Protein AF-A0A8T5KHN1-F1 (afdb_monomer_lite)

Radius of gyration: 41.15 Å; chains: 1; bounding box: 73×94×123 Å

Foldseek 3Di:
DLVVQLLCLLQPDPAAEDEELADPVLDPDDPVSVVVSVLLVYHYHHQKDFDDFDDDPPWTFKTWIFGWDFDAADPVRHTDTHTDPPRIDIDTDRDDDDPDFDADDCPPPDPQWDADPSRATDADPQQQDTSDRQDGDADCSHPNPDDPVRRVVSVVSPVQNNVCVVVVHDSCPPRPDDPQPPVRPDCPPPDQDDQQDFDADRSVPSHSDPDDGRPGDDPVNVVVNVVNPPCPPDDPVPCPCCVPDPVSPDDPPPPDDDDDDDDLFAEAEPAWDFDDLVVVCQACPPNALQEAALVVLVLCCDCPHPPNRQQASVVPRHHWQEEEEAPCSVACDVVSLRVHHLLCLLVSLLVSLLSCLVVNHAYEYEEQDRRQPDDCSVVSVVVSVVSPHHYAHFHFRGWADDPQWIWTWTQRPVVRDIDIDTGNHYYYHGHIAHDPVLLVVCLVVLFAAALRRAGAFQDVPPTRFHTLAPSYGYFHCSNHRDDPVRRVVSVVVNVVSNVCSVPDDDDQDQFFKDQQAQPLDPLPCQLCVQQPQSQWDDDPSDIDGNSVSTPNLQLSQQSDPSSRMATGVGGPVNLLVLLLCQQVVAPDQAAEEEEAQARFRVLLVVVCVVVVPDADSRYGYDYDNALSNDHLLSVLSSLLNWHLAYEYEGAPLSNRNRRCSRVSNVVRLVVSLVVVVVLVRHSLRYHYDHDHSSCSVCVRVVRRVSVVSSVVVNGDDPVSSVSSVVVRD

pLDDT: mean 89.36, std 9.12, range [42.78, 98.5]

Structure (mmCIF, N/CA/C/O backbone):
data_AF-A0A8T5KHN1-F1
#
_entry.id   AF-A0A8T5KHN1-F1
#
loop_
_atom_site.group_PDB
_atom_site.id
_atom_site.type_symbol
_atom_site.label_atom_id
_atom_site.label_alt_id
_atom_site.label_comp_id
_atom_site.label_asym_id
_atom_site.label_entity_id
_atom_site.label_seq_id
_atom_site.pdbx_PDB_ins_code
_atom_site.Cartn_x
_atom_site.Cartn_y
_atom_site.Cartn_z
_atom_site.occupancy
_atom_site.B_iso_or_equiv
_atom_site.auth_seq_id
_atom_site.auth_comp_id
_atom_site.auth_asym_id
_atom_site.auth_atom_id
_atom_site.pdbx_PDB_model_num
ATOM 1 N N . ALA A 1 1 ? 0.529 -30.005 55.037 1.00 84.31 1 ALA A N 1
ATOM 2 C CA . ALA A 1 1 ? 1.438 -29.907 56.208 1.00 84.31 1 ALA A CA 1
ATOM 3 C C . ALA A 1 1 ? 1.637 -28.450 56.596 1.00 84.31 1 ALA A C 1
ATOM 5 O O . ALA A 1 1 ? 1.359 -28.110 57.736 1.00 84.31 1 ALA A O 1
ATOM 6 N N . ILE A 1 2 ? 2.028 -27.606 55.637 1.00 88.38 2 ILE A N 1
ATOM 7 C CA . ILE A 1 2 ? 2.125 -26.153 55.813 1.00 88.38 2 ILE A CA 1
ATOM 8 C C . ILE A 1 2 ? 0.792 -25.545 56.273 1.00 88.38 2 ILE A C 1
ATOM 10 O O . ILE A 1 2 ? 0.766 -24.865 57.292 1.00 88.38 2 ILE A O 1
ATOM 14 N N . ASP A 1 3 ? -0.327 -25.916 55.643 1.00 85.75 3 ASP A N 1
ATOM 15 C CA . ASP A 1 3 ? -1.659 -25.447 56.069 1.00 85.75 3 ASP A CA 1
ATOM 16 C C . ASP A 1 3 ? -1.980 -25.796 57.520 1.00 85.75 3 ASP A C 1
ATOM 18 O O . ASP A 1 3 ? -2.482 -24.967 58.266 1.00 85.75 3 ASP A O 1
ATOM 22 N N . ALA A 1 4 ? -1.647 -27.016 57.953 1.00 88.31 4 ALA A N 1
ATOM 23 C CA . ALA A 1 4 ? -1.891 -27.446 59.325 1.00 88.31 4 ALA A CA 1
ATOM 24 C C . ALA A 1 4 ? -1.060 -26.634 60.332 1.00 88.31 4 ALA A C 1
ATOM 26 O O . ALA A 1 4 ? -1.562 -26.322 61.408 1.00 88.31 4 ALA A O 1
ATOM 27 N N . ALA A 1 5 ? 0.177 -26.267 59.978 1.00 89.50 5 ALA A N 1
ATOM 28 C CA . ALA A 1 5 ? 1.023 -25.405 60.800 1.00 89.50 5 ALA A CA 1
ATOM 29 C C . ALA A 1 5 ? 0.464 -23.971 60.880 1.00 89.50 5 ALA A C 1
ATOM 31 O O . ALA A 1 5 ? 0.335 -23.424 61.974 1.00 89.50 5 ALA A O 1
ATOM 32 N N . ARG A 1 6 ? 0.033 -23.402 59.747 1.00 86.69 6 ARG A N 1
ATOM 33 C CA . ARG A 1 6 ? -0.631 -22.084 59.675 1.00 86.69 6 ARG A CA 1
ATOM 34 C C . ARG A 1 6 ? -1.927 -22.059 60.473 1.00 86.69 6 ARG A C 1
ATOM 36 O O . ARG A 1 6 ? -2.129 -21.178 61.302 1.00 86.69 6 ARG A O 1
ATOM 43 N N . CYS A 1 7 ? -2.769 -23.080 60.328 1.00 86.62 7 CYS A N 1
ATOM 44 C CA . CYS A 1 7 ? -3.970 -23.225 61.142 1.00 86.62 7 CYS A CA 1
ATOM 45 C C . CYS A 1 7 ? -3.645 -23.338 62.636 1.00 86.62 7 CYS A C 1
ATOM 47 O O . CYS A 1 7 ? -4.325 -22.695 63.425 1.00 86.62 7 CYS A O 1
ATOM 49 N N . ALA A 1 8 ? -2.630 -24.119 63.026 1.00 87.69 8 ALA A N 1
ATOM 50 C CA . ALA A 1 8 ? -2.226 -24.264 64.426 1.00 87.69 8 ALA A CA 1
ATOM 51 C C . ALA A 1 8 ? -1.785 -22.925 65.044 1.00 87.69 8 ALA A C 1
ATOM 53 O O . ALA A 1 8 ? -2.196 -22.612 66.159 1.00 87.69 8 ALA A O 1
ATOM 54 N N . SER A 1 9 ? -1.019 -22.120 64.300 1.00 85.19 9 SER A N 1
ATOM 55 C CA . SER A 1 9 ? -0.617 -20.772 64.723 1.00 85.19 9 SER A CA 1
ATOM 56 C C . SER A 1 9 ? -1.848 -19.879 64.932 1.00 85.19 9 SER A C 1
ATOM 58 O O . SER A 1 9 ? -2.068 -19.342 66.017 1.00 85.19 9 SER A O 1
ATOM 60 N N . ARG A 1 10 ? -2.752 -19.830 63.944 1.00 81.81 10 ARG A N 1
ATOM 61 C CA . ARG A 1 10 ? -3.960 -18.983 63.976 1.00 81.81 10 ARG A CA 1
ATOM 62 C C . ARG A 1 10 ? -4.975 -19.350 65.059 1.00 81.81 10 ARG A C 1
ATOM 64 O O . ARG A 1 10 ? -5.679 -18.474 65.546 1.00 81.81 10 ARG A O 1
ATOM 71 N N . ILE A 1 11 ? -5.064 -20.623 65.455 1.00 83.06 11 ILE A N 1
ATOM 72 C CA . ILE A 1 11 ? -5.934 -21.054 66.569 1.00 83.06 11 ILE A CA 1
ATOM 73 C C . ILE A 1 11 ? -5.303 -20.828 67.954 1.00 83.06 11 ILE A C 1
ATOM 75 O O . ILE A 1 11 ? -5.898 -21.229 68.956 1.00 83.06 11 ILE A O 1
ATOM 79 N N . GLY A 1 12 ? -4.131 -20.184 68.016 1.00 81.88 12 GLY A N 1
ATOM 80 C CA . GLY A 1 12 ? -3.510 -19.713 69.253 1.00 81.88 12 GLY A CA 1
ATOM 81 C C . GLY A 1 12 ? -2.456 -20.645 69.848 1.00 81.88 12 GLY A C 1
ATOM 82 O O . GLY A 1 12 ? -2.296 -20.653 71.066 1.00 81.88 12 GLY A O 1
ATOM 83 N N . ALA A 1 13 ? -1.763 -21.452 69.038 1.00 86.50 13 ALA A N 1
ATOM 84 C CA . ALA A 1 13 ? -0.552 -22.123 69.510 1.00 86.50 13 ALA A CA 1
ATOM 85 C C . ALA A 1 13 ? 0.555 -21.084 69.760 1.00 86.50 13 ALA A C 1
ATOM 87 O O . ALA A 1 13 ? 0.855 -20.287 68.875 1.00 86.50 13 ALA A O 1
ATOM 88 N N . ASP A 1 14 ? 1.163 -21.109 70.951 1.00 84.81 14 ASP A N 1
ATOM 89 C CA . ASP A 1 14 ? 2.204 -20.143 71.341 1.00 84.81 14 ASP A CA 1
ATOM 90 C C . ASP A 1 14 ? 3.464 -20.248 70.459 1.00 84.81 14 ASP A C 1
ATOM 92 O O . ASP A 1 14 ? 4.118 -19.245 70.181 1.00 84.81 14 ASP A O 1
ATOM 96 N N . GLU A 1 15 ? 3.799 -21.462 70.013 1.00 89.81 15 GLU A N 1
ATOM 97 C CA . GLU A 1 15 ? 4.941 -21.753 69.147 1.00 89.81 15 GLU A CA 1
ATOM 98 C C . GLU A 1 15 ? 4.584 -22.906 68.199 1.00 89.81 15 GLU A C 1
ATOM 100 O O . GLU A 1 15 ? 4.062 -23.941 68.622 1.00 89.81 15 GLU A O 1
ATOM 105 N N . VAL A 1 16 ? 4.856 -22.737 66.902 1.00 92.50 16 VAL A N 1
ATOM 106 C CA . VAL A 1 16 ? 4.621 -23.770 65.884 1.00 92.50 16 VAL A CA 1
ATOM 107 C C . VAL A 1 16 ? 5.899 -24.006 65.103 1.00 92.50 16 VAL A C 1
ATOM 109 O O . VAL A 1 16 ? 6.457 -23.086 64.511 1.00 92.50 16 VAL A O 1
ATOM 112 N N . MET A 1 17 ? 6.318 -25.268 65.047 1.00 93.94 17 MET A N 1
ATOM 113 C CA . MET A 1 17 ? 7.532 -25.688 64.356 1.00 93.94 17 MET A CA 1
ATOM 114 C C . MET A 1 17 ? 7.251 -26.773 63.315 1.00 93.94 17 MET A C 1
ATOM 116 O O . MET A 1 17 ? 6.487 -27.714 63.547 1.00 93.94 17 MET A O 1
ATOM 120 N N . VAL A 1 18 ? 7.916 -26.674 62.167 1.00 95.00 18 VAL A N 1
ATOM 121 C CA . VAL A 1 18 ? 7.913 -27.687 61.110 1.00 95.00 18 VAL A CA 1
ATOM 122 C C . VAL A 1 18 ? 9.273 -28.374 61.093 1.00 95.00 18 VAL A C 1
ATOM 124 O O . VAL A 1 18 ? 10.277 -27.799 60.676 1.00 95.00 18 VAL A O 1
ATOM 127 N N . LEU A 1 19 ? 9.301 -29.633 61.530 1.00 94.00 19 LEU A N 1
ATOM 128 C CA . LEU A 1 19 ? 10.498 -30.472 61.481 1.00 94.00 19 LEU A CA 1
ATOM 129 C C . LEU A 1 19 ? 10.595 -31.132 60.101 1.00 94.00 19 LEU A C 1
ATOM 131 O O . LEU A 1 19 ? 9.743 -31.950 59.738 1.00 94.00 19 LEU A O 1
ATOM 135 N N . TYR A 1 20 ? 11.622 -30.790 59.323 1.00 93.69 20 TYR A N 1
ATOM 136 C CA . TYR A 1 20 ? 11.784 -31.298 57.966 1.00 93.69 20 TYR A CA 1
ATOM 137 C C . TYR A 1 20 ? 13.169 -31.897 57.731 1.00 93.69 20 TYR A C 1
ATOM 139 O O . TYR A 1 20 ? 14.203 -31.257 57.885 1.00 93.69 20 TYR A O 1
ATOM 147 N N . ARG A 1 21 ? 13.193 -33.151 57.277 1.00 91.81 21 ARG A N 1
ATOM 148 C CA . ARG A 1 21 ? 14.417 -33.960 57.143 1.00 91.81 21 ARG A CA 1
ATOM 149 C C . ARG A 1 21 ? 15.375 -33.546 56.014 1.00 91.81 21 ARG A C 1
ATOM 151 O O . ARG A 1 21 ? 16.387 -34.210 55.825 1.00 91.81 21 ARG A O 1
ATOM 158 N N . ARG A 1 22 ? 15.048 -32.520 55.226 1.00 92.06 22 ARG A N 1
ATOM 159 C CA . ARG A 1 22 ? 15.860 -31.989 54.110 1.00 92.06 22 ARG A CA 1
ATOM 160 C C . ARG A 1 22 ? 15.940 -30.463 54.207 1.00 92.06 22 ARG A C 1
ATOM 162 O O . ARG A 1 22 ? 15.430 -29.897 55.172 1.00 92.06 22 ARG A O 1
ATOM 169 N N . THR A 1 23 ? 16.571 -29.809 53.236 1.00 91.12 23 THR A N 1
ATOM 170 C CA . THR A 1 23 ? 16.580 -28.344 53.159 1.00 91.12 23 THR A CA 1
ATOM 171 C C . THR A 1 23 ? 15.347 -27.823 52.422 1.00 91.12 23 THR A C 1
ATOM 173 O O . THR A 1 23 ? 14.593 -28.601 51.827 1.00 91.12 23 THR A O 1
ATOM 176 N N . GLN A 1 24 ? 15.128 -26.510 52.474 1.00 88.69 24 GLN A N 1
ATOM 177 C CA . GLN A 1 24 ? 13.996 -25.838 51.835 1.00 88.69 24 GLN A CA 1
ATOM 178 C C . GLN A 1 24 ? 13.918 -26.117 50.326 1.00 88.69 24 GLN A C 1
ATOM 180 O O . GLN A 1 24 ? 12.828 -26.378 49.829 1.00 88.69 24 GLN A O 1
ATOM 185 N N . SER A 1 25 ? 15.054 -26.183 49.615 1.00 84.50 25 SER A N 1
ATOM 186 C CA . SER A 1 25 ? 15.092 -26.456 48.166 1.00 84.50 25 SER A CA 1
ATOM 187 C C . SER A 1 25 ? 14.560 -27.832 47.777 1.00 84.50 25 SER A C 1
ATOM 189 O O . SER A 1 25 ? 14.116 -28.025 46.651 1.00 84.50 25 SER A O 1
ATOM 191 N N . GLU A 1 26 ? 14.581 -28.808 48.689 1.00 86.00 26 GLU A N 1
ATOM 192 C CA . GLU A 1 26 ? 13.991 -30.127 48.443 1.00 86.00 26 GLU A CA 1
ATOM 193 C C . GLU A 1 26 ? 12.591 -30.274 49.052 1.00 86.00 26 GLU A C 1
ATOM 195 O O . GLU A 1 26 ? 12.065 -31.400 49.097 1.00 86.00 26 GLU A O 1
ATOM 200 N N . MET A 1 27 ? 12.009 -29.210 49.613 1.00 87.06 27 MET A N 1
ATOM 201 C CA . MET A 1 27 ? 10.635 -29.219 50.105 1.00 87.06 27 MET A CA 1
ATOM 202 C C . MET A 1 27 ? 9.670 -29.274 48.912 1.00 87.06 27 MET A C 1
ATOM 204 O O . MET A 1 27 ? 9.817 -28.497 47.982 1.00 87.06 27 MET A O 1
ATOM 208 N N . PRO A 1 28 ? 8.686 -30.190 48.910 1.00 79.44 28 PRO A N 1
ATOM 209 C CA . PRO A 1 28 ? 7.730 -30.307 47.810 1.00 79.44 28 PRO A CA 1
ATOM 210 C C . PRO A 1 28 ? 6.583 -29.283 47.896 1.00 79.44 28 PRO A C 1
ATOM 212 O O . PRO A 1 28 ? 5.633 -29.392 47.133 1.00 79.44 28 PRO A O 1
ATOM 215 N N . ALA A 1 29 ? 6.618 -28.367 48.867 1.00 83.06 29 ALA A N 1
ATOM 216 C CA . ALA A 1 29 ? 5.617 -27.317 49.012 1.00 83.06 29 ALA A CA 1
ATOM 217 C C . ALA A 1 29 ? 5.917 -26.173 48.036 1.00 83.06 29 ALA A C 1
ATOM 219 O O . ALA A 1 29 ? 7.083 -25.944 47.707 1.00 83.06 29 ALA A O 1
ATOM 220 N N . TYR A 1 30 ? 4.878 -25.454 47.608 1.00 79.56 30 TYR A N 1
ATOM 221 C CA . TYR A 1 30 ? 5.048 -24.225 46.839 1.00 79.56 30 TYR A CA 1
ATOM 222 C C . TYR A 1 30 ? 5.851 -23.207 47.655 1.00 79.56 30 TYR A C 1
ATOM 224 O O . TYR A 1 30 ? 5.703 -23.130 48.878 1.00 79.56 30 TYR A O 1
ATOM 232 N N . ALA A 1 31 ? 6.737 -22.463 46.993 1.00 80.94 31 ALA A N 1
ATOM 233 C CA . ALA A 1 31 ? 7.627 -21.522 47.670 1.00 80.94 31 ALA A CA 1
ATOM 234 C C . ALA A 1 31 ? 6.820 -20.448 48.413 1.00 80.94 31 ALA A C 1
ATOM 236 O O . ALA A 1 31 ? 7.122 -20.128 49.560 1.00 80.94 31 ALA A O 1
ATOM 237 N N . GLU A 1 32 ? 5.732 -19.999 47.795 1.00 78.50 32 GLU A N 1
ATOM 238 C CA . GLU A 1 32 ? 4.794 -19.016 48.320 1.00 78.50 32 GLU A CA 1
ATOM 239 C C . GLU A 1 32 ? 4.141 -19.489 49.629 1.00 78.50 32 GLU A C 1
ATOM 241 O O . GLU A 1 32 ? 4.019 -18.719 50.578 1.00 78.50 32 GLU A O 1
ATOM 246 N N . ASP A 1 33 ? 3.780 -20.773 49.733 1.00 81.50 33 ASP A N 1
ATOM 247 C CA . ASP A 1 33 ? 3.199 -21.335 50.959 1.00 81.50 33 ASP A CA 1
ATOM 248 C C . ASP A 1 33 ? 4.202 -21.351 52.117 1.00 81.50 33 ASP A C 1
ATOM 250 O O . ASP A 1 33 ? 3.826 -21.142 53.275 1.00 81.50 33 ASP A O 1
ATOM 254 N N . VAL A 1 34 ? 5.479 -21.603 51.815 1.00 86.06 34 VAL A N 1
ATOM 255 C CA . VAL A 1 34 ? 6.562 -21.579 52.806 1.00 86.06 34 VAL A CA 1
ATOM 256 C C . VAL A 1 34 ? 6.818 -20.150 53.272 1.00 86.06 34 VAL A C 1
ATOM 258 O O . VAL A 1 34 ? 6.847 -19.915 54.477 1.00 86.06 34 VAL A O 1
ATOM 261 N N . GLU A 1 35 ? 6.917 -19.195 52.345 1.00 83.50 35 GLU A N 1
ATOM 262 C CA . GLU A 1 35 ? 7.083 -17.769 52.657 1.00 83.50 35 GLU A CA 1
ATOM 263 C C . GLU A 1 35 ? 5.922 -17.239 53.507 1.00 83.50 35 GLU A C 1
ATOM 265 O O . GLU A 1 35 ? 6.132 -16.551 54.509 1.00 83.50 35 GLU A O 1
ATOM 270 N N . HIS A 1 36 ? 4.686 -17.613 53.166 1.00 79.44 36 HIS A N 1
ATOM 271 C CA . HIS A 1 36 ? 3.517 -17.276 53.970 1.00 79.44 36 HIS A CA 1
ATOM 272 C C . HIS A 1 36 ? 3.607 -17.873 55.376 1.00 79.44 36 HIS A C 1
ATOM 274 O O . HIS A 1 36 ? 3.357 -17.169 56.351 1.00 79.44 36 HIS A O 1
ATOM 280 N N . ALA A 1 37 ? 3.990 -19.142 55.511 1.00 85.56 37 ALA A N 1
ATOM 281 C CA . ALA A 1 37 ? 4.130 -19.780 56.815 1.00 85.56 37 ALA A CA 1
ATOM 282 C C . ALA A 1 37 ? 5.216 -19.129 57.687 1.00 85.56 37 ALA A C 1
ATOM 284 O O . ALA A 1 37 ? 4.975 -18.873 58.866 1.00 85.56 37 ALA A O 1
ATOM 285 N N . GLU A 1 38 ? 6.378 -18.809 57.113 1.00 85.69 38 GLU A N 1
ATOM 286 C CA . GLU A 1 38 ? 7.447 -18.074 57.803 1.00 85.69 38 GLU A CA 1
ATOM 287 C C . GLU A 1 38 ? 6.969 -16.691 58.251 1.00 85.69 38 GLU A C 1
ATOM 289 O O . GLU A 1 38 ? 7.248 -16.264 59.373 1.00 85.69 38 GLU A O 1
ATOM 294 N N . SER A 1 39 ? 6.195 -16.009 57.402 1.00 78.50 39 SER A N 1
ATOM 295 C CA . SER A 1 39 ? 5.605 -14.719 57.747 1.00 78.50 39 SER A CA 1
ATOM 296 C C . SER A 1 39 ? 4.650 -14.829 58.944 1.00 78.50 39 SER A C 1
ATOM 298 O O . SER A 1 39 ? 4.666 -13.965 59.812 1.00 78.50 39 SER A O 1
ATOM 300 N N . GLU A 1 40 ? 3.912 -15.935 59.078 1.00 79.00 40 GLU A N 1
ATOM 301 C CA . GLU A 1 40 ? 3.026 -16.224 60.220 1.00 79.00 40 GLU A CA 1
ATOM 302 C C . GLU A 1 40 ? 3.772 -16.684 61.489 1.00 79.00 40 GLU A C 1
ATOM 304 O O . GLU A 1 40 ? 3.142 -17.121 62.454 1.00 79.00 40 GLU A O 1
ATOM 309 N N . GLY A 1 41 ? 5.106 -16.589 61.508 1.00 83.69 41 GLY A N 1
ATOM 310 C CA . GLY A 1 41 ? 5.937 -16.909 62.669 1.00 83.69 41 GLY A CA 1
ATOM 311 C C . GLY A 1 41 ? 6.194 -18.402 62.872 1.00 83.69 41 GLY A C 1
ATOM 312 O O . GLY A 1 41 ? 6.646 -18.792 63.947 1.00 83.69 41 GLY A O 1
ATOM 313 N N . ILE A 1 42 ? 5.917 -19.243 61.871 1.00 90.62 42 ILE A N 1
ATOM 314 C CA . ILE A 1 42 ? 6.182 -20.685 61.946 1.00 90.62 42 ILE A CA 1
ATOM 315 C C . ILE A 1 42 ? 7.677 -20.938 61.772 1.00 90.62 42 ILE A C 1
ATOM 317 O O . ILE A 1 42 ? 8.286 -20.515 60.788 1.00 90.62 42 ILE A O 1
ATOM 321 N N . GLU A 1 43 ? 8.265 -21.687 62.701 1.00 92.56 43 GLU A N 1
ATOM 322 C CA . GLU A 1 43 ? 9.688 -22.004 62.676 1.00 92.56 43 GLU A CA 1
ATOM 323 C C . GLU A 1 43 ? 9.975 -23.263 61.845 1.00 92.56 43 GLU A C 1
ATOM 325 O O . GLU A 1 43 ? 9.503 -24.362 62.149 1.00 92.56 43 GLU A O 1
ATOM 330 N N . PHE A 1 44 ? 10.819 -23.143 60.820 1.00 93.94 44 PHE A N 1
ATOM 331 C CA . PHE A 1 44 ? 11.271 -24.290 60.034 1.00 93.94 44 PHE A CA 1
ATOM 332 C C . PHE A 1 44 ? 12.599 -24.845 60.548 1.00 93.94 44 PHE A C 1
ATOM 334 O O . PHE A 1 44 ? 13.659 -24.233 60.431 1.00 93.94 44 PHE A O 1
ATOM 341 N N . ASN A 1 45 ? 12.552 -26.077 61.046 1.00 93.94 45 ASN A N 1
ATOM 342 C CA . ASN A 1 45 ? 13.716 -26.832 61.486 1.00 93.94 45 ASN A CA 1
ATOM 343 C C . ASN A 1 45 ? 14.130 -27.815 60.385 1.00 93.94 45 ASN A C 1
ATOM 345 O O . ASN A 1 45 ? 13.681 -28.965 60.324 1.00 93.94 45 ASN A O 1
ATOM 349 N N . PHE A 1 46 ? 14.976 -27.325 59.481 1.00 94.25 46 PHE A N 1
ATOM 350 C CA . PHE A 1 46 ? 15.525 -28.096 58.369 1.00 94.25 46 PHE A CA 1
ATOM 351 C C . PHE A 1 46 ? 16.606 -29.074 58.813 1.00 94.25 46 PHE A C 1
ATOM 353 O O . PHE A 1 46 ? 17.320 -28.840 59.785 1.00 94.25 46 PHE A O 1
ATOM 360 N N . LEU A 1 47 ? 16.773 -30.148 58.039 1.00 94.00 47 LEU A N 1
ATOM 361 C CA . LEU A 1 47 ? 17.711 -31.230 58.338 1.00 94.00 47 LEU A CA 1
ATOM 362 C C . LEU A 1 47 ? 17.470 -31.860 59.721 1.00 94.00 47 LEU A C 1
ATOM 364 O O . LEU A 1 47 ? 18.407 -32.281 60.397 1.00 94.00 47 LEU A O 1
ATOM 368 N N . VAL A 1 48 ? 16.205 -31.961 60.126 1.00 94.06 48 VAL A N 1
ATOM 369 C CA . VAL A 1 48 ? 15.789 -32.586 61.386 1.00 94.06 48 VAL A CA 1
ATOM 370 C C . VAL A 1 48 ? 14.763 -33.672 61.094 1.00 94.06 48 VAL A C 1
ATOM 372 O O . VAL A 1 48 ? 13.799 -33.452 60.362 1.00 94.06 48 VAL A O 1
ATOM 375 N N . ASN A 1 49 ? 14.964 -34.864 61.656 1.00 93.56 49 ASN A N 1
ATOM 376 C CA . ASN A 1 49 ? 14.017 -35.967 61.531 1.00 93.56 49 ASN A CA 1
ATOM 377 C C . ASN A 1 49 ? 13.602 -36.496 62.915 1.00 93.56 49 ASN A C 1
ATOM 379 O O . ASN A 1 49 ? 14.471 -36.933 63.673 1.00 93.56 49 ASN A O 1
ATOM 383 N N . PRO A 1 50 ? 12.299 -36.523 63.241 1.00 92.31 50 PRO A N 1
ATOM 384 C CA . PRO A 1 50 ? 11.794 -37.179 64.444 1.00 92.31 50 PRO A CA 1
ATOM 385 C C . PRO A 1 50 ? 12.101 -38.681 64.436 1.00 92.31 50 PRO A C 1
ATOM 387 O O . PRO A 1 50 ? 11.822 -39.366 63.449 1.00 92.31 50 PRO A O 1
ATOM 390 N N . VAL A 1 51 ? 12.647 -39.206 65.534 1.00 92.69 51 VAL A N 1
ATOM 391 C CA . VAL A 1 51 ? 12.927 -40.645 65.704 1.00 92.69 51 VAL A CA 1
ATOM 392 C C . VAL A 1 51 ? 12.062 -41.290 66.783 1.00 92.69 51 VAL A C 1
ATOM 394 O O . VAL A 1 51 ? 11.759 -42.480 66.681 1.00 92.69 51 VAL A O 1
ATOM 397 N N . LYS A 1 52 ? 11.617 -40.528 67.793 1.00 92.50 52 LYS A N 1
ATOM 398 C CA . LYS A 1 52 ? 10.800 -41.064 68.888 1.00 92.50 52 LYS A CA 1
ATOM 399 C C . LYS A 1 52 ? 9.971 -39.985 69.589 1.00 92.50 52 LYS A C 1
ATOM 401 O O . LYS A 1 52 ? 10.463 -38.902 69.878 1.00 92.50 52 LYS A O 1
ATOM 406 N N . PHE A 1 53 ? 8.725 -40.317 69.929 1.00 93.00 53 PHE A N 1
ATOM 407 C CA . PHE A 1 53 ? 7.878 -39.495 70.801 1.00 93.00 53 PHE A CA 1
ATOM 408 C C . PHE A 1 53 ? 8.050 -39.907 72.265 1.00 93.00 53 PHE A C 1
ATOM 410 O O . PHE A 1 53 ? 8.040 -41.100 72.585 1.00 93.00 53 PHE A O 1
ATOM 417 N N . ILE A 1 54 ? 8.194 -38.926 73.152 1.00 92.81 54 ILE A N 1
ATOM 418 C CA . ILE A 1 54 ? 8.353 -39.109 74.596 1.00 92.81 54 ILE A CA 1
ATOM 419 C C . ILE A 1 54 ? 7.143 -38.479 75.288 1.00 92.81 54 ILE A C 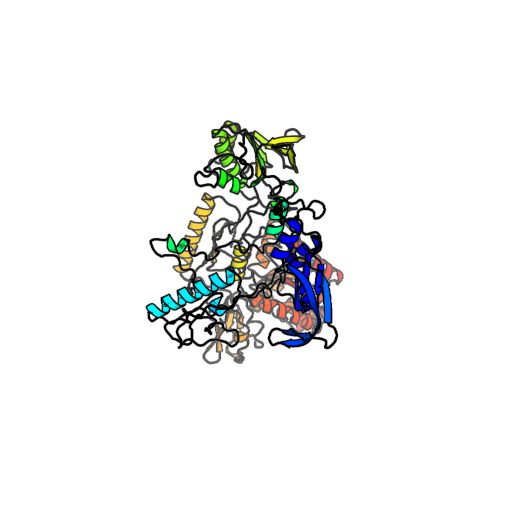1
ATOM 421 O O . ILE A 1 54 ? 6.740 -37.360 74.974 1.00 92.81 54 ILE A O 1
ATOM 425 N N . GLY A 1 55 ? 6.535 -39.211 76.220 1.00 91.81 55 GLY A N 1
ATOM 426 C CA . GLY A 1 55 ? 5.355 -38.737 76.929 1.00 91.81 55 GLY A CA 1
ATOM 427 C C . GLY A 1 55 ? 5.037 -39.536 78.185 1.00 91.81 55 GLY A C 1
ATOM 428 O O . GLY A 1 55 ? 5.476 -40.676 78.351 1.00 91.81 55 GLY A O 1
ATOM 429 N N . GLU A 1 56 ? 4.225 -38.940 79.054 1.00 89.50 56 GLU A N 1
ATOM 430 C CA . GLU A 1 56 ? 3.744 -39.527 80.303 1.00 89.50 56 GLU A CA 1
ATOM 431 C C . GLU A 1 56 ? 2.213 -39.444 80.372 1.00 89.50 56 GLU A C 1
ATOM 433 O O . GLU A 1 56 ? 1.597 -38.477 79.926 1.00 89.50 56 GLU A O 1
ATOM 438 N N . ASN A 1 57 ? 1.563 -40.464 80.945 1.00 85.69 57 ASN A N 1
ATOM 439 C CA . ASN A 1 57 ? 0.106 -40.498 81.158 1.00 85.69 57 ASN A CA 1
ATOM 440 C C . ASN A 1 57 ? -0.748 -40.239 79.893 1.00 85.69 57 ASN A C 1
ATOM 442 O O . ASN A 1 57 ? -1.839 -39.677 79.982 1.00 85.69 57 ASN A O 1
ATOM 446 N N . GLY A 1 58 ? -0.263 -40.654 78.716 1.00 84.94 58 GLY A N 1
ATOM 447 C CA . GLY A 1 58 ? -0.969 -40.486 77.440 1.00 84.94 58 GLY A CA 1
ATOM 448 C C . GLY A 1 58 ? -0.872 -39.084 76.827 1.00 84.94 58 GLY A C 1
ATOM 449 O O . GLY A 1 58 ? -1.573 -38.817 75.855 1.00 84.94 58 GLY A O 1
ATOM 450 N N . LYS A 1 59 ? -0.020 -38.203 77.367 1.00 88.50 59 LYS A N 1
ATOM 451 C CA . LYS A 1 59 ? 0.308 -36.893 76.792 1.00 88.50 59 LYS A CA 1
ATOM 452 C C . LYS A 1 59 ? 1.758 -36.873 76.325 1.00 88.50 59 LYS A C 1
ATOM 454 O O . LYS A 1 59 ? 2.631 -37.375 77.031 1.00 88.50 59 LYS A O 1
ATOM 459 N N . ILE A 1 60 ? 2.001 -36.304 75.149 1.00 93.38 60 ILE A N 1
ATOM 460 C CA . ILE A 1 60 ? 3.357 -36.037 74.671 1.00 93.38 60 ILE A CA 1
ATOM 461 C C . ILE A 1 60 ? 3.970 -34.902 75.500 1.00 93.38 60 ILE A C 1
ATOM 463 O O . ILE A 1 60 ? 3.260 -34.000 75.940 1.00 93.38 60 ILE A O 1
ATOM 467 N N . THR A 1 61 ? 5.267 -35.001 75.766 1.00 93.06 61 THR A N 1
ATOM 468 C CA . THR A 1 61 ? 6.046 -33.963 76.455 1.00 93.06 61 THR A CA 1
ATOM 469 C C . THR A 1 61 ? 7.239 -33.508 75.626 1.00 93.06 61 THR A C 1
ATOM 471 O O . THR A 1 61 ? 7.711 -32.391 75.802 1.00 93.06 61 THR A O 1
ATOM 474 N N . SER A 1 62 ? 7.757 -34.375 74.750 1.00 94.25 62 SER A N 1
ATOM 475 C CA . SER A 1 62 ? 8.876 -34.040 73.875 1.00 94.25 62 SER A CA 1
ATOM 476 C C . SER A 1 62 ? 9.030 -35.007 72.696 1.00 94.25 62 SER A C 1
ATOM 478 O O . SER A 1 62 ? 8.472 -36.111 72.674 1.00 94.25 62 SER A O 1
ATOM 480 N N . ILE A 1 63 ? 9.798 -34.583 71.693 1.00 94.75 63 ILE A N 1
ATOM 481 C CA . ILE A 1 63 ? 10.186 -35.357 70.512 1.00 94.75 63 ILE A CA 1
ATOM 482 C C . ILE A 1 63 ? 11.707 -35.508 70.516 1.00 94.75 63 ILE A C 1
ATOM 484 O O . ILE A 1 63 ? 12.443 -34.524 70.514 1.00 94.75 63 ILE A O 1
ATOM 488 N N . GLU A 1 64 ? 12.186 -36.746 70.481 1.00 95.12 64 GLU A N 1
ATOM 489 C CA . GLU A 1 64 ? 13.583 -37.047 70.178 1.00 95.12 64 GLU A CA 1
ATOM 490 C C . GLU A 1 64 ? 13.774 -36.997 68.659 1.00 95.12 64 GLU A C 1
ATOM 492 O O . GLU A 1 64 ? 13.083 -37.691 67.901 1.00 95.12 64 GLU A O 1
ATOM 497 N N . CYS A 1 65 ? 14.705 -36.160 68.218 1.00 96.00 65 CYS A N 1
ATOM 498 C CA . CYS A 1 65 ? 15.036 -35.919 66.822 1.00 96.00 65 CYS A CA 1
ATOM 499 C C . CYS A 1 65 ? 16.511 -36.217 66.561 1.00 96.00 65 CYS A C 1
ATOM 501 O O . CYS A 1 65 ? 17.338 -36.155 67.464 1.00 96.00 65 CYS A O 1
ATOM 503 N N . VAL A 1 66 ? 16.848 -36.492 65.305 1.00 95.50 66 VAL A N 1
ATOM 504 C CA . VAL A 1 66 ? 18.228 -36.645 64.828 1.00 95.50 66 VAL A CA 1
ATOM 505 C C . VAL A 1 66 ? 18.513 -35.591 63.761 1.00 95.50 66 VAL A C 1
ATOM 507 O O . VAL A 1 66 ? 17.612 -35.218 62.999 1.00 95.50 66 VAL A O 1
ATOM 510 N N . LYS A 1 67 ? 19.753 -35.095 63.701 1.00 94.50 67 LYS A N 1
ATOM 511 C CA . LYS A 1 67 ? 20.180 -34.222 62.603 1.00 94.50 67 LYS A CA 1
ATOM 512 C C . LYS A 1 67 ? 20.406 -35.042 61.338 1.00 94.50 67 LYS A C 1
ATOM 514 O O . LYS A 1 67 ? 20.839 -36.192 61.389 1.00 94.50 67 LYS A O 1
ATOM 519 N N . MET A 1 68 ? 20.128 -34.426 60.202 1.00 94.69 68 MET A N 1
ATOM 520 C CA . MET A 1 68 ? 20.242 -35.026 58.881 1.00 94.69 68 MET A CA 1
ATOM 521 C C . MET A 1 68 ? 21.327 -34.316 58.068 1.00 94.69 68 MET A C 1
ATOM 523 O O . MET A 1 68 ? 21.592 -33.131 58.252 1.00 94.69 68 MET A O 1
ATOM 527 N N . GLU A 1 69 ? 21.912 -35.022 57.113 1.00 92.50 69 GLU A N 1
ATOM 528 C CA . GLU A 1 69 ? 22.703 -34.450 56.026 1.00 92.50 69 GLU A CA 1
ATOM 529 C C . GLU A 1 69 ? 22.142 -34.886 54.668 1.00 92.50 69 GLU A C 1
ATOM 531 O O . GLU A 1 69 ? 21.399 -35.867 54.564 1.00 92.50 69 GLU A O 1
ATOM 536 N N . LEU A 1 70 ? 22.456 -34.133 53.612 1.00 91.25 70 LEU A N 1
ATOM 537 C CA . LEU A 1 70 ? 22.024 -34.468 52.257 1.00 91.25 70 LEU A CA 1
ATOM 538 C C . LEU A 1 70 ? 23.058 -35.373 51.578 1.00 91.25 70 LEU A C 1
ATOM 540 O O . LEU A 1 70 ? 24.161 -34.930 51.263 1.00 91.25 70 LEU A O 1
ATOM 544 N N . GLY A 1 71 ? 22.668 -36.612 51.301 1.00 87.62 71 GLY A N 1
ATOM 545 C CA . GLY A 1 71 ? 23.405 -37.531 50.442 1.00 87.62 71 GLY A CA 1
ATOM 546 C C . GLY A 1 71 ? 23.183 -37.271 48.951 1.00 87.62 71 GLY A C 1
ATOM 547 O O . GLY A 1 71 ? 22.694 -36.215 48.538 1.00 87.62 71 GLY A O 1
ATOM 548 N N . GLU A 1 72 ? 23.520 -38.271 48.140 1.00 85.44 72 GLU A N 1
ATOM 549 C CA . GLU A 1 72 ? 23.366 -38.218 46.683 1.00 85.44 72 GLU A CA 1
ATOM 550 C C . GLU A 1 72 ? 21.903 -37.964 46.250 1.00 85.44 72 GLU A C 1
ATOM 552 O O . GLU A 1 72 ? 20.962 -38.397 46.938 1.00 85.44 72 GLU A O 1
ATOM 557 N N . PRO A 1 73 ? 21.688 -37.254 45.125 1.00 84.25 73 PRO A N 1
ATOM 558 C CA . PRO A 1 73 ? 20.372 -37.099 44.516 1.00 84.25 73 PRO A CA 1
ATOM 559 C C . PRO A 1 73 ? 19.793 -38.450 44.083 1.00 84.25 73 PRO A C 1
ATOM 561 O O . PRO A 1 73 ? 20.508 -39.346 43.636 1.00 84.25 73 PRO A O 1
ATOM 564 N N . ASP A 1 74 ? 18.482 -38.611 44.241 1.00 75.50 74 ASP A N 1
ATOM 565 C CA . ASP A 1 74 ? 17.731 -39.703 43.633 1.00 75.50 74 ASP A CA 1
ATOM 566 C C . ASP A 1 74 ? 17.402 -39.402 42.155 1.00 75.50 74 ASP A C 1
ATOM 568 O O . ASP A 1 74 ? 17.798 -38.375 41.606 1.00 75.50 74 ASP A O 1
ATOM 572 N N . GLU A 1 75 ? 16.674 -40.306 41.496 1.00 69.44 75 GLU A N 1
ATOM 573 C CA . GLU A 1 75 ? 16.287 -40.192 40.079 1.00 69.44 75 GLU A CA 1
ATOM 574 C C . GLU A 1 75 ? 15.440 -38.946 39.763 1.00 69.44 75 GLU A C 1
ATOM 576 O O . GLU A 1 75 ? 15.367 -38.537 38.609 1.00 69.44 75 GLU A O 1
ATOM 581 N N . SER A 1 76 ? 14.829 -38.313 40.774 1.00 65.69 76 SER A N 1
ATOM 582 C CA . SER A 1 76 ? 14.110 -37.039 40.630 1.00 65.69 76 SER A CA 1
ATOM 583 C C . SER A 1 76 ? 15.015 -35.806 40.771 1.00 65.69 76 SER A C 1
ATOM 585 O O . SER A 1 76 ? 14.529 -34.680 40.734 1.00 65.69 76 SER A O 1
ATOM 587 N N . GLY A 1 77 ? 16.322 -35.999 40.986 1.00 73.12 77 GLY A N 1
ATOM 588 C CA . GLY A 1 77 ? 17.277 -34.938 41.318 1.00 73.12 77 GLY A CA 1
ATOM 589 C C . GLY A 1 77 ? 17.249 -34.523 42.794 1.00 73.12 77 GLY A C 1
ATOM 590 O O . GLY A 1 77 ? 18.083 -33.731 43.235 1.00 73.12 77 GLY A O 1
ATOM 591 N N . ARG A 1 78 ? 16.330 -35.077 43.593 1.00 78.81 78 ARG A N 1
ATOM 592 C CA . ARG A 1 78 ? 16.138 -34.723 45.002 1.00 78.81 78 ARG A CA 1
ATOM 593 C C . ARG A 1 78 ? 17.119 -35.476 45.895 1.00 78.81 78 ARG A C 1
ATOM 595 O O . ARG A 1 78 ? 17.201 -36.700 45.869 1.00 78.81 78 ARG A O 1
ATOM 602 N N . ARG A 1 79 ? 17.844 -34.762 46.756 1.00 84.62 79 ARG A N 1
ATOM 603 C CA . ARG A 1 79 ? 18.851 -35.378 47.638 1.00 84.62 79 ARG A CA 1
ATOM 604 C C . ARG A 1 79 ? 18.245 -36.262 48.725 1.00 84.62 79 ARG A C 1
ATOM 606 O O . ARG A 1 79 ? 17.216 -35.938 49.332 1.00 84.62 79 ARG A O 1
ATOM 613 N N . ARG A 1 80 ? 18.876 -37.410 48.983 1.00 85.25 80 ARG A N 1
ATOM 614 C CA . ARG A 1 80 ? 18.452 -38.343 50.039 1.00 85.25 80 ARG A CA 1
ATOM 615 C C . ARG A 1 80 ? 18.872 -37.818 51.418 1.00 85.25 80 ARG A C 1
ATOM 617 O O . ARG A 1 80 ? 20.018 -37.415 51.568 1.00 85.25 80 ARG A O 1
ATOM 624 N N . PRO A 1 81 ? 17.990 -37.829 52.429 1.00 90.19 81 PRO A N 1
ATOM 625 C CA . PRO A 1 81 ? 18.352 -37.406 53.773 1.00 90.19 81 PRO A CA 1
ATOM 626 C C . PRO A 1 81 ? 19.006 -38.575 54.524 1.00 90.19 81 PRO A C 1
ATOM 628 O O . PRO A 1 81 ? 18.428 -39.661 54.596 1.00 90.19 81 PRO A O 1
ATOM 631 N N . ILE A 1 82 ? 20.198 -38.360 55.078 1.00 91.50 82 ILE A N 1
ATOM 632 C CA . ILE A 1 82 ? 20.987 -39.358 55.812 1.00 91.50 82 ILE A CA 1
ATOM 633 C C . ILE A 1 82 ? 21.079 -38.923 57.284 1.00 91.50 82 ILE A C 1
ATOM 635 O O . ILE A 1 82 ? 21.485 -37.790 57.536 1.00 91.50 82 ILE A O 1
ATOM 639 N N . PRO A 1 83 ? 20.687 -39.764 58.260 1.00 92.94 83 PRO A N 1
ATOM 640 C CA . PRO A 1 83 ? 20.858 -39.448 59.676 1.00 92.94 83 PRO A CA 1
ATOM 641 C C . PRO A 1 83 ? 22.335 -39.340 60.061 1.00 92.94 83 PRO A C 1
ATOM 643 O O . PRO A 1 83 ? 23.128 -40.219 59.728 1.00 92.94 83 PRO A O 1
ATOM 646 N N . ILE A 1 84 ? 22.688 -38.305 60.819 1.00 93.06 84 ILE A N 1
ATOM 647 C CA . ILE A 1 84 ? 24.012 -38.168 61.428 1.00 93.06 84 ILE A CA 1
ATOM 648 C C . ILE A 1 84 ? 23.998 -38.960 62.742 1.00 93.06 84 ILE A C 1
ATOM 650 O O . ILE A 1 84 ? 23.352 -38.550 63.708 1.00 93.06 84 ILE A O 1
ATOM 654 N N . GLU A 1 85 ? 24.685 -40.102 62.788 1.00 88.50 85 GLU A N 1
ATOM 655 C CA . GLU A 1 85 ? 24.747 -40.947 63.991 1.00 88.50 85 GLU A CA 1
ATOM 656 C C . GLU A 1 85 ? 25.304 -40.174 65.204 1.00 88.50 85 GLU A C 1
ATOM 658 O O . GLU A 1 85 ? 26.316 -39.477 65.098 1.00 88.50 85 GLU A O 1
ATOM 663 N N . GLY A 1 86 ? 24.657 -40.297 66.370 1.00 88.88 86 GLY A N 1
ATOM 664 C CA . GLY A 1 86 ? 25.082 -39.625 67.605 1.00 88.88 86 GLY A CA 1
ATOM 665 C C . GLY A 1 86 ? 24.673 -38.150 67.710 1.00 88.88 86 GLY A C 1
ATOM 666 O O . GLY A 1 86 ? 25.168 -37.440 68.587 1.00 88.88 86 GLY A O 1
ATOM 667 N N . SER A 1 87 ? 23.822 -37.663 66.799 1.00 92.88 87 SER A N 1
ATOM 668 C CA . SER A 1 87 ? 23.323 -36.281 66.780 1.00 92.88 87 SER A CA 1
ATOM 669 C C . SER A 1 87 ? 21.933 -36.112 67.401 1.00 92.88 87 SER A C 1
ATOM 671 O O . SER A 1 87 ? 21.266 -35.110 67.138 1.00 92.88 87 SER A O 1
ATOM 673 N N . GLU A 1 88 ? 21.482 -37.083 68.195 1.00 93.50 88 GLU A N 1
ATOM 674 C CA . GLU A 1 88 ? 20.156 -37.086 68.799 1.00 93.50 88 GLU A CA 1
ATOM 675 C C . GLU A 1 88 ? 19.989 -35.941 69.809 1.00 93.50 88 GLU A C 1
ATOM 677 O O . GLU A 1 88 ? 20.864 -35.660 70.632 1.00 93.50 88 GLU A O 1
ATOM 682 N N . PHE A 1 89 ? 18.842 -35.271 69.753 1.00 95.12 89 PHE A N 1
ATOM 683 C CA . PHE A 1 89 ? 18.475 -34.189 70.660 1.00 95.12 89 PHE A CA 1
ATOM 684 C C . PHE A 1 89 ? 16.969 -34.190 70.922 1.00 95.12 89 PHE A C 1
ATOM 686 O O . PHE A 1 89 ? 16.192 -34.779 70.174 1.00 95.12 89 PHE A O 1
ATOM 693 N N . ILE A 1 90 ? 16.560 -33.548 72.013 1.00 95.06 90 ILE A N 1
ATOM 694 C CA . ILE A 1 90 ? 15.166 -33.506 72.455 1.00 95.06 90 ILE A CA 1
ATOM 695 C C . ILE A 1 90 ? 14.615 -32.103 72.210 1.00 95.06 90 ILE A C 1
ATOM 697 O O . ILE A 1 90 ? 15.274 -31.118 72.542 1.00 95.06 90 ILE A O 1
ATOM 701 N N . ILE A 1 91 ? 13.413 -32.040 71.643 1.00 93.62 91 ILE A N 1
ATOM 702 C CA . ILE A 1 91 ? 12.615 -30.824 71.495 1.00 93.62 91 ILE A CA 1
ATOM 703 C C . ILE A 1 91 ? 11.364 -30.986 72.358 1.00 93.62 91 ILE A C 1
ATOM 705 O O . ILE A 1 91 ? 10.630 -31.962 72.193 1.00 93.62 91 ILE A O 1
ATOM 709 N N . ASP A 1 92 ? 11.132 -30.065 73.289 1.00 93.00 92 ASP A N 1
ATOM 710 C CA . ASP A 1 92 ? 9.952 -30.092 74.155 1.00 93.00 92 ASP A CA 1
ATOM 711 C C . ASP A 1 92 ? 8.717 -29.623 73.378 1.00 93.00 92 ASP A C 1
ATOM 713 O O . ASP A 1 92 ? 8.748 -28.583 72.727 1.00 93.00 92 ASP A O 1
ATOM 717 N N . VAL A 1 93 ? 7.636 -30.407 73.430 1.00 92.06 93 VAL A N 1
ATOM 718 C CA . VAL A 1 93 ? 6.360 -30.101 72.761 1.00 92.06 93 VAL A CA 1
ATOM 719 C C . VAL A 1 93 ? 5.196 -30.649 73.581 1.00 92.06 93 VAL A C 1
ATOM 721 O O . VAL A 1 93 ? 5.308 -31.688 74.232 1.00 92.06 93 VAL A O 1
ATOM 724 N N . ASP A 1 94 ? 4.039 -30.007 73.497 1.00 92.25 94 ASP A N 1
ATOM 725 C CA . ASP A 1 94 ? 2.794 -30.472 74.116 1.00 92.25 94 ASP A CA 1
ATOM 726 C C . ASP A 1 94 ? 1.836 -31.158 73.122 1.00 92.25 94 ASP A C 1
ATOM 728 O O . ASP A 1 94 ? 0.907 -31.863 73.531 1.00 92.25 94 ASP A O 1
ATOM 732 N N . SER A 1 95 ? 2.091 -31.012 71.818 1.00 90.94 95 SER A N 1
ATOM 733 C CA . SER A 1 95 ? 1.331 -31.611 70.723 1.00 90.94 95 SER A CA 1
ATOM 734 C C . SER A 1 95 ? 2.221 -31.897 69.510 1.00 90.94 95 SER A C 1
ATOM 736 O O . SER A 1 95 ? 3.236 -31.243 69.289 1.00 90.94 95 SER A O 1
ATOM 738 N N . ALA A 1 96 ? 1.840 -32.888 68.701 1.00 91.06 96 ALA A N 1
ATOM 739 C CA . ALA A 1 96 ? 2.522 -33.212 67.451 1.00 91.06 96 ALA A CA 1
ATOM 740 C C . ALA A 1 96 ? 1.508 -33.587 66.364 1.00 91.06 96 ALA A C 1
ATOM 742 O O . ALA A 1 96 ? 0.666 -34.466 66.561 1.00 91.06 96 ALA A O 1
ATOM 743 N N . VAL A 1 97 ? 1.620 -32.951 65.195 1.00 91.19 97 VAL A N 1
ATOM 744 C CA . VAL A 1 97 ? 0.810 -33.258 64.009 1.00 91.19 97 VAL A CA 1
ATOM 745 C C . VAL A 1 97 ? 1.674 -34.009 63.004 1.00 91.19 97 VAL A C 1
ATOM 747 O O . VAL A 1 97 ? 2.645 -33.474 62.471 1.00 91.19 97 VAL A O 1
ATOM 750 N N . LEU A 1 98 ? 1.329 -35.267 62.732 1.00 88.88 98 LEU A N 1
ATOM 751 C CA . LEU A 1 98 ? 2.078 -36.089 61.786 1.00 88.88 98 LEU A CA 1
ATOM 752 C C . LEU A 1 98 ? 1.670 -35.757 60.350 1.00 88.88 98 LEU A C 1
ATOM 754 O O . LEU A 1 98 ? 0.561 -36.069 59.919 1.00 88.88 98 LEU A O 1
ATOM 758 N N . ALA A 1 99 ? 2.598 -35.183 59.587 1.00 85.50 99 ALA A N 1
ATOM 759 C CA . ALA A 1 99 ? 2.466 -35.031 58.143 1.00 85.50 99 ALA A CA 1
ATOM 760 C C . ALA A 1 99 ? 2.734 -36.376 57.446 1.00 85.50 99 ALA A C 1
ATOM 762 O O . ALA A 1 99 ? 3.833 -36.639 56.955 1.00 85.50 99 ALA A O 1
ATOM 763 N N . ILE A 1 100 ? 1.734 -37.256 57.454 1.00 81.50 100 ILE A N 1
ATOM 764 C CA . ILE A 1 100 ? 1.798 -38.545 56.762 1.00 81.50 100 ILE A CA 1
ATOM 765 C C . ILE A 1 100 ? 1.515 -38.371 55.267 1.00 81.50 100 ILE A C 1
ATOM 767 O O . ILE A 1 100 ? 0.686 -37.556 54.866 1.00 81.50 100 ILE A O 1
ATOM 771 N N . GLY A 1 101 ? 2.236 -39.127 54.439 1.00 76.25 101 GLY A N 1
ATOM 772 C CA . GLY A 1 101 ? 1.960 -39.204 53.007 1.00 76.25 101 GLY A CA 1
ATOM 773 C C . GLY A 1 101 ? 0.676 -39.982 52.715 1.00 76.25 101 GLY A C 1
ATOM 774 O O . GLY A 1 101 ? 0.090 -40.610 53.597 1.00 76.25 101 GLY A O 1
ATOM 775 N N . GLN A 1 102 ? 0.265 -39.959 51.454 1.00 76.06 102 GLN A N 1
ATOM 776 C CA . GLN A 1 102 ? -0.855 -40.750 50.958 1.00 76.06 102 GLN A CA 1
ATOM 777 C C . GLN A 1 102 ? -0.349 -42.065 50.359 1.00 76.06 102 GLN A C 1
ATOM 779 O O . GLN A 1 102 ? 0.791 -42.160 49.903 1.00 76.06 102 GLN A O 1
ATOM 784 N N . MET A 1 103 ? -1.203 -43.085 50.372 1.00 76.62 103 MET A N 1
ATOM 785 C CA . MET A 1 103 ? -0.958 -44.367 49.718 1.00 76.62 103 MET A CA 1
ATOM 786 C C . MET A 1 103 ? -2.180 -44.719 48.882 1.00 76.62 103 MET A C 1
ATOM 788 O O . MET A 1 103 ? -3.306 -44.425 49.279 1.00 76.62 103 MET A O 1
ATOM 792 N N . ILE A 1 104 ? -1.953 -45.372 47.748 1.00 79.06 104 ILE A N 1
ATOM 793 C CA . ILE A 1 104 ? -3.034 -45.852 46.890 1.00 79.06 104 ILE A CA 1
ATOM 794 C C . ILE A 1 104 ? -3.698 -47.066 47.538 1.00 79.06 104 ILE A C 1
ATOM 796 O O . ILE A 1 104 ? -3.020 -48.047 47.862 1.00 79.06 104 ILE A O 1
ATOM 800 N N . ASP A 1 105 ? -5.021 -47.002 47.678 1.00 80.50 105 ASP A N 1
ATOM 801 C CA . ASP A 1 105 ? -5.854 -48.162 47.984 1.00 80.50 105 ASP A CA 1
ATOM 802 C C . ASP A 1 105 ? -5.994 -49.036 46.728 1.00 80.50 105 ASP A C 1
ATOM 804 O O . ASP A 1 105 ? -6.411 -48.569 45.668 1.00 80.50 105 ASP A O 1
ATOM 808 N N . ARG A 1 106 ? -5.595 -50.304 46.842 1.00 72.44 106 ARG A N 1
ATOM 809 C CA . ARG A 1 106 ? -5.535 -51.262 45.731 1.00 72.44 106 ARG A CA 1
ATOM 810 C C . ARG A 1 106 ? -6.636 -52.309 45.772 1.00 72.44 106 ARG A C 1
ATOM 812 O O . ARG A 1 106 ? -6.656 -53.173 44.900 1.00 72.44 106 ARG A O 1
ATOM 819 N N . ASP A 1 107 ? -7.545 -52.255 46.740 1.00 82.56 107 ASP A N 1
ATOM 820 C CA . ASP A 1 107 ? -8.598 -53.267 46.862 1.00 82.56 107 ASP A CA 1
ATOM 821 C C . ASP A 1 107 ? -9.498 -53.323 45.611 1.00 82.56 107 ASP A C 1
ATOM 823 O O . ASP A 1 107 ? -10.089 -54.360 45.305 1.00 82.56 107 ASP A O 1
ATOM 827 N N . SER A 1 108 ? -9.555 -52.227 44.849 1.00 75.69 108 SER A N 1
ATOM 828 C CA . SER A 1 108 ? -10.293 -52.086 43.593 1.00 75.69 108 SER A CA 1
ATOM 829 C C . SER A 1 108 ? -9.477 -52.368 42.321 1.00 75.69 108 SER A C 1
ATOM 831 O O . SER A 1 108 ? -10.066 -52.414 41.241 1.00 75.69 108 SER A O 1
ATOM 833 N N . VAL A 1 109 ? -8.156 -52.575 42.413 1.00 83.06 109 VAL A N 1
ATOM 834 C CA . VAL A 1 109 ? -7.276 -52.792 41.249 1.00 83.06 109 VAL A CA 1
ATOM 835 C C . VAL A 1 109 ? -7.147 -54.293 40.949 1.00 83.06 109 VAL A C 1
ATOM 837 O O . VAL A 1 109 ? -6.736 -55.061 41.824 1.00 83.06 109 VAL A O 1
ATOM 840 N N . PRO A 1 110 ? -7.468 -54.752 39.724 1.00 84.75 110 PRO A N 1
ATOM 841 C CA . PRO A 1 110 ? -7.302 -56.154 39.343 1.00 84.75 110 PRO A CA 1
ATOM 842 C C . PRO A 1 110 ? -5.849 -56.639 39.444 1.00 84.75 110 PRO A C 1
ATOM 844 O O . PRO A 1 110 ? -4.902 -55.896 39.205 1.00 84.75 110 PRO A O 1
ATOM 847 N N . LYS A 1 111 ? -5.660 -57.911 39.819 1.00 84.44 111 LYS A N 1
ATOM 848 C CA . LYS A 1 111 ? -4.331 -58.482 40.133 1.00 84.44 111 LYS A CA 1
ATOM 849 C C . LYS A 1 111 ? -3.395 -58.619 38.929 1.00 84.44 111 LYS A C 1
ATOM 851 O O . LYS A 1 111 ? -2.211 -58.881 39.111 1.00 84.44 111 LYS A O 1
ATOM 856 N N . ASP A 1 112 ? -3.947 -58.541 37.732 1.00 87.19 112 ASP A N 1
ATOM 857 C CA . ASP A 1 112 ? -3.288 -58.617 36.431 1.00 87.19 112 ASP A CA 1
ATOM 858 C C . ASP A 1 112 ? -2.896 -57.240 35.867 1.00 87.19 112 ASP A C 1
ATOM 860 O O . ASP A 1 112 ? -2.278 -57.165 34.803 1.00 87.19 112 ASP A O 1
ATOM 864 N N . VAL A 1 113 ? -3.197 -56.163 36.597 1.00 89.56 113 VAL A N 1
ATOM 865 C CA . VAL A 1 113 ? -2.696 -54.816 36.316 1.00 89.56 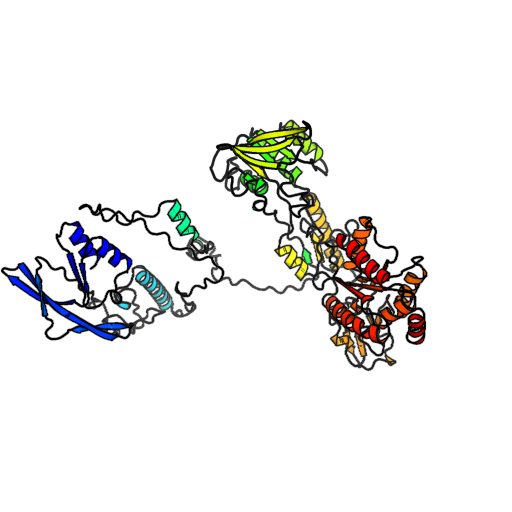113 VAL A CA 1
ATOM 866 C C . VAL A 1 113 ? -1.319 -54.631 36.955 1.00 89.56 113 VAL A C 1
ATOM 868 O O . VAL A 1 113 ? -1.132 -54.848 38.154 1.00 89.56 113 VAL A O 1
ATOM 871 N N . GLU A 1 114 ? -0.345 -54.233 36.143 1.00 91.19 114 GLU A N 1
ATOM 872 C CA . GLU A 1 114 ? 1.019 -53.948 36.568 1.00 91.19 114 GLU A CA 1
ATOM 873 C C . GLU A 1 114 ? 1.072 -52.679 37.420 1.00 91.19 114 GLU A C 1
ATOM 875 O O . GLU A 1 114 ? 0.383 -51.685 37.169 1.00 91.19 114 GLU A O 1
ATOM 880 N N . VAL A 1 115 ? 1.906 -52.719 38.457 1.00 87.50 115 VAL A N 1
ATOM 881 C CA . VAL A 1 115 ? 2.028 -51.627 39.416 1.00 87.50 115 VAL A CA 1
ATOM 882 C C . VAL A 1 115 ? 3.497 -51.329 39.673 1.00 87.50 115 VAL A C 1
ATOM 884 O O . VAL A 1 115 ? 4.303 -52.243 39.827 1.00 87.50 115 VAL A O 1
ATOM 887 N N . SER A 1 116 ? 3.830 -50.044 39.727 1.00 84.75 116 SER A N 1
ATOM 888 C CA . SER A 1 116 ? 5.187 -49.540 39.898 1.00 84.75 116 SER A CA 1
ATOM 889 C C . SER A 1 116 ? 5.724 -49.766 41.316 1.00 84.75 116 SER A C 1
ATOM 891 O O . SER A 1 116 ? 4.969 -49.995 42.271 1.00 84.75 116 SER A O 1
ATOM 893 N N . ASP A 1 117 ? 7.036 -49.579 41.481 1.00 78.19 117 ASP A N 1
ATOM 894 C CA . ASP A 1 117 ? 7.717 -49.588 42.784 1.00 78.19 117 ASP A CA 1
ATOM 895 C C . ASP A 1 117 ? 7.204 -48.496 43.744 1.00 78.19 117 ASP A C 1
ATOM 897 O O . ASP A 1 117 ? 7.340 -48.614 44.962 1.00 78.19 117 ASP A O 1
ATOM 901 N N . ARG A 1 118 ? 6.570 -47.437 43.214 1.00 71.62 118 ARG A N 1
ATOM 902 C CA . ARG A 1 118 ? 5.916 -46.365 43.996 1.00 71.62 118 ARG A CA 1
ATOM 903 C C . ARG A 1 118 ? 4.483 -46.690 44.390 1.00 71.62 118 ARG A C 1
ATOM 905 O O . ARG A 1 118 ? 3.769 -45.850 44.929 1.00 71.62 118 ARG A O 1
ATOM 912 N N . ASN A 1 119 ? 4.076 -47.921 44.141 1.00 81.31 119 ASN A N 1
ATOM 913 C CA . ASN A 1 119 ? 2.764 -48.444 44.425 1.00 81.31 119 ASN A CA 1
ATOM 914 C C . ASN A 1 119 ? 1.632 -47.904 43.510 1.00 81.31 119 ASN A C 1
ATOM 916 O O . ASN A 1 119 ? 0.471 -48.167 43.821 1.00 81.31 119 ASN A O 1
ATOM 920 N N . THR A 1 120 ? 1.955 -47.243 42.384 1.00 87.62 120 THR A N 1
ATOM 921 C CA . THR A 1 120 ? 1.017 -46.644 41.397 1.00 87.62 120 THR A CA 1
ATOM 922 C C . THR A 1 120 ? 0.796 -47.523 40.160 1.00 87.62 120 THR A C 1
ATOM 924 O O . THR A 1 120 ? 1.708 -48.241 39.753 1.00 87.62 120 THR A O 1
ATOM 927 N N . VAL A 1 121 ? -0.396 -47.495 39.559 1.00 90.56 121 VAL A N 1
ATOM 928 C CA . VAL A 1 121 ? -0.732 -48.271 38.350 1.00 90.56 121 VAL A CA 1
ATOM 929 C C . VAL A 1 121 ? 0.111 -47.798 37.170 1.00 90.56 121 VAL A C 1
ATOM 931 O O . VAL A 1 121 ? 0.198 -46.600 36.912 1.00 90.56 121 VAL A O 1
ATOM 934 N N . VAL A 1 122 ? 0.725 -48.744 36.459 1.00 90.62 122 VAL A N 1
ATOM 935 C CA . VAL A 1 122 ? 1.506 -48.445 35.255 1.00 90.62 122 VAL A CA 1
ATOM 936 C C . VAL A 1 122 ? 0.559 -48.300 34.070 1.00 90.62 122 VAL A C 1
ATOM 938 O O . VAL A 1 122 ? -0.252 -49.190 33.801 1.00 90.62 122 VAL A O 1
ATOM 941 N N . THR A 1 123 ? 0.683 -47.182 33.361 1.00 91.62 123 THR A N 1
ATOM 942 C CA . THR A 1 123 ? -0.104 -46.858 32.171 1.00 91.62 123 THR A CA 1
ATOM 943 C C . THR A 1 123 ? 0.789 -46.404 31.022 1.00 91.62 123 THR A C 1
ATOM 945 O O . THR A 1 123 ? 1.915 -45.940 31.219 1.00 91.62 123 THR A O 1
ATOM 948 N N . ASP A 1 124 ? 0.268 -46.496 29.803 1.00 89.94 124 ASP A N 1
ATOM 949 C CA . ASP A 1 124 ? 0.789 -45.736 28.676 1.00 89.94 124 ASP A CA 1
ATOM 950 C C . ASP A 1 124 ? 0.432 -44.251 28.837 1.00 89.94 124 ASP A C 1
ATOM 952 O O . ASP A 1 124 ? -0.726 -43.888 29.048 1.00 89.94 124 ASP A O 1
ATOM 956 N N . SER A 1 125 ? 1.429 -43.375 28.717 1.00 83.69 125 SER A N 1
ATOM 957 C CA . SER A 1 125 ? 1.274 -41.954 29.037 1.00 83.69 125 SER A CA 1
ATOM 958 C C . SER A 1 125 ? 0.261 -41.224 28.154 1.00 83.69 125 SER A C 1
ATOM 960 O O . SER A 1 125 ? -0.335 -40.253 28.621 1.00 83.69 125 SER A O 1
ATOM 962 N N . LEU A 1 126 ? 0.074 -41.686 26.912 1.00 85.38 126 LEU A N 1
ATOM 963 C CA . LEU A 1 126 ? -0.814 -41.089 25.914 1.00 85.38 126 LEU A CA 1
ATOM 964 C C . LEU A 1 126 ? -2.226 -41.681 25.997 1.00 85.38 126 LEU A C 1
ATOM 966 O O . LEU A 1 126 ? -3.225 -40.976 26.112 1.00 85.38 126 LEU A O 1
ATOM 970 N N . THR A 1 127 ? -2.305 -43.004 25.934 1.00 89.12 127 THR A N 1
ATOM 971 C CA . THR A 1 127 ? -3.569 -43.738 25.817 1.00 89.12 127 THR A CA 1
ATOM 972 C C . THR A 1 127 ? -4.190 -44.067 27.169 1.00 89.12 127 THR A C 1
ATOM 974 O O . THR A 1 127 ? -5.371 -44.399 27.222 1.00 89.12 127 THR A O 1
ATOM 977 N N . LYS A 1 128 ? -3.440 -43.963 28.269 1.00 92.88 128 LYS A N 1
ATOM 978 C CA . LYS A 1 128 ? -3.874 -44.337 29.626 1.00 92.88 128 LYS A CA 1
ATOM 979 C C . LYS A 1 128 ? -4.197 -45.822 29.800 1.00 92.88 128 LYS A C 1
ATOM 981 O O . LYS A 1 128 ? -4.746 -46.213 30.830 1.00 92.88 128 LYS A O 1
ATOM 986 N N . GLU A 1 129 ? -3.848 -46.656 28.820 1.00 93.06 129 GLU A N 1
ATOM 987 C CA . GLU A 1 129 ? -3.989 -48.110 28.897 1.00 93.06 129 GLU A CA 1
ATOM 988 C C . GLU A 1 129 ? -3.069 -48.691 29.964 1.00 93.06 129 GLU A C 1
ATOM 990 O O . GLU A 1 129 ? -1.899 -48.327 30.044 1.00 93.06 129 GLU A O 1
ATOM 995 N N . THR A 1 130 ? -3.586 -49.626 30.756 1.00 93.12 130 THR A N 1
ATOM 996 C CA . THR A 1 130 ? -2.774 -50.435 31.676 1.00 93.12 130 THR A CA 1
ATOM 997 C C . THR A 1 130 ? -2.220 -51.683 30.977 1.00 93.12 130 THR A C 1
ATOM 999 O O . THR A 1 130 ? -2.504 -51.942 29.809 1.00 93.12 130 THR A O 1
ATOM 1002 N N . SER A 1 131 ? -1.494 -52.536 31.709 1.00 90.44 131 SER A N 1
ATOM 1003 C CA . SER A 1 131 ? -1.099 -53.867 31.216 1.00 90.44 131 SER A CA 1
ATOM 1004 C C . SER A 1 131 ? -2.283 -54.785 30.870 1.00 90.44 131 SER A C 1
ATOM 1006 O O . SER A 1 131 ? -2.090 -55.792 30.187 1.00 90.44 131 SER A O 1
ATOM 1008 N N . HIS A 1 132 ? -3.500 -54.470 31.333 1.00 89.00 132 HIS A N 1
ATOM 1009 C CA . HIS A 1 132 ? -4.717 -55.161 30.926 1.00 89.00 132 HIS A CA 1
ATOM 1010 C C . HIS A 1 132 ? -5.453 -54.344 29.844 1.00 89.00 132 HIS A C 1
ATOM 1012 O O . HIS A 1 132 ? -5.907 -53.234 30.127 1.00 89.00 132 HIS A O 1
ATOM 1018 N N . PRO A 1 133 ? -5.697 -54.902 28.643 1.00 81.06 133 PRO A N 1
ATOM 1019 C CA . PRO A 1 133 ? -6.155 -54.158 27.457 1.00 81.06 133 PRO A CA 1
ATOM 1020 C C . PRO A 1 133 ? -7.601 -53.631 27.523 1.00 81.06 133 PRO A C 1
ATOM 1022 O O . PRO A 1 133 ? -8.123 -53.129 26.540 1.00 81.06 133 PRO A O 1
ATOM 1025 N N . GLN A 1 134 ? -8.291 -53.802 28.650 1.00 87.25 134 GLN A N 1
ATOM 1026 C CA . GLN A 1 134 ? -9.653 -53.286 28.883 1.00 87.25 134 GLN A CA 1
ATOM 1027 C C . GLN A 1 134 ? -9.722 -52.355 30.096 1.00 87.25 134 GLN A C 1
ATOM 1029 O O . GLN A 1 134 ? -10.810 -51.962 30.513 1.00 87.25 134 GLN A O 1
ATOM 1034 N N . ILE A 1 135 ? -8.578 -52.059 30.715 1.00 91.25 135 ILE A N 1
ATOM 1035 C CA . ILE A 1 135 ? -8.500 -51.240 31.918 1.00 91.25 135 ILE A CA 1
ATOM 1036 C C . ILE A 1 135 ? -7.616 -50.044 31.606 1.00 91.25 135 ILE A C 1
ATOM 1038 O O . ILE A 1 135 ? -6.470 -50.193 31.180 1.00 91.25 135 ILE A O 1
ATOM 1042 N N . PHE A 1 136 ? -8.170 -48.869 31.874 1.00 93.94 136 PHE A N 1
ATOM 1043 C CA . PHE A 1 136 ? -7.513 -47.580 31.743 1.00 93.94 136 PHE A CA 1
ATOM 1044 C C . PHE A 1 136 ? -7.455 -46.943 33.127 1.00 93.94 136 PHE A C 1
ATOM 1046 O O . PHE A 1 136 ? -8.384 -47.110 33.924 1.00 93.94 136 PHE A O 1
ATOM 1053 N N . ALA A 1 137 ? -6.374 -46.236 33.425 1.00 92.19 137 ALA A N 1
ATOM 1054 C CA . ALA A 1 137 ? -6.179 -45.601 34.722 1.00 92.19 137 ALA A CA 1
ATOM 1055 C C . ALA A 1 137 ? -5.680 -44.165 34.549 1.00 92.19 137 ALA A C 1
ATOM 1057 O O . ALA A 1 137 ? -4.932 -43.865 33.626 1.00 92.19 137 ALA A O 1
ATOM 1058 N N . CYS A 1 138 ? -6.125 -43.274 35.432 1.00 91.81 138 CYS A N 1
ATOM 1059 C CA . CYS A 1 138 ? -5.770 -41.861 35.396 1.00 91.81 138 CYS A CA 1
ATOM 1060 C C . CYS A 1 138 ? -5.826 -41.229 36.790 1.00 91.81 138 CYS A C 1
ATOM 1062 O O . CYS A 1 138 ? -6.498 -41.743 37.689 1.00 91.81 138 CYS A O 1
ATOM 1064 N N . GLY A 1 139 ? -5.185 -40.072 36.952 1.00 87.94 139 GLY A N 1
ATOM 1065 C CA . GLY A 1 139 ? -5.177 -39.324 38.212 1.00 87.94 139 GLY A CA 1
ATOM 1066 C C . GLY A 1 139 ? -4.282 -39.980 39.258 1.00 87.94 139 GLY A C 1
ATOM 1067 O O . GLY A 1 139 ? -3.285 -40.609 38.910 1.00 87.94 139 GLY A O 1
ATOM 1068 N N . ASP A 1 140 ? -4.630 -39.860 40.539 1.00 86.88 140 ASP A N 1
ATOM 1069 C CA . ASP A 1 140 ? -3.704 -40.229 41.617 1.00 86.88 140 ASP A CA 1
ATOM 1070 C C . ASP A 1 140 ? -3.308 -41.710 41.633 1.00 86.88 140 ASP A C 1
ATOM 1072 O O . ASP A 1 140 ? -2.222 -42.065 42.093 1.00 86.88 140 ASP A O 1
ATOM 1076 N N . ILE A 1 141 ? -4.165 -42.587 41.102 1.00 88.06 141 ILE A N 1
ATOM 1077 C CA . ILE A 1 141 ? -3.873 -44.021 41.006 1.00 88.06 141 ILE A CA 1
ATOM 1078 C C . ILE A 1 141 ? -2.737 -44.319 40.012 1.00 88.06 141 ILE A C 1
ATOM 1080 O O . ILE A 1 141 ? -2.041 -45.319 40.171 1.00 88.06 141 ILE A O 1
ATOM 1084 N N . GLU A 1 142 ? -2.540 -43.447 39.019 1.00 88.12 142 GLU A N 1
ATOM 1085 C CA . GLU A 1 142 ? -1.490 -43.494 37.992 1.00 88.12 142 GLU A CA 1
ATOM 1086 C C . GLU A 1 142 ? -0.276 -42.656 38.427 1.00 88.12 142 GLU A C 1
ATOM 1088 O O . GLU A 1 142 ? 0.854 -43.145 38.491 1.00 88.12 142 GLU A O 1
ATOM 1093 N N . LEU A 1 143 ? -0.518 -41.386 38.755 1.00 82.62 143 LEU A N 1
ATOM 1094 C CA . LEU A 1 143 ? 0.514 -40.360 38.914 1.00 82.62 143 LEU A CA 1
ATOM 1095 C C . LEU A 1 143 ? 1.061 -40.267 40.349 1.00 82.62 143 LEU A C 1
ATOM 1097 O O . LEU A 1 143 ? 2.109 -39.660 40.577 1.00 82.62 143 LEU A O 1
ATOM 1101 N N . GLY A 1 144 ? 0.386 -40.883 41.325 1.00 81.94 144 GLY A N 1
ATOM 1102 C CA . GLY A 1 144 ? 0.532 -40.503 42.730 1.00 81.94 144 GLY A CA 1
ATOM 1103 C C . GLY A 1 144 ? -0.137 -39.147 42.994 1.00 81.94 144 GLY A C 1
ATOM 1104 O O . GLY A 1 144 ? -0.900 -38.697 42.152 1.00 81.94 144 GLY A O 1
ATOM 1105 N N . PRO A 1 145 ? 0.123 -38.483 44.134 1.00 75.44 145 PRO A N 1
ATOM 1106 C CA . PRO A 1 145 ? -0.528 -37.215 44.472 1.00 75.44 145 PRO A CA 1
ATOM 1107 C C . PRO A 1 145 ? -0.290 -36.160 43.381 1.00 75.44 145 PRO A C 1
ATOM 1109 O O . PRO A 1 145 ? 0.804 -35.598 43.296 1.00 75.44 145 PRO A O 1
ATOM 1112 N N . ALA A 1 146 ? -1.298 -35.927 42.543 1.00 75.31 146 ALA A N 1
ATOM 1113 C CA . ALA A 1 146 ? -1.242 -35.011 41.413 1.00 75.31 146 ALA A CA 1
ATOM 1114 C C . ALA A 1 146 ? -2.114 -33.780 41.674 1.00 75.31 146 ALA A C 1
ATOM 1116 O O . ALA A 1 146 ? -2.922 -33.734 42.607 1.00 75.31 146 ALA A O 1
ATOM 1117 N N . SER A 1 147 ? -1.966 -32.750 40.844 1.00 76.69 147 SER A N 1
ATOM 1118 C CA . SER A 1 147 ? -2.907 -31.635 40.868 1.00 76.69 147 SER A CA 1
ATOM 1119 C C . SER A 1 147 ? -4.278 -32.070 40.340 1.00 76.69 147 SER A C 1
ATOM 1121 O O . SER A 1 147 ? -4.405 -32.959 39.494 1.00 76.69 147 SER A O 1
ATOM 1123 N N . VAL A 1 148 ? -5.331 -31.375 40.778 1.00 76.50 148 VAL A N 1
ATOM 1124 C CA . VAL A 1 148 ? -6.695 -31.584 40.257 1.00 76.50 148 VAL A CA 1
ATOM 1125 C C . VAL A 1 148 ? -6.739 -31.425 38.731 1.00 76.50 148 VAL A C 1
ATOM 1127 O O . VAL A 1 148 ? -7.481 -32.133 38.055 1.00 76.50 148 VAL A O 1
ATOM 1130 N N . ILE A 1 149 ? -5.923 -30.525 38.178 1.00 76.38 149 ILE A N 1
ATOM 1131 C CA . ILE A 1 149 ? -5.861 -30.254 36.738 1.00 76.38 149 ILE A CA 1
ATOM 1132 C C . ILE A 1 149 ? -5.277 -31.455 35.987 1.00 76.38 149 ILE A C 1
ATOM 1134 O O . ILE A 1 149 ? -5.860 -31.887 34.994 1.00 76.38 149 ILE A O 1
ATOM 1138 N N . GLU A 1 150 ? -4.175 -32.026 36.474 1.00 78.06 150 GLU A N 1
ATOM 1139 C CA . GLU A 1 150 ? -3.557 -33.219 35.878 1.00 78.06 150 GLU A CA 1
ATOM 1140 C C . GLU A 1 150 ? -4.486 -34.432 35.959 1.00 78.06 150 GLU A C 1
ATOM 1142 O O . GLU A 1 150 ? -4.622 -35.170 34.983 1.00 78.06 150 GLU A O 1
ATOM 1147 N N . ALA A 1 151 ? -5.192 -34.600 37.080 1.00 84.62 151 ALA A N 1
ATOM 1148 C CA . ALA A 1 151 ? -6.179 -35.662 37.231 1.00 84.62 151 ALA A CA 1
ATOM 1149 C C . ALA A 1 151 ? -7.341 -35.520 36.231 1.00 84.62 151 ALA A C 1
ATOM 1151 O O . ALA A 1 151 ? -7.751 -36.506 35.618 1.00 84.62 151 ALA A O 1
ATOM 1152 N N . ILE A 1 152 ? -7.848 -34.299 36.018 1.00 82.88 152 ILE A N 1
ATOM 1153 C CA . ILE A 1 152 ? -8.896 -34.022 35.022 1.00 82.88 152 ILE A CA 1
ATOM 1154 C C . ILE A 1 152 ? -8.378 -34.250 33.597 1.00 82.88 152 ILE A C 1
ATOM 1156 O O . ILE A 1 152 ? -9.095 -34.831 32.783 1.00 82.88 152 ILE A O 1
ATOM 1160 N N . GLY A 1 153 ? -7.157 -33.805 33.291 1.00 84.94 153 GLY A N 1
ATOM 1161 C CA . GLY A 1 153 ? -6.516 -34.022 31.993 1.00 84.94 153 GLY A CA 1
ATOM 1162 C C . GLY A 1 153 ? -6.402 -35.509 31.670 1.00 84.94 153 GLY A C 1
ATOM 1163 O O . GLY A 1 153 ? -6.969 -35.969 30.681 1.00 84.94 153 GLY A O 1
ATOM 1164 N N . GLY A 1 154 ? -5.804 -36.285 32.577 1.00 88.50 154 GLY A N 1
ATOM 1165 C CA . GLY A 1 154 ? -5.688 -37.733 32.417 1.00 88.50 154 GLY A CA 1
ATOM 1166 C C . GLY A 1 154 ? -7.041 -38.446 32.324 1.00 88.50 154 GLY A C 1
ATOM 1167 O O . GLY A 1 154 ? -7.162 -39.432 31.602 1.00 88.50 154 GLY A O 1
ATOM 1168 N N . ALA A 1 155 ? -8.080 -37.947 33.003 1.00 90.19 155 ALA A N 1
ATOM 1169 C CA . ALA A 1 155 ? -9.429 -38.502 32.890 1.00 90.19 155 ALA A CA 1
ATOM 1170 C C . ALA A 1 155 ? -10.051 -38.278 31.505 1.00 90.19 155 ALA A C 1
ATOM 1172 O O . ALA A 1 155 ? -10.750 -39.161 31.007 1.00 90.19 155 ALA A O 1
ATOM 1173 N N . LYS A 1 156 ? -9.793 -37.130 30.867 1.00 88.00 156 LYS A N 1
ATOM 1174 C CA . LYS A 1 156 ? -10.220 -36.879 29.481 1.00 88.00 156 LYS A CA 1
ATOM 1175 C C . LYS A 1 156 ? -9.506 -37.817 28.514 1.00 88.00 156 LYS A C 1
ATOM 1177 O O . LYS A 1 156 ? -10.175 -38.442 27.697 1.00 88.00 156 LYS A O 1
ATOM 1182 N N . ASP A 1 157 ? -8.194 -37.982 28.680 1.00 89.62 157 ASP A N 1
ATOM 1183 C CA . ASP A 1 157 ? -7.397 -38.904 27.868 1.00 89.62 157 ASP A CA 1
ATOM 1184 C C . ASP A 1 157 ? -7.893 -40.348 27.987 1.00 89.62 157 ASP A C 1
ATOM 1186 O O . ASP A 1 157 ? -8.087 -41.034 26.984 1.00 89.62 157 ASP A O 1
ATOM 1190 N N . ALA A 1 158 ? -8.146 -40.810 29.215 1.00 93.19 158 ALA A N 1
ATOM 1191 C CA . ALA A 1 158 ? -8.679 -42.143 29.460 1.00 93.19 158 ALA A CA 1
ATOM 1192 C C . ALA A 1 158 ? -10.092 -42.307 28.879 1.00 93.19 158 ALA A C 1
ATOM 1194 O O . ALA A 1 158 ? -10.394 -43.341 28.286 1.00 93.19 158 ALA A O 1
ATOM 1195 N N . ALA A 1 159 ? -10.960 -41.298 29.015 1.00 93.44 159 ALA A N 1
ATOM 1196 C CA . ALA A 1 159 ? -12.314 -41.334 28.466 1.00 93.44 159 ALA A CA 1
ATOM 1197 C C . ALA A 1 159 ? -12.316 -41.413 26.933 1.00 93.44 159 ALA A C 1
ATOM 1199 O O . ALA A 1 159 ? -13.089 -42.187 26.364 1.00 93.44 159 ALA A O 1
ATOM 1200 N N . GLU A 1 160 ? -11.438 -40.660 26.270 1.00 91.69 160 GLU A N 1
ATOM 1201 C CA . GLU A 1 160 ? -11.250 -40.735 24.823 1.00 91.69 160 GLU A CA 1
ATOM 1202 C C . GLU A 1 160 ? -10.748 -42.119 24.396 1.00 91.69 160 GLU A C 1
ATOM 1204 O O . GLU A 1 160 ? -11.313 -42.729 23.485 1.00 91.69 160 GLU A O 1
ATOM 1209 N N . SER A 1 161 ? -9.743 -42.664 25.085 1.00 94.06 161 SER A N 1
ATOM 1210 C CA . SER A 1 161 ? -9.228 -44.003 24.789 1.00 94.06 161 SER A CA 1
ATOM 1211 C C . SER A 1 161 ? -10.281 -45.091 24.987 1.00 94.06 161 SER A C 1
ATOM 1213 O O . SER A 1 161 ? -10.426 -45.957 24.127 1.00 94.06 161 SER A O 1
ATOM 1215 N N . ILE A 1 162 ? -11.075 -45.027 26.063 1.00 95.06 162 ILE A N 1
ATOM 1216 C CA . ILE A 1 162 ? -12.202 -45.944 26.296 1.00 95.06 162 ILE A CA 1
ATOM 1217 C C . ILE A 1 162 ? -13.225 -45.825 25.163 1.00 95.06 162 ILE A C 1
ATOM 1219 O O . ILE A 1 162 ? -13.713 -46.839 24.663 1.00 95.06 162 ILE A O 1
ATOM 1223 N N . HIS A 1 163 ? -13.556 -44.601 24.745 1.00 93.44 163 HIS A N 1
ATOM 1224 C CA . HIS A 1 163 ? -14.503 -44.363 23.659 1.00 93.44 163 HIS A CA 1
ATOM 1225 C C . HIS A 1 163 ? -14.040 -45.014 22.352 1.00 93.44 163 HIS A C 1
ATOM 1227 O O . HIS A 1 163 ? -14.804 -45.759 21.736 1.00 93.44 163 HIS A O 1
ATOM 1233 N N . ARG A 1 164 ? -12.782 -44.783 21.967 1.00 92.38 164 ARG A N 1
ATOM 1234 C CA . ARG A 1 164 ? -12.172 -45.352 20.759 1.00 92.38 164 ARG A CA 1
ATOM 1235 C C . ARG A 1 164 ? -12.057 -46.875 20.845 1.00 92.38 164 ARG A C 1
ATOM 1237 O O . ARG A 1 164 ? -12.441 -47.568 19.907 1.00 92.38 164 ARG A O 1
ATOM 1244 N N . TYR A 1 165 ? -11.649 -47.404 22.001 1.00 93.50 165 TYR A N 1
ATOM 1245 C CA . TYR A 1 165 ? -11.576 -48.844 22.258 1.00 93.50 165 TYR A CA 1
ATOM 1246 C C . TYR A 1 165 ? -12.931 -49.537 22.052 1.00 93.50 165 TYR A C 1
ATOM 1248 O O . TYR A 1 165 ? -13.019 -50.546 21.354 1.00 93.50 165 TYR A O 1
ATOM 1256 N N . LEU A 1 166 ? -14.013 -48.974 22.602 1.00 92.88 166 LEU A N 1
ATOM 1257 C CA . LEU A 1 166 ? -15.371 -49.519 22.461 1.00 92.88 166 LEU A CA 1
ATOM 1258 C C . LEU A 1 166 ? -15.912 -49.458 21.025 1.00 92.88 166 LEU A C 1
ATOM 1260 O O . LEU A 1 166 ? -16.868 -50.166 20.707 1.00 92.88 166 LEU A O 1
ATOM 1264 N N . ARG A 1 167 ? -15.333 -48.608 20.175 1.00 92.19 167 ARG A N 1
ATOM 1265 C CA . ARG A 1 167 ? -15.708 -48.433 18.766 1.00 92.19 167 ARG A CA 1
ATOM 1266 C C . ARG A 1 167 ? -14.803 -49.192 17.798 1.00 92.19 167 ARG A C 1
ATOM 1268 O O . ARG A 1 167 ? -15.025 -49.102 16.596 1.00 92.19 167 ARG A O 1
ATOM 1275 N N . GLU A 1 168 ? -13.829 -49.943 18.315 1.00 90.44 168 GLU A N 1
ATOM 1276 C CA . GLU A 1 168 ? -12.799 -50.624 17.520 1.00 90.44 168 GLU A CA 1
ATOM 1277 C C . GLU A 1 168 ? -11.981 -49.645 16.646 1.00 90.44 168 GLU A C 1
ATOM 1279 O O . GLU A 1 168 ? -11.517 -49.990 15.559 1.00 90.44 168 GLU A O 1
ATOM 1284 N N . GLU A 1 169 ? -11.807 -48.409 17.122 1.00 90.19 169 GLU A N 1
ATOM 1285 C CA . GLU A 1 169 ? -11.014 -47.358 16.476 1.00 90.19 169 GLU A CA 1
ATOM 1286 C C . GLU A 1 169 ? -9.563 -47.359 16.995 1.00 90.19 169 GLU A C 1
ATOM 1288 O O . GLU A 1 169 ? -9.274 -47.846 18.090 1.00 90.19 169 GLU A O 1
ATOM 1293 N N . ASP A 1 170 ? -8.631 -46.792 16.218 1.00 89.56 170 ASP A N 1
ATOM 1294 C CA . ASP A 1 170 ? -7.242 -46.622 16.659 1.00 89.56 170 ASP A CA 1
ATOM 1295 C C . ASP A 1 170 ? -7.162 -45.589 17.799 1.00 89.56 170 ASP A C 1
ATOM 1297 O O . ASP A 1 170 ? -7.405 -44.389 17.625 1.00 89.56 170 ASP A O 1
ATOM 1301 N N . ILE A 1 171 ? -6.799 -46.077 18.983 1.00 89.19 171 ILE A N 1
ATOM 1302 C CA . ILE A 1 171 ? -6.690 -45.310 20.228 1.00 89.19 171 ILE A CA 1
ATOM 1303 C C . ILE A 1 171 ? -5.562 -44.264 20.217 1.00 89.19 171 ILE A C 1
ATOM 1305 O O . ILE A 1 171 ? -5.590 -43.344 21.038 1.00 89.19 171 ILE A O 1
ATOM 1309 N N . ARG A 1 172 ? -4.581 -44.377 19.307 1.00 87.19 172 ARG A N 1
ATOM 1310 C CA . ARG A 1 172 ? -3.445 -43.443 19.198 1.00 87.19 172 ARG A CA 1
ATOM 1311 C C . ARG A 1 172 ? -3.628 -42.369 18.129 1.00 87.19 172 ARG A C 1
ATOM 1313 O O . ARG A 1 172 ? -2.980 -41.331 18.206 1.00 87.19 172 ARG A O 1
ATOM 1320 N N . ALA A 1 173 ? -4.485 -42.595 17.136 1.00 83.38 173 ALA A N 1
ATOM 1321 C CA . ALA A 1 173 ? -4.567 -41.735 15.956 1.00 83.38 173 ALA A CA 1
ATOM 1322 C C . ALA A 1 173 ? -4.907 -40.267 16.291 1.00 83.38 173 ALA A C 1
ATOM 1324 O O . ALA A 1 173 ? -5.931 -39.991 16.921 1.00 83.38 173 ALA A O 1
ATOM 1325 N N . GLY A 1 174 ? -4.084 -39.328 15.812 1.00 74.88 174 GLY A N 1
ATOM 1326 C CA . GLY A 1 174 ? -4.328 -37.884 15.936 1.00 74.88 174 GLY A CA 1
ATOM 1327 C C . GLY A 1 174 ? -4.070 -37.304 17.329 1.00 74.88 174 GLY A C 1
ATOM 1328 O O . GLY A 1 174 ? -4.599 -36.245 17.639 1.00 74.88 174 GLY A O 1
ATOM 1329 N N . ARG A 1 175 ? -3.293 -37.995 18.172 1.00 74.56 175 ARG A N 1
ATOM 1330 C CA . ARG A 1 175 ? -2.965 -37.554 19.540 1.00 74.56 175 ARG A CA 1
ATOM 1331 C C . ARG A 1 175 ? -1.466 -37.258 19.727 1.00 74.56 175 ARG A C 1
ATOM 1333 O O . ARG A 1 175 ? -0.964 -37.293 20.842 1.00 74.56 175 ARG A O 1
ATOM 1340 N N . ASP A 1 176 ? -0.758 -36.969 18.634 1.00 63.12 176 ASP A N 1
ATOM 1341 C CA . ASP A 1 176 ? 0.694 -36.714 18.614 1.00 63.12 176 ASP A CA 1
ATOM 1342 C C . ASP A 1 176 ? 1.075 -35.239 18.857 1.00 63.12 176 ASP A C 1
ATOM 1344 O O . ASP A 1 176 ? 2.248 -34.880 18.732 1.00 63.12 176 ASP A O 1
ATOM 1348 N N . ASP A 1 177 ? 0.121 -34.370 19.206 1.00 57.22 177 ASP A N 1
ATOM 1349 C CA . ASP A 1 177 ? 0.424 -32.957 19.431 1.00 57.22 177 ASP A CA 1
ATOM 1350 C C . ASP A 1 177 ? 1.281 -32.773 20.695 1.00 57.22 177 ASP A C 1
ATOM 1352 O O . ASP A 1 177 ? 0.872 -33.155 21.800 1.00 57.22 177 ASP A O 1
ATOM 1356 N N . PRO A 1 178 ? 2.480 -32.173 20.583 1.00 56.81 178 PRO A N 1
ATOM 1357 C CA . PRO A 1 178 ? 3.304 -31.921 21.746 1.00 56.81 178 PRO A CA 1
ATOM 1358 C C . PRO A 1 178 ? 2.637 -30.836 22.590 1.00 56.81 178 PRO A C 1
ATOM 1360 O O . PRO A 1 178 ? 2.521 -29.685 22.171 1.00 56.81 178 PRO A O 1
ATOM 1363 N N . VAL A 1 179 ? 2.247 -31.181 23.818 1.00 57.91 179 VAL A N 1
ATOM 1364 C CA . VAL A 1 179 ? 1.900 -30.181 24.832 1.00 57.91 179 VAL A CA 1
ATOM 1365 C C . VAL A 1 179 ? 3.131 -29.300 25.048 1.00 57.91 179 VAL A C 1
ATOM 1367 O O . VAL A 1 179 ? 4.109 -29.708 25.681 1.00 57.91 179 VAL A O 1
ATOM 1370 N N . ILE A 1 180 ? 3.102 -28.085 24.499 1.00 55.31 180 ILE A N 1
ATOM 1371 C CA . ILE A 1 180 ? 4.145 -27.088 24.733 1.00 55.31 180 ILE A CA 1
ATOM 1372 C C . ILE A 1 180 ? 4.002 -26.652 26.186 1.00 55.31 180 ILE A C 1
ATOM 1374 O O . ILE A 1 180 ? 3.056 -25.961 26.562 1.00 55.31 180 ILE A O 1
ATOM 1378 N N . LYS A 1 181 ? 4.932 -27.093 27.034 1.00 55.38 181 LYS A N 1
ATOM 1379 C CA . LYS A 1 181 ? 4.995 -26.615 28.416 1.00 55.38 181 LYS A CA 1
ATOM 1380 C C . LYS A 1 181 ? 5.197 -25.102 28.418 1.00 55.38 181 LYS A C 1
ATOM 1382 O O . LYS A 1 181 ? 5.912 -24.586 27.565 1.00 55.38 181 LYS A O 1
ATOM 1387 N N . ALA A 1 182 ? 4.636 -24.412 29.410 1.00 55.91 182 ALA A N 1
ATOM 1388 C CA . ALA A 1 182 ? 4.762 -22.959 29.545 1.00 55.91 182 ALA A CA 1
ATOM 1389 C C . ALA A 1 182 ? 6.224 -22.466 29.480 1.00 55.91 182 ALA A C 1
ATOM 1391 O O . ALA A 1 182 ? 6.500 -21.426 28.895 1.00 55.91 182 ALA A O 1
ATOM 1392 N N . GLU A 1 183 ? 7.161 -23.256 30.011 1.00 56.75 183 GLU A N 1
ATOM 1393 C CA . GLU A 1 183 ? 8.613 -23.015 29.967 1.00 56.75 183 GLU A CA 1
ATOM 1394 C C . GLU A 1 183 ? 9.237 -23.047 28.556 1.00 56.75 183 GLU A C 1
ATOM 1396 O O . GLU A 1 183 ? 10.340 -22.546 28.370 1.00 56.75 183 GLU A O 1
ATOM 1401 N N . ASN A 1 184 ? 8.535 -23.602 27.564 1.00 61.34 184 ASN A N 1
ATOM 1402 C CA . ASN A 1 184 ? 8.999 -23.780 26.185 1.00 61.34 184 ASN A CA 1
ATOM 1403 C C . ASN A 1 184 ? 8.235 -22.905 25.174 1.00 61.34 184 ASN A C 1
ATOM 1405 O O . ASN A 1 184 ? 8.362 -23.115 23.967 1.00 61.34 184 ASN A O 1
ATOM 1409 N N . ILE A 1 185 ? 7.416 -21.957 25.640 1.00 64.56 185 ILE A N 1
ATOM 1410 C CA . ILE A 1 185 ? 6.731 -21.005 24.760 1.00 64.56 185 ILE A CA 1
ATOM 1411 C C . ILE A 1 185 ? 7.770 -19.989 24.251 1.00 64.56 185 ILE A C 1
ATOM 1413 O O . ILE A 1 185 ? 8.436 -19.361 25.075 1.00 64.56 185 ILE A O 1
ATOM 1417 N N . PRO A 1 186 ? 7.929 -19.791 22.928 1.00 64.50 186 PRO A N 1
ATOM 1418 C CA . PRO A 1 186 ? 8.834 -18.776 22.396 1.00 64.50 186 PRO A CA 1
ATOM 1419 C C . PRO A 1 186 ? 8.354 -17.376 22.794 1.00 64.50 186 PRO A C 1
ATOM 1421 O O . PRO A 1 186 ? 7.257 -16.966 22.423 1.00 64.50 186 PRO A O 1
ATOM 1424 N N . THR A 1 187 ? 9.170 -16.636 23.543 1.00 65.75 187 THR A N 1
ATOM 1425 C CA . THR A 1 187 ? 8.862 -15.263 23.993 1.00 65.75 187 THR A CA 1
ATOM 1426 C C . THR A 1 187 ? 9.648 -14.194 23.229 1.00 65.75 187 THR A C 1
ATOM 1428 O O . THR A 1 187 ? 9.693 -13.035 23.634 1.00 65.75 187 THR A O 1
ATOM 1431 N N . GLU A 1 188 ? 10.314 -14.572 22.139 1.00 75.69 188 GLU A N 1
ATOM 1432 C CA . GLU A 1 188 ? 11.105 -13.663 21.310 1.00 75.69 188 GLU A CA 1
ATOM 1433 C C . GLU A 1 188 ? 10.195 -12.613 20.652 1.00 75.69 188 GLU A C 1
ATOM 1435 O O . GLU A 1 188 ? 9.269 -12.954 19.920 1.00 75.69 188 GLU A O 1
ATOM 1440 N N . GLY A 1 189 ? 10.457 -11.329 20.919 1.00 65.12 189 GLY A N 1
ATOM 1441 C CA . GLY A 1 189 ? 9.692 -10.205 20.359 1.00 65.12 189 GLY A CA 1
ATOM 1442 C C . GLY A 1 189 ? 8.533 -9.689 21.221 1.00 65.12 189 GLY A C 1
ATOM 1443 O O . GLY A 1 189 ? 7.862 -8.753 20.794 1.00 65.12 189 GLY A O 1
ATOM 1444 N N . PHE A 1 190 ? 8.318 -10.241 22.419 1.00 62.69 190 PHE A N 1
ATOM 1445 C CA . PHE A 1 190 ? 7.322 -9.748 23.377 1.00 62.69 190 PHE A CA 1
ATOM 1446 C C . PHE A 1 190 ? 7.988 -9.032 24.559 1.00 62.69 190 PHE A C 1
ATOM 1448 O O . PHE A 1 190 ? 8.991 -9.510 25.094 1.00 62.69 190 PHE A O 1
ATOM 1455 N N . ASP A 1 191 ? 7.410 -7.909 24.993 1.00 66.31 191 ASP A N 1
ATOM 1456 C CA . ASP A 1 191 ? 7.819 -7.227 26.222 1.00 66.31 191 ASP A CA 1
ATOM 1457 C C . ASP A 1 191 ? 7.322 -8.030 27.435 1.00 66.31 191 ASP A C 1
ATOM 1459 O O . ASP A 1 191 ? 6.122 -8.184 27.664 1.00 66.31 191 ASP A O 1
ATOM 1463 N N . ILE A 1 192 ? 8.258 -8.609 28.192 1.00 67.62 192 ILE A N 1
ATOM 1464 C CA . ILE A 1 192 ? 7.943 -9.453 29.350 1.00 67.62 192 ILE A CA 1
ATOM 1465 C C . ILE A 1 192 ? 7.774 -8.562 30.582 1.00 67.62 192 ILE A C 1
ATOM 1467 O O . ILE A 1 192 ? 8.753 -8.185 31.229 1.00 67.62 192 ILE A O 1
ATOM 1471 N N . ASP A 1 193 ? 6.525 -8.265 30.929 1.00 72.81 193 ASP A N 1
ATOM 1472 C CA . ASP A 1 193 ? 6.192 -7.577 32.176 1.00 72.81 193 ASP A CA 1
ATOM 1473 C C . ASP A 1 193 ? 6.197 -8.523 33.387 1.00 72.81 193 ASP A C 1
ATOM 1475 O O . ASP A 1 193 ? 5.907 -9.718 33.293 1.00 72.81 193 ASP A O 1
ATOM 1479 N N . ALA A 1 194 ? 6.512 -7.987 34.569 1.00 78.94 194 ALA A N 1
ATOM 1480 C CA . ALA A 1 194 ? 6.459 -8.748 35.816 1.00 78.94 194 ALA A CA 1
ATOM 1481 C C . ALA A 1 194 ? 5.008 -9.042 36.241 1.00 78.94 194 ALA A C 1
ATOM 1483 O O . ALA A 1 194 ? 4.087 -8.262 35.986 1.00 78.94 194 ALA A O 1
ATOM 1484 N N . ARG A 1 195 ? 4.803 -10.166 36.940 1.00 78.50 195 ARG A N 1
ATOM 1485 C CA . ARG A 1 195 ? 3.492 -10.525 37.495 1.00 78.50 195 ARG A CA 1
ATOM 1486 C C . ARG A 1 195 ? 3.022 -9.511 38.537 1.00 78.50 195 ARG A C 1
ATOM 1488 O O . ARG A 1 195 ? 3.833 -9.038 39.333 1.00 78.50 195 ARG A O 1
ATOM 1495 N N . GLN A 1 196 ? 1.722 -9.207 38.569 1.00 85.69 196 GLN A N 1
ATOM 1496 C CA . GLN A 1 196 ? 1.156 -8.426 39.666 1.00 85.69 196 GLN A CA 1
ATOM 1497 C C . GLN A 1 196 ? 1.281 -9.223 40.966 1.00 85.69 196 GLN A C 1
ATOM 1499 O O . GLN A 1 196 ? 0.937 -10.403 41.034 1.00 85.69 196 GLN A O 1
ATOM 1504 N N . VAL A 1 197 ? 1.796 -8.574 42.007 1.00 83.56 197 VAL A N 1
ATOM 1505 C CA . VAL A 1 197 ? 1.954 -9.195 43.325 1.00 83.56 197 VAL A CA 1
ATOM 1506 C C . VAL A 1 197 ? 0.579 -9.287 43.982 1.00 83.56 197 VAL A C 1
ATOM 1508 O O . VAL A 1 197 ? -0.106 -8.269 44.091 1.00 83.56 197 VAL A O 1
ATOM 1511 N N . MET A 1 198 ? 0.170 -10.487 44.407 1.00 83.44 198 MET A N 1
ATOM 1512 C CA . MET A 1 198 ? -1.101 -10.699 45.110 1.00 83.44 198 MET A CA 1
ATOM 1513 C C . MET A 1 198 ? -1.129 -9.847 46.387 1.00 83.44 198 MET A C 1
ATOM 1515 O O . MET A 1 198 ? -0.240 -9.999 47.226 1.00 83.44 198 MET A O 1
ATOM 1519 N N . PRO A 1 199 ? -2.106 -8.937 46.562 1.00 84.31 199 PRO A N 1
ATOM 1520 C CA . PRO A 1 199 ? -2.264 -8.221 47.816 1.00 84.31 199 PRO A CA 1
ATOM 1521 C C . PRO A 1 199 ? -2.516 -9.202 48.958 1.00 84.31 199 PRO A C 1
ATOM 1523 O O . PRO A 1 199 ? -3.498 -9.944 48.954 1.00 84.31 199 PRO A O 1
ATOM 1526 N N . LEU A 1 200 ? -1.627 -9.180 49.946 1.00 71.31 200 LEU A N 1
ATOM 1527 C CA . LEU A 1 200 ? -1.740 -10.011 51.136 1.00 71.31 200 LEU A CA 1
ATOM 1528 C C . LEU A 1 200 ? -2.313 -9.205 52.300 1.00 71.31 200 LEU A C 1
ATOM 1530 O O . LEU A 1 200 ? -1.993 -8.023 52.484 1.00 71.31 200 LEU A O 1
ATOM 1534 N N . TYR A 1 201 ? -3.128 -9.860 53.121 1.00 67.19 201 TYR A N 1
ATOM 1535 C CA . TYR A 1 201 ? -3.495 -9.337 54.431 1.00 67.19 201 TYR A CA 1
ATOM 1536 C C . TYR A 1 201 ? -2.233 -9.197 55.301 1.00 67.19 201 TYR A C 1
ATOM 1538 O O . TYR A 1 201 ? -1.367 -10.074 55.306 1.00 67.19 201 TYR A O 1
ATOM 1546 N N . ARG A 1 202 ? -2.070 -8.069 56.006 1.00 60.97 202 ARG A N 1
ATOM 1547 C CA . ARG A 1 202 ? -0.829 -7.783 56.743 1.00 60.97 202 ARG A CA 1
ATOM 1548 C C . ARG A 1 202 ? -0.655 -8.721 57.937 1.00 60.97 202 ARG A C 1
ATOM 1550 O O . ARG A 1 202 ? -1.479 -8.768 58.839 1.00 60.97 202 ARG A O 1
ATOM 1557 N N . VAL A 1 203 ? 0.513 -9.350 57.975 1.00 55.62 203 VAL A N 1
ATOM 1558 C CA . VAL A 1 203 ? 0.992 -10.286 59.004 1.00 55.62 203 VAL A CA 1
ATOM 1559 C C . VAL A 1 203 ? 0.928 -9.732 60.437 1.00 55.62 203 VAL A C 1
ATOM 1561 O O . VAL A 1 203 ? 0.699 -10.480 61.379 1.00 55.62 203 VAL A O 1
ATOM 1564 N N . SER A 1 204 ? 1.094 -8.418 60.629 1.00 56.03 204 SER A N 1
ATOM 1565 C CA . SER A 1 204 ? 1.024 -7.794 61.962 1.00 56.03 204 SER A CA 1
ATOM 1566 C C . SER A 1 204 ? -0.375 -7.799 62.585 1.00 56.03 204 SER A C 1
ATOM 1568 O O . SER A 1 204 ? -0.495 -7.525 63.776 1.00 56.03 204 SER A O 1
ATOM 1570 N N . ASP A 1 205 ? -1.402 -8.079 61.781 1.00 51.88 205 ASP A N 1
ATOM 1571 C CA . ASP A 1 205 ? -2.814 -8.005 62.150 1.00 51.88 205 ASP A CA 1
ATOM 1572 C C . ASP A 1 205 ? -3.494 -9.384 62.107 1.00 51.88 205 ASP A C 1
ATOM 1574 O O . ASP A 1 205 ? -4.721 -9.436 62.094 1.00 51.88 205 ASP A O 1
ATOM 1578 N N . ILE A 1 206 ? -2.732 -10.494 62.074 1.00 54.25 206 ILE A N 1
ATOM 1579 C CA . ILE A 1 206 ? -3.296 -11.854 62.133 1.00 54.25 206 ILE A CA 1
ATOM 1580 C C . ILE A 1 206 ? -4.002 -12.011 63.478 1.00 54.25 206 ILE A C 1
ATOM 1582 O O . ILE A 1 206 ? -3.394 -12.306 64.507 1.00 54.25 206 ILE A O 1
ATOM 1586 N N . SER A 1 207 ? -5.302 -11.747 63.455 1.00 55.16 207 SER A N 1
ATOM 1587 C CA . SER A 1 207 ? -6.210 -12.122 64.512 1.00 55.16 207 SER A CA 1
ATOM 1588 C C . SER A 1 207 ? -6.586 -13.589 64.333 1.00 55.16 207 SER A C 1
ATOM 1590 O O . SER A 1 207 ? -6.379 -14.196 63.286 1.00 55.16 207 SER A O 1
ATOM 1592 N N . ASP A 1 208 ? -7.140 -14.160 65.382 1.00 59.41 208 ASP A N 1
ATOM 1593 C CA . ASP A 1 208 ? -7.758 -15.476 65.514 1.00 59.41 208 ASP A CA 1
ATOM 1594 C C . ASP A 1 208 ? -8.936 -15.738 64.539 1.00 59.41 208 ASP A C 1
ATOM 1596 O O . ASP A 1 208 ? -9.739 -16.657 64.733 1.00 59.41 208 ASP A O 1
ATOM 1600 N N . ASP A 1 209 ? -9.048 -14.955 63.463 1.00 61.81 209 ASP A N 1
ATOM 1601 C CA . ASP A 1 209 ? -10.024 -15.110 62.405 1.00 61.81 209 ASP A CA 1
ATOM 1602 C C . ASP A 1 209 ? -9.401 -15.790 61.176 1.00 61.81 209 ASP A C 1
ATOM 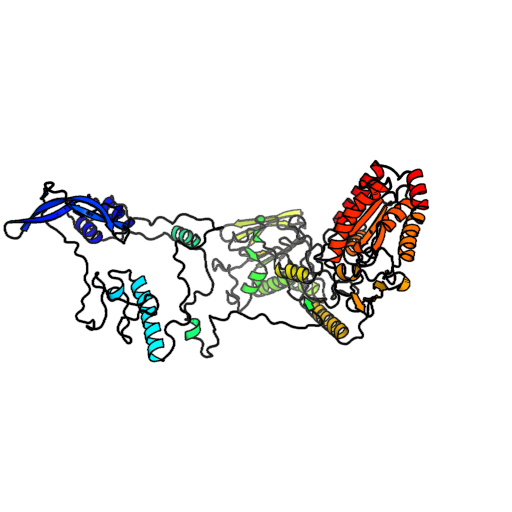1604 O O . ASP A 1 209 ? -8.329 -15.462 60.681 1.00 61.81 209 ASP A O 1
ATOM 1608 N N . PHE A 1 210 ? -10.088 -16.798 60.641 1.00 72.94 210 PHE A N 1
ATOM 1609 C CA . PHE A 1 210 ? -9.711 -17.477 59.395 1.00 72.94 210 PHE A CA 1
ATOM 1610 C C . PHE A 1 210 ? -10.021 -16.592 58.170 1.00 72.94 210 PHE A C 1
ATOM 1612 O O . PHE A 1 210 ? -10.564 -17.065 57.172 1.00 72.94 210 PHE A O 1
ATOM 1619 N N . SER A 1 211 ? -9.735 -15.295 58.280 1.00 71.81 211 SER A N 1
ATOM 1620 C CA . SER A 1 211 ? -9.928 -14.303 57.235 1.00 71.81 211 SER A CA 1
ATOM 1621 C C . SER A 1 211 ? -9.030 -14.601 56.036 1.00 71.81 211 SER A C 1
ATOM 1623 O O . SER A 1 211 ? -7.968 -15.221 56.146 1.00 71.81 211 SER A O 1
ATOM 1625 N N . GLU A 1 212 ? -9.505 -14.200 54.861 1.00 69.50 212 GLU A N 1
ATOM 1626 C CA . GLU A 1 212 ? -8.848 -14.472 53.587 1.00 69.50 212 GLU A CA 1
ATOM 1627 C C . GLU A 1 212 ? -7.483 -13.769 53.535 1.00 69.50 212 GLU A C 1
ATOM 1629 O O . GLU A 1 212 ? -7.388 -12.556 53.722 1.00 69.50 212 GLU A O 1
ATOM 1634 N N . THR A 1 213 ? -6.406 -14.534 53.329 1.00 69.44 213 THR A N 1
ATOM 1635 C CA . THR A 1 213 ? -5.042 -13.982 53.310 1.00 69.44 213 THR A CA 1
ATOM 1636 C C . THR A 1 213 ? -4.657 -13.385 51.968 1.00 69.44 213 THR A C 1
ATOM 1638 O O . THR A 1 213 ? -3.831 -12.479 51.927 1.00 69.44 213 THR A O 1
ATOM 1641 N N . GLU A 1 214 ? -5.264 -13.873 50.889 1.00 75.19 214 GLU A N 1
ATOM 1642 C CA . GLU A 1 214 ? -5.125 -13.329 49.543 1.00 75.19 214 GLU A CA 1
ATOM 1643 C C . GLU A 1 214 ? -6.335 -12.443 49.264 1.00 75.19 214 GLU A C 1
ATOM 1645 O O . GLU A 1 214 ? -7.448 -12.928 49.109 1.00 75.19 214 GLU A O 1
ATOM 1650 N N . LEU A 1 215 ? -6.145 -11.127 49.214 1.00 82.44 215 LEU A N 1
ATOM 1651 C CA . LEU A 1 215 ? -7.264 -10.180 49.112 1.00 82.44 215 LEU A CA 1
ATOM 1652 C C . LEU A 1 215 ? -7.800 -10.028 47.681 1.00 82.44 215 LEU A C 1
ATOM 1654 O O . LEU A 1 215 ? -8.680 -9.203 47.430 1.00 82.44 215 LEU A O 1
ATOM 1658 N N . GLY A 1 216 ? -7.246 -10.799 46.744 1.00 81.81 216 GLY A N 1
ATOM 1659 C CA . GLY A 1 216 ? -7.486 -10.659 45.318 1.00 81.81 216 GLY A CA 1
ATOM 1660 C C . GLY A 1 216 ? -6.865 -9.388 44.736 1.00 81.81 216 GLY A C 1
ATOM 1661 O O . GLY A 1 216 ? -6.391 -8.488 45.434 1.00 81.81 216 GLY A O 1
ATOM 1662 N N . PHE A 1 217 ? -6.861 -9.307 43.409 1.00 85.25 217 PHE A N 1
ATOM 1663 C CA . PHE A 1 217 ? -6.444 -8.096 42.712 1.00 85.25 217 PHE A CA 1
ATOM 1664 C C . PHE A 1 217 ? -7.525 -7.015 42.787 1.00 85.25 217 PHE A C 1
ATOM 1666 O O . PHE A 1 217 ? -8.718 -7.294 42.665 1.00 85.25 217 PHE A O 1
ATOM 1673 N N . THR A 1 218 ? -7.102 -5.755 42.922 1.00 86.00 218 THR A N 1
ATOM 1674 C CA . THR A 1 218 ? 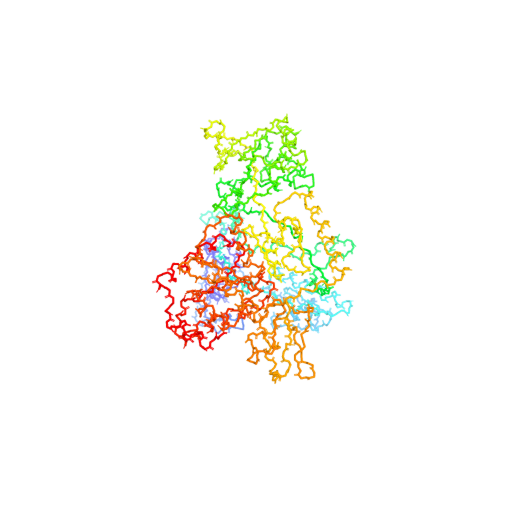-7.979 -4.625 42.587 1.00 86.00 218 THR A CA 1
ATOM 1675 C C . THR A 1 218 ? -8.284 -4.650 41.090 1.00 86.00 218 THR A C 1
ATOM 1677 O O . THR A 1 218 ? -7.540 -5.252 40.321 1.00 86.00 218 THR A O 1
ATOM 1680 N N . GLU A 1 219 ? -9.343 -3.973 40.648 1.00 75.25 219 GLU A N 1
ATOM 1681 C CA . GLU A 1 219 ? -9.676 -3.895 39.218 1.00 75.25 219 GLU A CA 1
ATOM 1682 C C . GLU A 1 219 ? -8.486 -3.411 38.371 1.00 75.25 219 GLU A C 1
ATOM 1684 O O . GLU A 1 219 ? -8.168 -4.019 37.356 1.00 75.25 219 GLU A O 1
ATOM 1689 N N . GLU A 1 220 ? -7.755 -2.392 38.834 1.00 85.06 220 GLU A N 1
ATOM 1690 C CA . GLU A 1 220 ? -6.561 -1.891 38.141 1.00 85.06 220 GLU A CA 1
ATOM 1691 C C . GLU A 1 220 ? -5.450 -2.950 38.048 1.00 85.06 220 GLU A C 1
ATOM 1693 O O . GLU A 1 220 ? -4.819 -3.108 37.004 1.00 85.06 220 GLU A O 1
ATOM 1698 N N . MET A 1 221 ? -5.216 -3.701 39.128 1.00 85.62 221 MET A N 1
ATOM 1699 C CA . MET A 1 221 ? -4.222 -4.777 39.142 1.00 85.62 221 MET A CA 1
ATOM 1700 C C . MET A 1 221 ? -4.668 -5.956 38.279 1.00 85.62 221 MET A C 1
ATOM 1702 O O . MET A 1 221 ? -3.850 -6.537 37.580 1.00 85.62 221 MET A O 1
ATOM 1706 N N . ALA A 1 222 ? -5.957 -6.288 38.274 1.00 80.62 222 ALA A N 1
ATOM 1707 C CA . ALA A 1 222 ? -6.508 -7.346 37.439 1.00 80.62 222 ALA A CA 1
ATOM 1708 C C . ALA A 1 222 ? -6.394 -6.993 35.950 1.00 80.62 222 ALA A C 1
ATOM 1710 O O . ALA A 1 222 ? -6.025 -7.852 35.155 1.00 80.62 222 ALA A O 1
ATOM 1711 N N . VAL A 1 223 ? -6.647 -5.731 35.582 1.00 77.19 223 VAL A N 1
ATOM 1712 C CA . VAL A 1 223 ? -6.443 -5.228 34.216 1.00 77.19 223 VAL A CA 1
ATOM 1713 C C . VAL A 1 223 ? -4.969 -5.323 33.827 1.00 77.19 223 VAL A C 1
ATOM 1715 O O . VAL A 1 223 ? -4.670 -5.924 32.804 1.00 77.19 223 VAL A O 1
ATOM 1718 N N . LYS A 1 224 ? -4.041 -4.850 34.667 1.00 80.19 224 LYS A N 1
ATOM 1719 C CA . LYS A 1 224 ? -2.594 -4.964 34.400 1.00 80.19 224 LYS A CA 1
ATOM 1720 C C . LYS A 1 224 ? -2.101 -6.414 34.331 1.00 80.19 224 LYS A C 1
ATOM 1722 O O . LYS A 1 224 ? -1.250 -6.744 33.514 1.00 80.19 224 LYS A O 1
ATOM 1727 N N . GLU A 1 225 ? -2.623 -7.301 35.179 1.00 84.19 225 GLU A N 1
ATOM 1728 C CA . GLU A 1 225 ? -2.328 -8.739 35.123 1.00 84.19 225 GLU A CA 1
ATOM 1729 C C . GLU A 1 225 ? -2.848 -9.356 33.815 1.00 84.19 225 GLU A C 1
ATOM 1731 O O . GLU A 1 225 ? -2.162 -10.180 33.211 1.00 84.19 225 GLU A O 1
ATOM 1736 N N . ALA A 1 226 ? -4.034 -8.941 33.362 1.00 72.69 226 ALA A N 1
ATOM 1737 C CA . ALA A 1 226 ? -4.631 -9.384 32.107 1.00 72.69 226 ALA A CA 1
ATOM 1738 C C . ALA A 1 226 ? -3.921 -8.807 30.872 1.00 72.69 226 ALA A C 1
ATOM 1740 O O . ALA A 1 226 ? -3.841 -9.497 29.864 1.00 72.69 226 ALA A O 1
ATOM 1741 N N . GLU A 1 227 ? -3.360 -7.598 30.942 1.00 72.06 227 GLU A N 1
ATOM 1742 C CA . GLU A 1 227 ? -2.528 -7.008 29.881 1.00 72.06 227 GLU A CA 1
ATOM 1743 C C . GLU A 1 227 ? -1.227 -7.793 29.659 1.00 72.06 227 GLU A C 1
ATOM 1745 O O . GLU A 1 227 ? -0.733 -7.841 28.536 1.00 72.06 227 GLU A O 1
ATOM 1750 N N . ARG A 1 228 ? -0.721 -8.501 30.683 1.00 71.25 228 ARG A N 1
ATOM 1751 C CA . ARG A 1 228 ? 0.390 -9.460 30.521 1.00 71.25 228 ARG A CA 1
ATOM 1752 C C . ARG A 1 228 ? -0.031 -10.742 29.784 1.00 71.25 228 ARG A C 1
ATOM 1754 O O . ARG A 1 228 ? 0.818 -11.539 29.386 1.00 71.25 228 ARG A O 1
ATOM 1761 N N . CYS A 1 229 ? -1.330 -11.006 29.628 1.00 64.12 229 CYS A N 1
ATOM 1762 C CA . CYS A 1 229 ? -1.790 -12.136 28.830 1.00 64.12 229 CYS A CA 1
ATOM 1763 C C . CYS A 1 229 ? -1.369 -11.907 27.376 1.00 64.12 229 CYS A C 1
ATOM 1765 O O . CYS A 1 229 ? -1.770 -10.920 26.767 1.00 64.12 229 CYS A O 1
ATOM 1767 N N . LEU A 1 230 ? -0.655 -12.865 26.778 1.00 60.69 230 LEU A N 1
ATOM 1768 C CA . LEU A 1 230 ? -0.283 -12.843 25.354 1.00 60.69 230 LEU A CA 1
ATOM 1769 C C . LEU A 1 230 ? -1.497 -12.882 24.393 1.00 60.69 230 LEU A C 1
ATOM 1771 O O . LEU A 1 230 ? -1.314 -13.026 23.190 1.00 60.69 230 LEU A O 1
ATOM 1775 N N . SER A 1 231 ? -2.728 -12.768 24.915 1.00 48.72 231 SER A N 1
ATOM 1776 C CA . SER A 1 231 ? -3.977 -12.534 24.190 1.00 48.72 231 SER A CA 1
ATOM 1777 C C . SER A 1 231 ? -4.107 -13.377 22.920 1.00 48.72 231 SER A C 1
ATOM 1779 O O . SER A 1 231 ? -4.179 -12.871 21.803 1.00 48.72 231 SER A O 1
ATOM 1781 N N . CYS A 1 232 ? -4.207 -14.696 23.088 1.00 49.94 232 CYS A N 1
ATOM 1782 C CA . CYS A 1 232 ? -4.528 -15.636 22.009 1.00 49.94 232 CYS A CA 1
ATOM 1783 C C . CYS A 1 232 ? -5.991 -15.528 21.498 1.00 49.94 232 CYS A C 1
ATOM 1785 O O . CYS A 1 232 ? -6.546 -16.516 21.027 1.00 49.94 232 CYS A O 1
ATOM 1787 N N . GLY A 1 233 ? -6.643 -14.363 21.635 1.00 42.78 233 GLY A N 1
ATOM 1788 C CA . GLY A 1 233 ? -8.095 -14.120 21.605 1.00 42.78 233 GLY A CA 1
ATOM 1789 C C . GLY A 1 233 ? -8.833 -14.379 20.283 1.00 42.78 233 GLY A C 1
ATOM 1790 O O . GLY A 1 233 ? -9.425 -13.468 19.709 1.00 42.78 233 GLY A O 1
ATOM 1791 N N . GLY A 1 234 ? -8.855 -15.637 19.847 1.00 61.84 234 GLY A N 1
ATOM 1792 C CA . GLY A 1 234 ? -9.736 -16.201 18.826 1.00 61.84 234 GLY A CA 1
ATOM 1793 C C . GLY A 1 234 ? -10.539 -17.393 19.368 1.00 61.84 234 GLY A C 1
ATOM 1794 O O . GLY A 1 234 ? -10.899 -17.440 20.544 1.00 61.84 234 GLY A O 1
ATOM 1795 N N . CYS A 1 235 ? -10.842 -18.370 18.507 1.00 69.19 235 CYS A N 1
ATOM 1796 C CA . CYS A 1 235 ? -11.423 -19.652 18.919 1.00 69.19 235 CYS A CA 1
ATOM 1797 C C . CYS A 1 235 ? -10.540 -20.331 19.985 1.00 69.19 235 CYS A C 1
ATOM 1799 O O . CYS A 1 235 ? -9.357 -20.542 19.744 1.00 69.19 235 CYS A O 1
ATOM 1801 N N . SER A 1 236 ? -11.111 -20.717 21.133 1.00 73.00 236 SER A N 1
ATOM 1802 C CA . SER A 1 236 ? -10.401 -21.440 22.206 1.00 73.00 236 SER A CA 1
ATOM 1803 C C . SER A 1 236 ? -10.550 -22.964 22.131 1.00 73.00 236 SER A C 1
ATOM 1805 O O . SER A 1 236 ? -10.267 -23.657 23.105 1.00 73.00 236 SER A O 1
ATOM 1807 N N . ALA A 1 237 ? -11.053 -23.480 21.003 1.00 73.19 237 ALA A N 1
ATOM 1808 C CA . ALA A 1 237 ? -11.343 -24.899 20.783 1.00 73.19 237 ALA A CA 1
ATOM 1809 C C . ALA A 1 237 ? -12.185 -25.546 21.907 1.00 73.19 237 ALA A C 1
ATOM 1811 O O . ALA A 1 237 ? -12.026 -26.715 22.229 1.00 73.19 237 ALA A O 1
ATOM 1812 N N . CYS A 1 238 ? -13.118 -24.797 22.509 1.00 77.44 238 CYS A N 1
ATOM 1813 C CA . CYS A 1 238 ? -13.975 -25.307 23.587 1.00 77.44 238 CYS A CA 1
ATOM 1814 C C . CYS A 1 238 ? -15.087 -26.267 23.119 1.00 77.44 238 CYS A C 1
ATOM 1816 O O . CYS A 1 238 ? -15.841 -26.771 23.947 1.00 77.44 238 CYS A O 1
ATOM 1818 N N . GLU A 1 239 ? -15.222 -26.474 21.804 1.00 82.06 239 GLU A N 1
ATOM 1819 C CA . GLU A 1 239 ? -16.182 -27.373 21.140 1.00 82.06 239 GLU A CA 1
ATOM 1820 C C . GLU A 1 239 ? -17.677 -27.085 21.378 1.00 82.06 239 GLU A C 1
ATOM 1822 O O . GLU A 1 239 ? -18.541 -27.762 20.823 1.00 82.06 239 GLU A O 1
ATOM 1827 N N . GLU A 1 240 ? -18.035 -26.053 22.140 1.00 81.56 240 GLU A N 1
ATOM 1828 C CA . GLU A 1 240 ? -19.443 -25.722 22.401 1.00 81.56 240 GLU A CA 1
ATOM 1829 C C . GLU A 1 240 ? -20.210 -25.381 21.118 1.00 81.56 240 GLU A C 1
ATOM 1831 O O . GLU A 1 240 ? -21.375 -25.749 20.969 1.00 81.56 240 GLU A O 1
ATOM 1836 N N . CYS A 1 241 ? -19.544 -24.748 20.149 1.00 84.44 241 CYS A N 1
ATOM 1837 C CA . CYS A 1 241 ? -20.127 -24.466 18.842 1.00 84.44 241 CYS A CA 1
ATOM 1838 C C . CYS A 1 241 ? -20.472 -25.748 18.056 1.00 84.44 241 CYS A C 1
ATOM 1840 O O . CYS A 1 241 ? -21.509 -25.768 17.392 1.00 84.44 241 CYS A O 1
ATOM 1842 N N . LEU A 1 242 ? -19.678 -26.824 18.178 1.00 85.50 242 LEU A N 1
ATOM 1843 C CA . LEU A 1 242 ? -19.953 -28.128 17.555 1.00 85.50 242 LEU A CA 1
ATOM 1844 C C . LEU A 1 242 ? -21.238 -28.731 18.123 1.00 85.50 242 LEU A C 1
ATOM 1846 O O . LEU A 1 242 ? -22.124 -29.132 17.373 1.00 85.50 242 LEU A O 1
ATOM 1850 N N . LYS A 1 243 ? -21.369 -28.724 19.455 1.00 85.00 243 LYS A N 1
ATOM 1851 C CA . LYS A 1 243 ? -22.507 -29.322 20.172 1.00 85.00 243 LYS A CA 1
ATOM 1852 C C . LYS A 1 243 ? -23.841 -28.675 19.812 1.00 85.00 243 LYS A C 1
ATOM 1854 O O . LYS A 1 243 ? -24.864 -29.355 19.780 1.00 85.00 243 LYS A O 1
ATOM 1859 N N . VAL A 1 244 ? -23.848 -27.361 19.584 1.00 91.56 244 VAL A N 1
ATOM 1860 C CA . VAL A 1 244 ? -25.082 -26.607 19.313 1.00 91.56 244 VAL A CA 1
ATOM 1861 C C . VAL A 1 244 ? -25.434 -26.516 17.833 1.00 91.56 244 VAL A C 1
ATOM 1863 O O . VAL A 1 244 ? -26.522 -26.033 17.542 1.00 91.56 244 VAL A O 1
ATOM 1866 N N . CYS A 1 245 ? -24.556 -26.934 16.912 1.00 90.12 245 CYS A N 1
ATOM 1867 C CA . CYS A 1 245 ? -24.734 -26.807 15.463 1.00 90.12 245 CYS A CA 1
ATOM 1868 C C . CYS A 1 245 ? -25.522 -28.002 14.891 1.00 90.12 245 CYS A C 1
ATOM 1870 O O . CYS A 1 245 ? -24.927 -29.044 14.621 1.00 90.12 245 CYS A O 1
ATOM 1872 N N . PRO A 1 246 ? -26.842 -27.884 14.620 1.00 88.81 246 PRO A N 1
ATOM 1873 C CA . PRO A 1 246 ? -27.627 -29.020 14.138 1.00 88.81 246 PRO A CA 1
ATOM 1874 C C . PRO A 1 246 ? -27.216 -29.575 12.762 1.00 88.81 246 PRO A C 1
ATOM 1876 O O . PRO A 1 246 ? -27.415 -30.768 12.552 1.00 88.81 246 PRO A O 1
ATOM 1879 N N . PRO A 1 247 ? -26.703 -28.773 11.799 1.00 94.06 247 PRO A N 1
ATOM 1880 C CA . PRO A 1 247 ? -26.273 -29.311 10.512 1.00 94.06 247 PRO A CA 1
ATOM 1881 C C . PRO A 1 247 ? -24.843 -29.874 10.530 1.00 94.06 247 PRO A C 1
ATOM 1883 O O . PRO A 1 247 ? -24.381 -30.292 9.475 1.00 94.06 247 PRO A O 1
ATOM 1886 N N . GLU A 1 248 ? -24.148 -29.863 11.679 1.00 90.31 248 GLU A N 1
ATOM 1887 C CA . GLU A 1 248 ? -22.789 -30.411 11.837 1.00 90.31 248 GLU A CA 1
ATOM 1888 C C . GLU A 1 248 ? -21.759 -29.801 10.858 1.00 90.31 248 GLU A C 1
ATOM 1890 O O . GLU A 1 248 ? -20.842 -30.462 10.388 1.00 90.31 248 GLU A O 1
ATOM 1895 N N . CYS A 1 249 ? -21.902 -28.508 10.536 1.00 91.88 249 CYS A N 1
ATOM 1896 C CA . CYS A 1 249 ? -21.068 -27.832 9.529 1.00 91.88 249 CYS A CA 1
ATOM 1897 C C . CYS A 1 249 ? -19.686 -27.360 10.018 1.00 91.88 249 CYS A C 1
ATOM 1899 O O . CYS A 1 249 ? -18.949 -26.773 9.229 1.00 91.88 249 CYS A O 1
ATOM 1901 N N . ILE A 1 250 ? -19.372 -27.483 11.309 1.00 88.38 250 ILE A N 1
ATOM 1902 C CA . ILE A 1 250 ? -18.143 -26.917 11.882 1.00 88.38 250 ILE A CA 1
ATOM 1903 C C . ILE A 1 250 ? -17.069 -28.001 11.865 1.00 88.38 250 ILE A C 1
ATOM 1905 O O . ILE A 1 250 ? -17.234 -29.032 12.507 1.00 88.38 250 ILE A O 1
ATOM 1909 N N . ASP A 1 251 ? -15.974 -27.740 11.159 1.00 85.56 251 ASP A N 1
ATOM 1910 C CA . ASP A 1 251 ? -14.780 -28.580 11.152 1.00 85.56 251 ASP A CA 1
ATOM 1911 C C . ASP A 1 251 ? -13.617 -27.782 11.748 1.00 85.56 251 ASP A C 1
ATOM 1913 O O . ASP A 1 251 ? -13.150 -26.810 11.156 1.00 85.56 251 ASP A O 1
ATOM 1917 N N . LEU A 1 252 ? -13.179 -28.163 12.952 1.00 81.69 252 LEU A N 1
ATOM 1918 C CA . LEU A 1 252 ? -12.043 -27.518 13.620 1.00 81.69 252 LEU A CA 1
ATOM 1919 C C . LEU A 1 252 ? -10.696 -27.902 12.987 1.00 81.69 252 LEU A C 1
ATOM 1921 O O . LEU A 1 252 ? -9.693 -27.261 13.286 1.00 81.69 252 LEU A O 1
ATOM 1925 N N . ASN A 1 253 ? -10.672 -28.913 12.111 1.00 82.69 253 ASN A N 1
ATOM 1926 C CA . ASN A 1 253 ? -9.467 -29.418 11.459 1.00 82.69 253 ASN A CA 1
ATOM 1927 C C . ASN A 1 253 ? -9.294 -28.910 10.018 1.00 82.69 253 ASN A C 1
ATOM 1929 O O . ASN A 1 253 ? -8.373 -29.368 9.337 1.00 82.69 253 ASN A O 1
ATOM 1933 N N . ASP A 1 254 ? -10.139 -27.988 9.537 1.00 85.81 254 ASP A N 1
ATOM 1934 C CA . ASP A 1 254 ? -10.034 -27.445 8.177 1.00 85.81 254 ASP A CA 1
ATOM 1935 C C . ASP A 1 254 ? -8.673 -26.755 7.967 1.00 85.81 254 ASP A C 1
ATOM 1937 O O . ASP A 1 254 ? -8.369 -25.722 8.562 1.00 85.81 254 ASP A O 1
ATOM 1941 N N . GLN A 1 255 ? -7.843 -27.342 7.103 1.00 85.00 255 GLN A N 1
ATOM 1942 C CA . GLN A 1 255 ? -6.504 -26.841 6.768 1.00 85.00 255 GLN A CA 1
ATOM 1943 C C . GLN A 1 255 ? -6.528 -25.789 5.648 1.00 85.00 255 GLN A C 1
ATOM 1945 O O . GLN A 1 255 ? -5.479 -25.318 5.198 1.00 85.00 255 GLN A O 1
ATOM 1950 N N . GLY A 1 256 ? -7.714 -25.441 5.142 1.00 88.62 256 GLY A N 1
ATOM 1951 C CA . GLY A 1 256 ? -7.855 -24.709 3.897 1.00 88.62 256 GLY A CA 1
ATOM 1952 C C . GLY A 1 256 ? -7.366 -25.525 2.696 1.00 88.62 256 GLY A C 1
ATOM 1953 O O . GLY A 1 256 ? -6.952 -26.681 2.787 1.00 88.62 256 GLY A O 1
ATOM 1954 N N . LYS A 1 257 ? -7.439 -24.924 1.507 1.00 90.88 257 LYS A N 1
ATOM 1955 C CA . LYS A 1 257 ? -6.942 -25.543 0.273 1.00 90.88 257 LYS A CA 1
ATOM 1956 C C . LYS A 1 257 ? -6.422 -24.499 -0.697 1.00 90.88 257 LYS A C 1
ATOM 1958 O O . LYS A 1 257 ? -7.053 -23.463 -0.900 1.00 90.88 257 LYS A O 1
ATOM 1963 N N . ILE A 1 258 ? -5.310 -24.814 -1.351 1.00 92.81 258 ILE A N 1
ATOM 1964 C CA . ILE A 1 258 ? -4.839 -24.063 -2.514 1.00 92.81 258 ILE A CA 1
ATOM 1965 C C . ILE A 1 258 ? -5.630 -24.553 -3.727 1.00 92.81 258 ILE A C 1
ATOM 1967 O O . ILE A 1 258 ? -5.691 -25.752 -4.001 1.00 92.81 258 ILE A O 1
ATOM 1971 N N . VAL A 1 259 ? -6.265 -23.621 -4.436 1.00 94.75 259 VAL A N 1
ATOM 1972 C CA . VAL A 1 259 ? -7.001 -23.906 -5.670 1.00 94.75 259 VAL A CA 1
ATOM 1973 C C . VAL A 1 259 ? -6.270 -23.244 -6.826 1.00 94.75 259 VAL A C 1
ATOM 1975 O O . VAL A 1 259 ? -6.191 -22.021 -6.897 1.00 94.75 259 VAL A O 1
ATOM 1978 N N . GLU A 1 260 ? -5.761 -24.056 -7.747 1.00 94.19 260 GLU A N 1
ATOM 1979 C CA . GLU A 1 260 ? -5.156 -23.564 -8.981 1.00 94.19 260 GLU A CA 1
ATOM 1980 C C . GLU A 1 260 ? -6.250 -23.261 -10.011 1.00 94.19 260 GLU A C 1
ATOM 1982 O O . GLU A 1 260 ? -7.037 -24.133 -10.388 1.00 94.19 260 GLU A O 1
ATOM 1987 N N . LEU A 1 261 ? -6.313 -22.006 -10.461 1.00 94.06 261 LEU A N 1
ATOM 1988 C CA . LEU A 1 261 ? -7.282 -21.540 -11.450 1.00 94.06 261 LEU A CA 1
ATOM 1989 C C . LEU A 1 261 ? -6.557 -21.003 -12.683 1.00 94.06 261 LEU A C 1
ATOM 1991 O O . LEU A 1 261 ? -5.779 -20.057 -12.599 1.00 94.06 261 LEU A O 1
ATOM 1995 N N . ASN A 1 262 ? -6.878 -21.565 -13.848 1.00 92.19 262 ASN A N 1
ATOM 1996 C CA . ASN A 1 262 ? -6.446 -21.020 -15.131 1.00 92.19 262 ASN A CA 1
ATOM 1997 C C . ASN A 1 262 ? -7.430 -19.934 -15.569 1.00 92.19 262 ASN A C 1
ATOM 1999 O O . ASN A 1 262 ? -8.536 -20.236 -16.021 1.00 92.19 262 ASN A O 1
ATOM 2003 N N . VAL A 1 263 ? -7.033 -18.670 -15.420 1.00 93.31 263 VAL A N 1
ATOM 2004 C CA . VAL A 1 263 ? -7.864 -17.506 -15.752 1.00 93.31 263 VAL A CA 1
ATOM 2005 C C . VAL A 1 263 ? -7.260 -16.711 -16.903 1.00 93.31 263 VAL A C 1
ATOM 2007 O O . VAL A 1 263 ? -6.046 -16.576 -17.014 1.00 93.31 263 VAL A O 1
ATOM 2010 N N . GLY A 1 264 ? -8.122 -16.180 -17.773 1.00 88.56 264 GLY A N 1
ATOM 2011 C CA . GLY A 1 264 ? -7.691 -15.307 -18.867 1.00 88.56 264 GLY A CA 1
ATOM 2012 C C . GLY A 1 264 ? -7.573 -13.837 -18.464 1.00 88.56 264 GLY A C 1
ATOM 2013 O O . GLY A 1 264 ? -6.831 -13.103 -19.097 1.00 88.56 264 GLY A O 1
ATOM 2014 N N . ALA A 1 265 ? -8.290 -13.400 -17.428 1.00 93.50 265 ALA A N 1
ATOM 2015 C CA . ALA A 1 265 ? -8.288 -12.017 -16.967 1.00 93.50 265 ALA A CA 1
ATOM 2016 C C . ALA A 1 265 ? -8.500 -11.937 -15.450 1.00 93.50 265 ALA A C 1
ATOM 2018 O O . ALA A 1 265 ? -9.134 -12.817 -14.864 1.00 93.50 265 ALA A O 1
ATOM 2019 N N . ILE A 1 266 ? -8.001 -10.862 -14.838 1.00 96.69 266 ILE A N 1
ATOM 2020 C CA . ILE A 1 266 ? -8.100 -10.573 -13.402 1.00 96.69 266 ILE A CA 1
ATOM 2021 C C . ILE A 1 266 ? -8.721 -9.182 -13.220 1.00 96.69 266 ILE A C 1
ATOM 2023 O O . ILE A 1 266 ? -8.361 -8.245 -13.931 1.00 96.69 266 ILE A O 1
ATOM 2027 N N . VAL A 1 267 ? -9.648 -9.040 -12.266 1.00 97.50 267 VAL A N 1
ATOM 2028 C CA . VAL A 1 267 ? -10.256 -7.749 -11.901 1.00 97.50 267 VAL A CA 1
ATOM 2029 C C . VAL A 1 267 ? -9.971 -7.445 -10.434 1.00 97.50 267 VAL A C 1
ATOM 2031 O O . VAL A 1 267 ? -10.411 -8.172 -9.546 1.00 97.50 267 VAL A O 1
ATOM 2034 N N . LEU A 1 268 ? -9.262 -6.348 -10.184 1.00 96.75 268 LEU A N 1
ATOM 2035 C CA . LEU A 1 268 ? -9.013 -5.801 -8.858 1.00 96.75 268 LEU A CA 1
ATOM 2036 C C . LEU A 1 268 ? -10.230 -4.996 -8.391 1.00 96.75 268 LEU A C 1
ATOM 2038 O O . LEU A 1 268 ? -10.559 -3.954 -8.956 1.00 96.75 268 LEU A O 1
ATOM 2042 N N . ALA A 1 269 ? -10.897 -5.487 -7.349 1.00 96.62 269 ALA A N 1
ATOM 2043 C CA . ALA A 1 269 ? -12.058 -4.848 -6.723 1.00 96.62 269 ALA A CA 1
ATOM 2044 C C . ALA A 1 269 ? -12.008 -4.973 -5.187 1.00 96.62 269 ALA A C 1
ATOM 2046 O O . ALA A 1 269 ? -13.034 -5.123 -4.528 1.00 96.62 269 ALA A O 1
ATOM 2047 N N . THR A 1 270 ? -10.799 -4.948 -4.622 1.00 95.75 270 THR A N 1
ATOM 2048 C CA . THR A 1 270 ? -10.500 -5.218 -3.204 1.00 95.75 270 THR A CA 1
ATOM 2049 C C . THR A 1 270 ? -10.900 -4.090 -2.249 1.00 95.75 270 THR A C 1
ATOM 2051 O O . THR A 1 270 ? -10.942 -4.294 -1.041 1.00 95.75 270 THR A O 1
ATOM 2054 N N . GLY A 1 271 ? -11.272 -2.920 -2.774 1.00 95.12 271 GLY A N 1
ATOM 2055 C CA . GLY A 1 271 ? -11.860 -1.841 -1.985 1.00 95.12 271 GLY A CA 1
ATOM 2056 C C . GLY A 1 271 ? -10.825 -0.912 -1.358 1.00 95.12 271 GLY A C 1
ATOM 2057 O O . GLY A 1 271 ? -9.975 -0.378 -2.065 1.00 95.12 271 GLY A O 1
ATOM 2058 N N . PHE A 1 272 ? -10.992 -0.628 -0.067 1.00 95.94 272 PHE A N 1
ATOM 2059 C CA . PHE A 1 272 ? -10.263 0.402 0.672 1.00 95.94 272 PHE A CA 1
ATOM 2060 C C . PHE A 1 272 ? -10.296 0.131 2.180 1.00 95.94 272 PHE A C 1
ATOM 2062 O O . PHE A 1 272 ? -11.119 -0.656 2.649 1.00 95.94 272 PHE A O 1
ATOM 2069 N N . GLU A 1 273 ? -9.489 0.874 2.931 1.00 95.88 273 GLU A N 1
ATOM 2070 C CA . GLU A 1 273 ? -9.616 1.025 4.382 1.00 95.88 273 GLU A CA 1
ATOM 2071 C C . GLU A 1 273 ? -9.606 2.501 4.800 1.00 95.88 273 GLU A C 1
ATOM 2073 O O . GLU A 1 273 ? -9.379 3.411 3.993 1.00 95.88 273 GLU A O 1
ATOM 2078 N N . LEU A 1 274 ? -9.916 2.752 6.071 1.00 95.31 274 LEU A N 1
ATOM 2079 C CA . LEU A 1 274 ? -9.799 4.083 6.648 1.00 95.31 274 LEU A CA 1
ATOM 2080 C C . LEU A 1 274 ? -8.425 4.262 7.274 1.00 95.31 274 LEU A C 1
ATOM 2082 O O . LEU A 1 274 ? -7.948 3.388 7.988 1.00 95.31 274 LEU A O 1
ATOM 2086 N N . PHE A 1 275 ? -7.842 5.435 7.056 1.00 94.94 275 PHE A N 1
ATOM 2087 C CA . PHE A 1 275 ? -6.615 5.832 7.728 1.00 94.94 275 PHE A CA 1
ATOM 2088 C C . PHE A 1 275 ? -6.784 5.787 9.249 1.00 94.94 275 PHE A C 1
ATOM 2090 O O . PHE A 1 275 ? -7.786 6.283 9.780 1.00 94.94 275 PHE A O 1
ATOM 2097 N N . ASP A 1 276 ? -5.783 5.236 9.937 1.00 94.00 276 ASP A N 1
ATOM 2098 C CA . ASP A 1 276 ? -5.784 5.165 11.390 1.00 94.00 276 ASP A CA 1
ATOM 2099 C C . ASP A 1 276 ? -5.628 6.557 12.010 1.00 94.00 276 ASP A C 1
ATOM 2101 O O . ASP A 1 276 ? -4.543 7.136 12.120 1.00 94.00 276 ASP A O 1
ATOM 2105 N N . ILE A 1 277 ? -6.764 7.091 12.446 1.00 94.31 277 ILE A N 1
ATOM 2106 C CA . ILE A 1 277 ? -6.864 8.422 13.025 1.00 94.31 277 ILE A CA 1
ATOM 2107 C C . ILE A 1 277 ? -6.259 8.502 14.437 1.00 94.31 277 ILE A C 1
ATOM 2109 O O . ILE A 1 277 ? -6.075 9.608 14.943 1.00 94.31 277 ILE A O 1
ATOM 2113 N N . SER A 1 278 ? -5.909 7.369 15.066 1.00 93.88 278 SER A N 1
ATOM 2114 C CA . SER A 1 278 ? -5.209 7.344 16.360 1.00 93.88 278 SER A CA 1
ATOM 2115 C C . SER A 1 278 ? -3.835 8.023 16.292 1.00 93.88 278 SER A C 1
ATOM 2117 O O . SER A 1 278 ? -3.380 8.619 17.267 1.00 93.88 278 SER A O 1
ATOM 2119 N N . THR A 1 279 ? -3.227 8.033 15.102 1.00 93.50 279 THR A N 1
ATOM 2120 C CA . THR A 1 279 ? -1.953 8.704 14.813 1.00 93.50 279 THR A CA 1
ATOM 2121 C C . THR A 1 279 ? -2.039 10.236 14.853 1.00 93.50 279 THR A C 1
ATOM 2123 O O . THR A 1 279 ? -1.007 10.907 14.842 1.00 93.50 279 THR A O 1
ATOM 2126 N N . LEU A 1 280 ? -3.251 10.806 14.928 1.00 94.44 280 LEU A N 1
ATOM 2127 C CA . LEU A 1 280 ? -3.513 12.244 15.020 1.00 94.44 280 LEU A CA 1
ATOM 2128 C C . LEU A 1 280 ? -4.008 12.612 16.433 1.00 94.44 280 LEU A C 1
ATOM 2130 O O . LEU A 1 280 ? -5.214 12.803 16.643 1.00 94.44 280 LEU A O 1
ATOM 2134 N N . PRO A 1 281 ? -3.098 12.743 17.423 1.00 93.94 281 PRO A N 1
ATOM 2135 C CA . PRO A 1 281 ? -3.460 12.907 18.832 1.00 93.94 281 PRO A CA 1
ATOM 2136 C C . PRO A 1 281 ? -4.277 14.171 19.108 1.00 93.94 281 PRO A C 1
ATOM 2138 O O . PRO A 1 281 ? -5.056 14.197 20.059 1.00 93.94 281 PRO A O 1
ATOM 2141 N N . GLN A 1 282 ? -4.174 15.198 18.258 1.00 94.69 282 GLN A N 1
ATOM 2142 C CA . GLN A 1 282 ? -4.969 16.422 18.365 1.00 94.69 282 GLN A CA 1
ATOM 2143 C C . GLN A 1 282 ? -6.482 16.172 18.293 1.00 94.69 282 GLN A C 1
ATOM 2145 O O . GLN A 1 282 ? -7.259 17.006 18.752 1.00 94.69 282 GLN A O 1
ATOM 2150 N N . TYR A 1 283 ? -6.920 15.044 17.727 1.00 96.25 283 TYR A N 1
ATOM 2151 C CA . TYR A 1 283 ? -8.335 14.684 17.677 1.00 96.25 283 TYR A CA 1
ATOM 2152 C C . TYR A 1 283 ? -8.791 13.804 18.845 1.00 96.25 283 TYR A C 1
ATOM 2154 O O . TYR A 1 283 ? -9.992 13.604 19.010 1.00 96.25 283 TYR A O 1
ATOM 2162 N N . GLY A 1 284 ? -7.875 13.300 19.677 1.00 94.56 284 GLY A N 1
ATOM 2163 C CA . GLY A 1 284 ? -8.215 12.548 20.887 1.00 94.56 284 GLY A CA 1
ATOM 2164 C C . GLY A 1 284 ? -8.947 11.221 20.648 1.00 94.56 284 GLY A C 1
ATOM 2165 O O . GLY A 1 284 ? -9.585 10.706 21.567 1.00 94.56 284 GLY A O 1
ATOM 2166 N N . TYR A 1 285 ? -8.880 10.663 19.435 1.00 95.69 285 TYR A N 1
ATOM 2167 C CA . TYR A 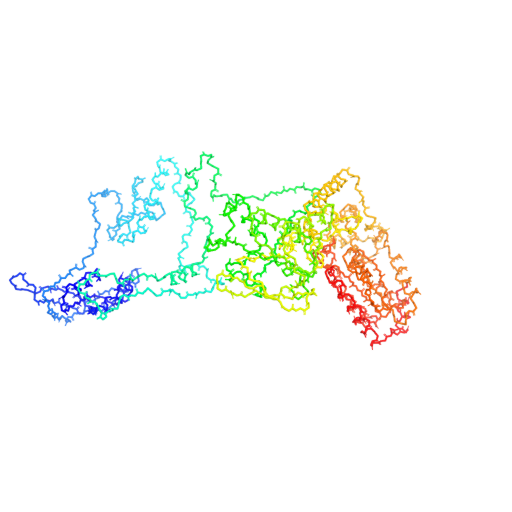1 285 ? -9.426 9.338 19.134 1.00 95.69 285 TYR A CA 1
ATOM 2168 C C . TYR A 1 285 ? -8.679 8.250 19.916 1.00 95.69 285 TYR A C 1
ATOM 2170 O O . TYR A 1 285 ? -7.480 8.359 20.157 1.00 95.69 285 TYR A O 1
ATOM 2178 N N . GLY A 1 286 ? -9.397 7.223 20.373 1.00 91.94 286 GLY A N 1
ATOM 2179 C CA . GLY A 1 286 ? -8.858 6.186 21.263 1.00 91.94 286 GLY A CA 1
ATOM 2180 C C . GLY A 1 286 ? -8.741 6.622 22.730 1.00 91.94 286 GLY A C 1
ATOM 2181 O O . GLY A 1 286 ? -9.007 5.810 23.616 1.00 91.94 286 GLY A O 1
ATOM 2182 N N . VAL A 1 287 ? -8.456 7.904 22.988 1.00 93.50 287 VAL A N 1
ATOM 2183 C CA . VAL A 1 287 ? -8.329 8.488 24.336 1.00 93.50 287 VAL A CA 1
ATOM 2184 C C . VAL A 1 287 ? -9.684 8.922 24.895 1.00 93.50 287 VAL A C 1
ATOM 2186 O O . VAL A 1 287 ? -10.052 8.546 26.007 1.00 93.50 287 VAL A O 1
ATOM 2189 N N . TYR A 1 288 ? -10.452 9.707 24.137 1.00 94.94 288 TYR A N 1
ATOM 2190 C CA . TYR A 1 288 ? -11.747 10.210 24.586 1.00 94.94 288 TYR A CA 1
ATOM 2191 C C . TYR A 1 288 ? -12.870 9.260 24.156 1.00 94.94 288 TYR A C 1
ATOM 2193 O O . TYR A 1 288 ? -13.015 8.987 22.964 1.00 94.94 288 TYR A O 1
ATOM 2201 N N . PRO A 1 289 ? -13.722 8.785 25.087 1.00 93.50 289 PRO A N 1
ATOM 2202 C CA . PRO A 1 289 ? -14.803 7.860 24.747 1.00 93.50 289 PRO A CA 1
ATOM 2203 C C . PRO A 1 289 ? -15.851 8.474 23.811 1.00 93.50 289 PRO A C 1
ATOM 2205 O O . PRO A 1 289 ? -16.561 7.746 23.123 1.00 93.50 289 PRO A O 1
ATOM 2208 N N . ASN A 1 290 ? -15.924 9.805 23.776 1.00 93.88 290 ASN A N 1
ATOM 2209 C CA . ASN A 1 290 ? -16.883 10.582 23.001 1.00 93.88 290 ASN A CA 1
ATOM 2210 C C . ASN A 1 290 ? -16.369 10.934 21.592 1.00 93.88 290 ASN A C 1
ATOM 2212 O O . ASN A 1 290 ? -17.001 11.735 20.906 1.00 93.88 290 ASN A O 1
ATOM 2216 N N . VAL A 1 291 ? -15.226 10.395 21.162 1.00 97.62 291 VAL A N 1
ATOM 2217 C CA . VAL A 1 291 ? -14.674 10.618 19.821 1.00 97.62 291 VAL A CA 1
ATOM 2218 C C . VAL A 1 291 ? -14.722 9.308 19.045 1.00 97.62 291 VAL A C 1
ATOM 2220 O O . VAL A 1 291 ? -14.069 8.339 19.421 1.00 97.62 291 VAL A O 1
ATOM 2223 N N . LEU A 1 292 ? -15.488 9.297 17.957 1.00 97.56 292 LEU A N 1
ATOM 2224 C CA . LEU A 1 292 ? -15.667 8.153 17.064 1.00 97.56 292 LEU A CA 1
ATOM 2225 C C . LEU A 1 292 ? -15.300 8.532 15.629 1.00 97.56 292 LEU A C 1
ATOM 2227 O O . LEU A 1 292 ? -15.276 9.703 15.254 1.00 97.56 292 LEU A O 1
ATOM 2231 N N . THR A 1 293 ? -15.080 7.535 14.789 1.00 97.94 293 THR A N 1
ATOM 2232 C CA . THR A 1 293 ? -15.007 7.669 13.336 1.00 97.94 293 THR A CA 1
ATOM 2233 C C . THR A 1 293 ? -16.398 7.642 12.703 1.00 97.94 293 THR A C 1
ATOM 2235 O O . THR A 1 293 ? -17.385 7.163 13.269 1.00 97.94 293 THR A O 1
ATOM 2238 N N . SER A 1 294 ? -16.490 8.114 11.463 1.00 96.25 294 SER A N 1
ATOM 2239 C CA . SER A 1 294 ? -17.720 8.062 10.675 1.00 96.25 294 SER A CA 1
ATOM 2240 C C . SER A 1 294 ? -18.214 6.643 10.403 1.00 96.25 294 SER A C 1
ATOM 2242 O O . SER A 1 294 ? -19.423 6.459 10.271 1.00 96.25 294 SER A O 1
ATOM 2244 N N . MET A 1 295 ? -17.323 5.649 10.331 1.00 96.25 295 MET A N 1
ATOM 2245 C CA . MET A 1 295 ? -17.704 4.241 10.161 1.00 96.25 295 MET A CA 1
ATOM 2246 C C . MET A 1 295 ? -18.257 3.633 11.447 1.00 96.25 295 MET A C 1
ATOM 2248 O O . MET A 1 295 ? -19.250 2.911 11.397 1.00 96.25 295 MET A O 1
ATOM 2252 N N . GLU A 1 296 ? -17.701 3.975 12.608 1.00 96.94 296 GLU A N 1
ATOM 2253 C CA . GLU A 1 296 ? -18.313 3.610 13.890 1.00 96.94 296 GLU A CA 1
ATOM 2254 C C . GLU A 1 296 ? -19.689 4.263 14.038 1.00 96.94 296 GLU A C 1
ATOM 2256 O O . GLU A 1 296 ? -20.637 3.605 14.464 1.00 96.94 296 GLU A O 1
ATOM 2261 N N . MET A 1 297 ? -19.846 5.512 13.587 1.00 97.25 297 MET A N 1
ATOM 2262 C CA . MET A 1 297 ? -21.151 6.171 13.578 1.00 97.25 297 MET A CA 1
ATOM 2263 C C . MET A 1 297 ? -22.168 5.468 12.666 1.00 97.25 297 MET A C 1
ATOM 2265 O O . MET A 1 297 ? -23.345 5.392 13.016 1.00 97.25 297 MET A O 1
ATOM 2269 N N . GLU A 1 298 ? -21.746 4.894 11.531 1.00 97.00 298 GLU A N 1
ATOM 2270 C CA . GLU A 1 298 ? -22.624 4.015 10.738 1.00 97.00 298 GLU A CA 1
ATOM 2271 C C . GLU A 1 298 ? -23.084 2.800 11.548 1.00 97.00 298 GLU A C 1
ATOM 2273 O O . GLU A 1 298 ? -24.263 2.453 11.503 1.00 97.00 298 GLU A O 1
ATOM 2278 N N . ARG A 1 299 ? -22.188 2.165 12.320 1.00 96.81 299 ARG A N 1
ATOM 2279 C CA . ARG A 1 299 ? -22.555 1.034 13.190 1.00 96.81 299 ARG A CA 1
ATOM 2280 C C . ARG A 1 299 ? -23.504 1.462 14.309 1.00 96.81 299 ARG A C 1
ATOM 2282 O O . ARG A 1 299 ? -24.414 0.706 14.624 1.00 96.81 299 ARG A O 1
ATOM 2289 N N . VAL A 1 300 ? -23.337 2.660 14.870 1.00 95.50 300 VAL A N 1
ATOM 2290 C CA . VAL A 1 300 ? -24.249 3.225 15.883 1.00 95.50 300 VAL A CA 1
ATOM 2291 C C . VAL A 1 300 ? -25.628 3.537 15.296 1.00 95.50 300 VAL A C 1
ATOM 2293 O O . VAL A 1 300 ? -26.631 3.391 15.986 1.00 95.50 300 VAL A O 1
ATOM 2296 N N . LEU A 1 301 ? -25.705 3.971 14.035 1.00 95.75 301 LEU A N 1
ATOM 2297 C CA . LEU A 1 301 ? -26.970 4.273 13.354 1.00 95.75 301 LEU A CA 1
ATOM 2298 C C . LEU A 1 301 ? -27.685 3.029 12.806 1.00 95.75 301 LEU A C 1
ATOM 2300 O O . LEU A 1 301 ? -28.879 3.109 12.504 1.00 95.75 301 LEU A O 1
ATOM 2304 N N . ASP A 1 302 ? -26.981 1.906 12.655 1.00 95.00 302 ASP A N 1
ATOM 2305 C CA . ASP A 1 302 ? -27.545 0.652 12.163 1.00 95.00 302 ASP A CA 1
ATOM 2306 C C . ASP A 1 302 ? -28.441 -0.013 13.218 1.00 95.00 302 ASP A C 1
ATOM 2308 O O . ASP A 1 302 ? -28.069 -0.194 14.378 1.00 95.00 302 ASP A O 1
ATOM 2312 N N . VAL A 1 303 ? -29.629 -0.439 12.789 1.00 94.56 303 VAL A N 1
ATOM 2313 C CA . VAL A 1 303 ? -30.591 -1.186 13.610 1.00 94.56 303 VAL A CA 1
ATOM 2314 C C . VAL A 1 303 ? -30.046 -2.568 13.981 1.00 94.56 303 VAL A C 1
ATOM 2316 O O . VAL A 1 303 ? -30.327 -3.055 15.070 1.00 94.56 303 VAL A O 1
ATOM 2319 N N . ASN A 1 304 ? -29.226 -3.167 13.114 1.00 93.62 304 ASN A N 1
ATOM 2320 C CA . ASN A 1 304 ? -28.498 -4.410 13.392 1.00 93.62 304 ASN A CA 1
ATOM 2321 C C . ASN A 1 304 ? -27.084 -4.141 13.942 1.00 93.62 304 ASN A C 1
ATOM 2323 O O . ASN A 1 304 ? -26.238 -5.036 13.991 1.00 93.62 304 ASN A O 1
ATOM 2327 N N . GLY A 1 305 ? -26.797 -2.886 14.289 1.00 92.56 305 GLY A N 1
ATOM 2328 C CA . GLY A 1 305 ? -25.555 -2.467 14.909 1.00 92.56 305 GLY A CA 1
ATOM 2329 C C . GLY A 1 305 ? -25.465 -2.860 16.384 1.00 92.56 305 GLY A C 1
ATOM 2330 O O . GLY A 1 305 ? -26.467 -3.236 16.995 1.00 92.56 305 GLY A O 1
ATOM 2331 N N . PRO A 1 306 ? -24.277 -2.721 16.994 1.00 90.19 306 PRO A N 1
ATOM 2332 C CA . PRO A 1 306 ? -24.046 -3.087 18.393 1.00 90.19 306 PRO A CA 1
ATOM 2333 C C . PRO A 1 306 ? -24.904 -2.287 19.386 1.00 90.19 306 PRO A C 1
ATOM 2335 O O . PRO A 1 306 ? -25.157 -2.756 20.489 1.00 90.19 306 PRO A O 1
ATOM 2338 N N . THR A 1 307 ? -25.380 -1.098 19.003 1.00 92.62 307 THR A N 1
ATOM 2339 C CA . THR A 1 307 ? -26.255 -0.259 19.837 1.00 92.62 307 THR A CA 1
ATOM 2340 C C . THR A 1 307 ? -27.739 -0.387 19.477 1.00 92.62 307 THR A C 1
ATOM 2342 O O . THR A 1 307 ? -28.566 0.296 20.076 1.00 92.62 307 THR A O 1
ATOM 2345 N N . GLY A 1 308 ? -28.112 -1.204 18.483 1.00 91.69 308 GLY A N 1
ATOM 2346 C CA . GLY A 1 308 ? -29.499 -1.313 18.015 1.00 91.69 308 GLY A CA 1
ATOM 2347 C C . GLY A 1 308 ? -30.096 0.025 17.550 1.00 91.69 308 GLY A C 1
ATOM 2348 O O . GLY A 1 308 ? -31.252 0.326 17.849 1.00 91.69 308 GLY A O 1
ATOM 2349 N N . SER A 1 309 ? -29.306 0.864 16.871 1.00 93.69 309 SER A N 1
ATOM 2350 C CA . SER A 1 309 ? -29.637 2.248 16.490 1.00 93.69 309 SER A CA 1
ATOM 2351 C C . SER A 1 309 ? -29.836 3.235 17.665 1.00 93.69 309 SER A C 1
ATOM 2353 O O . SER A 1 309 ? -30.357 4.339 17.451 1.00 93.69 309 SER A O 1
ATOM 2355 N N . GLN A 1 310 ? -29.441 2.901 18.898 1.00 93.81 310 GLN A N 1
ATOM 2356 C CA . GLN A 1 310 ? -29.472 3.854 20.015 1.00 93.81 310 GLN A CA 1
ATOM 2357 C C . GLN A 1 310 ? -28.330 4.870 19.888 1.00 93.81 310 GLN A C 1
ATOM 2359 O O . GLN A 1 310 ? -27.170 4.484 19.736 1.00 93.81 310 GLN A O 1
ATOM 2364 N N . ILE A 1 311 ? -28.653 6.170 19.958 1.00 94.75 311 ILE A N 1
ATOM 2365 C CA . ILE A 1 311 ? -27.654 7.243 19.848 1.00 94.75 311 ILE A CA 1
ATOM 2366 C C . ILE A 1 311 ? -27.064 7.540 21.227 1.00 94.75 311 ILE A C 1
ATOM 2368 O O . ILE A 1 311 ? -27.538 8.398 21.974 1.00 94.75 311 ILE A O 1
ATOM 2372 N N . ILE A 1 312 ? -26.035 6.772 21.556 1.00 94.25 312 ILE A N 1
ATOM 2373 C CA . ILE A 1 312 ? -25.298 6.828 22.815 1.00 94.25 312 ILE A CA 1
ATOM 2374 C C . ILE A 1 312 ? -23.802 6.928 22.532 1.00 94.25 312 ILE A C 1
ATOM 2376 O O . ILE A 1 312 ? -23.342 6.568 21.449 1.00 94.25 312 ILE A O 1
ATOM 2380 N N . VAL A 1 313 ? -23.032 7.360 23.525 1.00 93.88 313 VAL A N 1
ATOM 2381 C CA . VAL A 1 313 ? -21.581 7.164 23.543 1.00 93.88 313 VAL A CA 1
ATOM 2382 C C . VAL A 1 313 ? -21.317 5.677 23.833 1.00 93.88 313 VAL A C 1
ATOM 2384 O O . VAL A 1 313 ? -21.605 5.241 24.949 1.00 93.88 313 VAL A O 1
ATOM 2387 N N . PRO A 1 314 ? -20.782 4.869 22.893 1.00 87.94 314 PRO A N 1
ATOM 2388 C CA . PRO A 1 314 ? -20.749 3.411 23.044 1.00 87.94 314 PRO A CA 1
ATOM 2389 C C . PRO A 1 314 ? -19.995 2.931 24.286 1.00 87.94 314 PRO A C 1
ATOM 2391 O O . PRO A 1 314 ? -20.451 2.017 24.964 1.00 87.94 314 PRO A O 1
ATOM 2394 N N . LYS A 1 315 ? -18.872 3.582 24.621 1.00 87.69 315 LYS A N 1
ATOM 2395 C CA . LYS A 1 315 ? -18.045 3.207 25.779 1.00 87.69 315 LYS A CA 1
ATOM 2396 C C . LYS A 1 315 ? -18.701 3.509 27.132 1.00 87.69 315 LYS A C 1
ATOM 2398 O O . LYS A 1 315 ? -18.363 2.858 28.111 1.00 87.69 315 LYS A O 1
ATOM 2403 N N . THR A 1 316 ? -19.595 4.497 27.216 1.00 89.31 316 THR A N 1
ATOM 2404 C CA . THR A 1 316 ? -20.162 4.960 28.501 1.00 89.31 316 THR A CA 1
ATOM 2405 C C . THR A 1 316 ? -21.671 4.759 28.616 1.00 89.31 316 THR A C 1
ATOM 2407 O O . THR A 1 316 ? -22.230 4.925 29.696 1.00 89.31 316 THR A O 1
ATOM 2410 N N . GLY A 1 317 ? -22.358 4.438 27.517 1.00 91.38 317 GLY A N 1
ATOM 2411 C CA . GLY A 1 317 ? -23.816 4.327 27.460 1.00 91.38 317 GLY A CA 1
ATOM 2412 C C . GLY A 1 317 ? -24.559 5.661 27.584 1.00 91.38 317 GLY A C 1
ATOM 2413 O O . GLY A 1 317 ? -25.788 5.674 27.645 1.00 91.38 317 GLY A O 1
ATOM 2414 N N . LYS A 1 318 ? -23.843 6.790 27.636 1.00 92.12 318 LYS A N 1
ATOM 2415 C CA . LYS A 1 318 ? -24.446 8.104 27.868 1.00 92.12 318 LYS A CA 1
ATOM 2416 C C . LYS A 1 318 ? -25.245 8.572 26.650 1.00 92.12 318 LYS A C 1
ATOM 2418 O O . LYS A 1 318 ? -24.778 8.462 25.520 1.00 92.12 318 LYS A O 1
ATOM 2423 N N . GLU A 1 319 ? -26.432 9.126 26.895 1.00 93.75 319 GLU A N 1
ATOM 2424 C CA . GLU A 1 319 ? -27.290 9.726 25.865 1.00 93.75 319 GLU A CA 1
ATOM 2425 C C . GLU A 1 319 ? -26.605 10.928 25.190 1.00 93.75 319 GLU A C 1
ATOM 2427 O O . GLU A 1 319 ? -26.003 11.768 25.863 1.00 93.75 319 GLU A O 1
ATOM 2432 N N . VAL A 1 320 ? -26.736 11.021 23.865 1.00 96.75 320 VAL A N 1
ATOM 2433 C CA . VAL A 1 320 ? -26.142 12.077 23.033 1.00 96.75 320 VAL A CA 1
ATOM 2434 C C . VAL A 1 320 ? -27.224 13.053 22.575 1.00 96.75 320 VAL A C 1
ATOM 2436 O O . VAL A 1 320 ? -28.195 12.654 21.933 1.00 96.75 320 VAL A O 1
ATOM 2439 N N . LYS A 1 321 ? -27.043 14.347 22.858 1.00 97.00 321 LYS A N 1
ATOM 2440 C CA . LYS A 1 321 ? -27.941 15.435 22.435 1.00 97.00 321 LYS A CA 1
ATOM 2441 C C . LYS A 1 321 ? -27.289 16.368 21.424 1.00 97.00 321 LYS A C 1
ATOM 2443 O O . LYS A 1 321 ? -28.008 16.974 20.632 1.00 97.00 321 LYS A O 1
ATOM 2448 N N . SER A 1 322 ? -25.959 16.448 21.404 1.00 98.00 322 SER A N 1
ATOM 2449 C CA . SER A 1 322 ? -25.194 17.210 20.413 1.00 98.00 322 SER A CA 1
ATOM 2450 C C . SER A 1 322 ? -24.047 16.408 19.789 1.00 98.00 322 SER A C 1
ATOM 2452 O O . SER A 1 322 ? -23.307 15.700 20.470 1.00 98.00 322 SER A O 1
ATOM 2454 N N . VAL A 1 323 ? -23.886 16.541 18.471 1.00 98.38 323 VAL A N 1
ATOM 2455 C CA . VAL A 1 323 ? -22.869 15.859 17.664 1.00 98.38 323 VAL A CA 1
ATOM 2456 C C . VAL A 1 323 ? -22.102 16.867 16.812 1.00 98.38 323 VAL A C 1
ATOM 2458 O O . VAL A 1 323 ? -22.707 17.649 16.076 1.00 98.38 323 VAL A O 1
ATOM 2461 N N . SER A 1 324 ? -20.773 16.800 16.838 1.00 98.31 324 SER A N 1
ATOM 2462 C CA . SER A 1 324 ? -19.905 17.586 15.953 1.00 98.31 324 SER A CA 1
ATOM 2463 C C . SER A 1 324 ? -19.153 16.689 14.972 1.00 98.31 324 SER A C 1
ATOM 2465 O O . SER A 1 324 ? -18.424 15.792 15.374 1.00 98.31 324 SER A O 1
ATOM 2467 N N . TYR A 1 325 ? -19.299 16.943 13.674 1.00 98.44 325 TYR A N 1
ATOM 2468 C CA . TYR A 1 325 ? -18.548 16.277 12.612 1.00 98.44 325 TYR A CA 1
ATOM 2469 C C . TYR A 1 325 ? -17.292 17.064 12.261 1.00 98.44 325 TYR A C 1
ATOM 2471 O O . TYR A 1 325 ? -17.374 18.257 11.969 1.00 98.44 325 TYR A O 1
ATOM 2479 N N . VAL A 1 326 ? -16.154 16.380 12.198 1.00 98.06 326 VAL A N 1
ATOM 2480 C CA . VAL A 1 326 ? -14.878 16.934 11.735 1.00 98.06 326 VAL A CA 1
ATOM 2481 C C . VAL A 1 326 ? -14.580 16.373 10.352 1.00 98.06 326 VAL A C 1
ATOM 2483 O O . VAL A 1 326 ? -14.131 15.233 10.214 1.00 98.06 326 VAL A O 1
ATOM 2486 N N . LEU A 1 327 ? -14.868 17.156 9.309 1.00 97.69 327 LEU A N 1
ATOM 2487 C CA . LEU A 1 327 ? -14.569 16.753 7.937 1.00 97.69 327 LEU A CA 1
ATOM 2488 C C . LEU A 1 327 ? -13.082 16.903 7.629 1.00 97.69 327 LEU A C 1
ATOM 2490 O O . LEU A 1 327 ? -12.415 17.788 8.158 1.00 97.69 327 LEU A O 1
ATOM 2494 N N . CYS A 1 328 ? -12.598 16.086 6.690 1.00 95.81 328 CYS A N 1
ATOM 2495 C CA . CYS A 1 328 ? -11.189 16.072 6.291 1.00 95.81 328 CYS A CA 1
ATOM 2496 C C . CYS A 1 328 ? -10.254 15.854 7.497 1.00 95.81 328 CYS A C 1
ATOM 2498 O O . CYS A 1 328 ? -9.188 16.462 7.562 1.00 95.81 328 CYS A O 1
ATOM 2500 N N . ALA A 1 329 ? -10.653 15.010 8.455 1.00 95.19 329 ALA A N 1
ATOM 2501 C CA . ALA A 1 329 ? -9.828 14.675 9.609 1.00 95.19 329 ALA A CA 1
ATOM 2502 C C . ALA A 1 329 ? -8.655 13.809 9.132 1.00 95.19 329 ALA A C 1
ATOM 2504 O O . ALA A 1 329 ? -8.798 12.601 9.023 1.00 95.19 329 ALA A O 1
ATOM 2505 N N . GLY A 1 330 ? -7.539 14.441 8.761 1.00 91.69 330 GLY A N 1
ATOM 2506 C CA . GLY A 1 330 ? -6.371 13.798 8.149 1.00 91.69 330 GLY A CA 1
ATOM 2507 C C . GLY A 1 330 ? -6.379 13.752 6.616 1.00 91.69 330 GLY A C 1
ATOM 2508 O O . GLY A 1 330 ? -5.370 13.395 6.030 1.00 91.69 330 GLY A O 1
ATOM 2509 N N . SER A 1 331 ? -7.475 14.113 5.933 1.00 92.62 331 SER A N 1
ATOM 2510 C CA . SER A 1 331 ? -7.495 14.222 4.456 1.00 92.62 331 SER A CA 1
ATOM 2511 C C . SER A 1 331 ? -7.199 15.643 4.005 1.00 92.62 331 SER A C 1
ATOM 2513 O O . SER A 1 331 ? -7.515 16.594 4.720 1.00 92.62 331 SER A O 1
ATOM 2515 N N . ARG A 1 332 ? -6.714 15.814 2.769 1.00 93.00 332 ARG A N 1
ATOM 2516 C CA . ARG A 1 332 ? -6.246 17.117 2.262 1.00 93.00 332 ARG A CA 1
ATOM 2517 C C . ARG A 1 332 ? -5.203 17.727 3.202 1.00 93.00 332 ARG A C 1
ATOM 2519 O O . ARG A 1 332 ? -5.201 18.936 3.436 1.00 93.00 332 ARG A O 1
ATOM 2526 N N . ASP A 1 333 ? -4.360 16.861 3.752 1.00 87.94 333 ASP A N 1
ATOM 2527 C CA . ASP A 1 333 ? -3.341 17.188 4.731 1.00 87.94 333 ASP A CA 1
ATOM 2528 C C . ASP A 1 333 ? -1.989 16.665 4.242 1.00 87.94 333 ASP A C 1
ATOM 2530 O O . ASP A 1 333 ? -1.717 15.464 4.230 1.00 87.94 333 ASP A O 1
ATOM 2534 N N . THR A 1 334 ? -1.153 17.589 3.775 1.00 83.94 334 THR A N 1
ATOM 2535 C CA . THR A 1 334 ? 0.172 17.269 3.240 1.00 83.94 334 THR A CA 1
ATOM 2536 C C . THR A 1 334 ? 1.166 16.872 4.327 1.00 83.94 334 THR A C 1
ATOM 2538 O O . THR A 1 334 ? 2.162 16.238 4.002 1.00 83.94 334 THR A O 1
ATOM 2541 N N . GLU A 1 335 ? 0.920 17.229 5.592 1.00 83.69 335 GLU A N 1
ATOM 2542 C CA . GLU A 1 335 ? 1.809 16.882 6.711 1.00 83.69 335 GLU A CA 1
ATOM 2543 C C . GLU A 1 335 ? 1.589 15.436 7.171 1.00 83.69 335 GLU A C 1
ATOM 2545 O O . GLU A 1 335 ? 2.537 14.759 7.554 1.00 83.69 335 GLU A O 1
ATOM 2550 N N . VAL A 1 336 ? 0.352 14.941 7.057 1.00 80.25 336 VAL A N 1
ATOM 2551 C CA . VAL A 1 336 ? -0.045 13.561 7.402 1.00 80.25 336 VAL A CA 1
ATOM 2552 C C . VAL A 1 336 ? 0.226 12.571 6.255 1.00 80.25 336 VAL A C 1
ATOM 2554 O O . VAL A 1 336 ? 0.141 11.360 6.430 1.00 80.25 336 VAL A O 1
ATOM 2557 N N . GLY A 1 337 ? 0.568 13.067 5.061 1.00 74.94 337 GLY A N 1
ATOM 2558 C CA . GLY A 1 337 ? 0.805 12.232 3.877 1.00 74.94 337 GLY A CA 1
ATOM 2559 C C . GLY A 1 337 ? -0.469 11.802 3.138 1.00 74.94 337 GLY A C 1
ATOM 2560 O O . GLY A 1 337 ? -0.405 10.929 2.282 1.00 74.94 337 GLY A O 1
ATOM 2561 N N . CYS A 1 338 ? -1.615 12.427 3.432 1.00 90.19 338 CYS A N 1
ATOM 2562 C CA . CYS A 1 338 ? -2.902 12.195 2.767 1.00 90.19 338 CYS A CA 1
ATOM 2563 C C . CYS A 1 338 ? -3.384 13.493 2.098 1.00 90.19 338 CYS A C 1
ATOM 2565 O O . CYS A 1 338 ? -4.332 14.153 2.543 1.00 90.19 338 CYS A O 1
ATOM 2567 N N . ALA A 1 339 ? -2.697 13.893 1.025 1.00 90.94 339 ALA A N 1
ATOM 2568 C CA . ALA A 1 339 ? -2.965 15.145 0.315 1.00 90.94 339 ALA A CA 1
ATOM 2569 C C . ALA A 1 339 ? -4.282 15.119 -0.487 1.00 90.94 339 ALA A C 1
ATOM 2571 O O . ALA A 1 339 ? -4.855 16.172 -0.798 1.00 90.94 339 ALA A O 1
ATOM 2572 N N . HIS A 1 340 ? -4.793 13.930 -0.799 1.00 94.19 340 HIS A N 1
ATOM 2573 C CA . HIS A 1 340 ? -6.000 13.730 -1.584 1.00 94.19 340 HIS A CA 1
ATOM 2574 C C . HIS A 1 340 ? -7.290 13.978 -0.803 1.00 94.19 340 HIS A C 1
ATOM 2576 O O . HIS A 1 340 ? -7.345 14.125 0.420 1.00 94.19 340 HIS A O 1
ATOM 2582 N N . CYS A 1 341 ? -8.388 14.054 -1.551 1.00 95.75 341 CYS A N 1
ATOM 2583 C CA . CYS A 1 341 ? -9.730 14.139 -0.998 1.00 95.75 341 CYS A CA 1
ATOM 2584 C C . CYS A 1 341 ? -10.410 12.774 -1.081 1.00 95.75 341 CYS A C 1
ATOM 2586 O O . CYS A 1 341 ? -10.590 12.253 -2.177 1.00 95.75 341 CYS A O 1
ATOM 2588 N N . SER A 1 342 ? -10.937 12.279 0.041 1.00 95.81 342 SER A N 1
ATOM 2589 C CA . SER A 1 342 ? -11.694 11.019 0.089 1.00 95.81 342 SER A CA 1
ATOM 2590 C C . SER A 1 342 ? -13.020 11.036 -0.678 1.00 95.81 342 SER A C 1
ATOM 2592 O O . SER A 1 342 ? -13.685 10.011 -0.740 1.00 95.81 342 SER A O 1
ATOM 2594 N N . ARG A 1 343 ? -13.437 12.186 -1.235 1.00 95.44 343 ARG A N 1
ATOM 2595 C CA . ARG A 1 343 ? -14.620 12.427 -2.093 1.00 95.44 343 ARG A CA 1
ATOM 2596 C C . ARG A 1 343 ? -16.001 12.124 -1.485 1.00 95.44 343 ARG A C 1
ATOM 2598 O O . ARG A 1 343 ? -16.951 12.833 -1.798 1.00 95.44 343 ARG A O 1
ATOM 2605 N N . VAL A 1 344 ? -16.124 11.138 -0.602 1.00 95.75 344 VAL A N 1
ATOM 2606 C CA . VAL A 1 344 ? -17.384 10.658 -0.017 1.00 95.75 344 VAL A CA 1
ATOM 2607 C C . VAL A 1 344 ? -17.658 11.214 1.380 1.00 95.75 344 VAL A C 1
ATOM 2609 O O . VAL A 1 344 ? -18.806 11.196 1.818 1.00 95.75 344 VAL A O 1
ATOM 2612 N N . CYS A 1 345 ? -16.646 11.767 2.060 1.00 96.75 345 CYS A N 1
ATOM 2613 C CA . CYS A 1 345 ? -16.765 12.202 3.454 1.00 96.75 345 CYS A CA 1
ATOM 2614 C C . CYS A 1 345 ? -17.769 13.323 3.695 1.00 96.75 345 CYS A C 1
ATOM 2616 O O . CYS A 1 345 ? -18.545 13.260 4.642 1.00 96.75 345 CYS A O 1
ATOM 2618 N N . CYS A 1 346 ? -17.848 14.295 2.787 1.00 97.69 346 CYS A N 1
ATOM 2619 C CA . CYS A 1 346 ? -18.908 15.299 2.846 1.00 97.69 346 CYS A CA 1
ATOM 2620 C C . CYS A 1 346 ? -20.295 14.643 2.744 1.00 97.69 346 CYS A C 1
ATOM 2622 O O . CYS A 1 346 ? -21.196 14.983 3.501 1.00 97.69 346 CYS A O 1
ATOM 2624 N N . LEU A 1 347 ? -20.471 13.677 1.840 1.00 97.12 347 LEU A N 1
ATOM 2625 C CA . LEU A 1 347 ? -21.774 13.083 1.542 1.00 97.12 347 LEU A CA 1
ATOM 2626 C C . LEU A 1 347 ? -22.281 12.168 2.659 1.00 97.12 347 LEU A C 1
ATOM 2628 O O . LEU A 1 347 ? -23.435 12.311 3.070 1.00 97.12 347 LEU A O 1
ATOM 2632 N N . TYR A 1 348 ? -21.448 11.259 3.184 1.00 96.81 348 TYR A N 1
ATOM 2633 C CA . TYR A 1 348 ? -21.894 10.408 4.290 1.00 96.81 348 TYR A CA 1
ATOM 2634 C C . TYR A 1 348 ? -22.147 11.234 5.554 1.00 96.81 348 TYR A C 1
ATOM 2636 O O . TYR A 1 348 ? -23.112 10.954 6.257 1.00 96.81 348 TYR A O 1
ATOM 2644 N N . SER A 1 349 ? -21.376 12.299 5.816 1.00 98.25 349 SER A N 1
ATOM 2645 C CA . SER A 1 349 ? -21.614 13.149 6.987 1.00 98.25 349 SER A CA 1
ATOM 2646 C C . SER A 1 349 ? -22.911 13.935 6.851 1.00 98.25 349 SER A C 1
ATOM 2648 O O . SER A 1 349 ? -23.660 14.026 7.817 1.00 98.25 349 SER A O 1
ATOM 2650 N N . LEU A 1 350 ? -23.248 14.425 5.651 1.00 98.19 350 LEU A N 1
ATOM 2651 C CA . LEU A 1 350 ? -24.565 15.014 5.388 1.00 98.19 350 LEU A CA 1
ATOM 2652 C C . LEU A 1 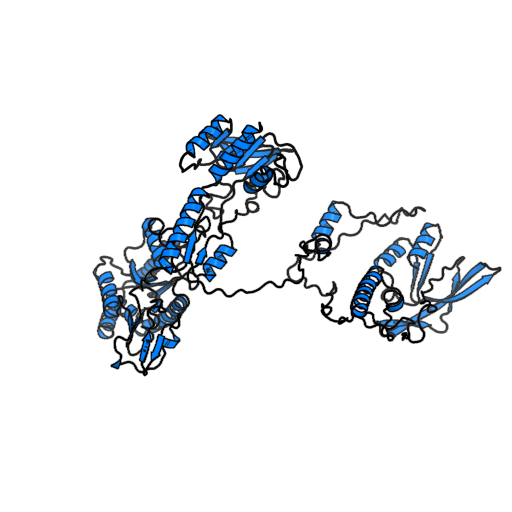350 ? -25.690 13.998 5.636 1.00 98.19 350 LEU A C 1
ATOM 2654 O O . LEU A 1 350 ? -26.684 14.337 6.274 1.00 98.19 350 LEU A O 1
ATOM 2658 N N . LYS A 1 351 ? -25.523 12.746 5.192 1.00 97.62 351 LYS A N 1
ATOM 2659 C CA . LYS A 1 351 ? -26.496 11.667 5.425 1.00 97.62 351 LYS A CA 1
ATOM 2660 C C . LYS A 1 351 ? -26.693 11.382 6.907 1.00 97.62 351 LYS A C 1
ATOM 2662 O O . LYS A 1 351 ? -27.825 11.392 7.386 1.00 97.62 351 LYS A O 1
ATOM 2667 N N . GLN A 1 352 ? -25.605 11.140 7.628 1.00 98.00 352 GLN A N 1
ATOM 2668 C CA . GLN A 1 352 ? -25.647 10.852 9.058 1.00 98.00 352 GLN A CA 1
ATOM 2669 C C . GLN A 1 352 ? -26.216 12.049 9.838 1.00 98.00 352 GLN A C 1
ATOM 2671 O O . GLN A 1 352 ? -27.070 11.865 10.702 1.00 98.00 352 GLN A O 1
ATOM 2676 N N . ALA A 1 353 ? -25.855 13.282 9.467 1.00 98.25 353 ALA A N 1
ATOM 2677 C CA . ALA A 1 353 ? -26.418 14.497 10.048 1.00 98.25 353 ALA A CA 1
ATOM 2678 C C . ALA A 1 353 ? -27.940 14.581 9.879 1.00 98.25 353 ALA A C 1
ATOM 2680 O O . ALA A 1 353 ? -28.636 14.841 10.856 1.00 98.25 353 ALA A O 1
ATOM 2681 N N . GLN A 1 354 ? -28.486 14.317 8.686 1.00 97.75 354 GLN A N 1
ATOM 2682 C CA . GLN A 1 354 ? -29.941 14.313 8.493 1.00 97.75 354 GLN A CA 1
ATOM 2683 C C . GLN A 1 354 ? -30.640 13.275 9.380 1.00 97.75 354 GLN A C 1
ATOM 2685 O O . GLN A 1 354 ? -31.662 13.591 9.985 1.00 97.75 354 GLN A O 1
ATOM 2690 N N . LEU A 1 355 ? -30.074 12.069 9.494 1.00 96.56 355 LEU A N 1
ATOM 2691 C CA . LEU A 1 355 ? -30.613 10.997 10.339 1.00 96.56 355 LEU A CA 1
ATOM 2692 C C . LEU A 1 355 ? -30.612 11.360 11.831 1.00 96.56 355 LEU A C 1
ATOM 2694 O O . LEU A 1 355 ? -31.493 10.918 12.570 1.00 96.56 355 LEU A O 1
ATOM 2698 N N . LEU A 1 356 ? -29.630 12.143 12.277 1.00 97.69 356 LEU A N 1
ATOM 2699 C CA . LEU A 1 356 ? -29.549 12.657 13.645 1.00 97.69 356 LEU A CA 1
ATOM 2700 C C . LEU A 1 356 ? -30.529 13.811 13.874 1.00 97.69 356 LEU A C 1
ATOM 2702 O O . LEU A 1 356 ? -31.245 13.815 14.875 1.00 97.69 356 LEU A O 1
ATOM 2706 N N . ARG A 1 357 ? -30.635 14.746 12.922 1.00 97.69 357 ARG A N 1
ATOM 2707 C CA . ARG A 1 357 ? -31.611 15.846 12.977 1.00 97.69 357 ARG A CA 1
ATOM 2708 C C . ARG A 1 357 ? -33.050 15.334 13.027 1.00 97.69 357 ARG A C 1
ATOM 2710 O O . ARG A 1 357 ? -33.841 15.853 13.808 1.00 97.69 357 ARG A O 1
ATOM 2717 N N . ASP A 1 358 ? -33.371 14.276 12.281 1.00 96.00 358 ASP A N 1
ATOM 2718 C CA . ASP A 1 358 ? -34.695 13.632 12.314 1.00 96.00 358 ASP A CA 1
ATOM 2719 C C . ASP A 1 358 ? -35.030 13.022 13.690 1.00 96.00 358 ASP A C 1
ATOM 2721 O O . ASP A 1 358 ? -36.200 12.827 14.014 1.00 96.00 358 ASP A O 1
ATOM 2725 N N . ARG A 1 359 ? -34.010 12.755 14.518 1.00 95.19 359 ARG A N 1
ATOM 2726 C CA . ARG A 1 359 ? -34.129 12.273 15.903 1.00 95.19 359 ARG A CA 1
ATOM 2727 C C . ARG A 1 359 ? -34.030 13.397 16.947 1.00 95.19 359 ARG A C 1
ATOM 2729 O O . ARG A 1 359 ? -34.016 13.112 18.138 1.00 95.19 359 ARG A O 1
ATOM 2736 N N . GLY A 1 360 ? -33.978 14.662 16.521 1.00 96.06 360 GLY A N 1
ATOM 2737 C CA . GLY A 1 360 ? -33.934 15.825 17.414 1.00 96.06 360 GLY A CA 1
ATOM 2738 C C . GLY A 1 360 ? -32.562 16.131 18.024 1.00 96.06 360 GLY A C 1
ATOM 2739 O O . GLY A 1 360 ? -32.498 16.891 18.984 1.00 96.06 360 GLY A O 1
ATOM 2740 N N . ILE A 1 361 ? -31.480 15.563 17.486 1.00 97.88 361 ILE A N 1
ATOM 2741 C CA . ILE A 1 361 ? -30.105 15.785 17.963 1.00 97.88 361 ILE A CA 1
ATOM 2742 C C . ILE A 1 361 ? -29.505 17.012 17.282 1.00 97.88 361 ILE A C 1
ATOM 2744 O O . ILE A 1 361 ? -29.654 17.184 16.072 1.00 97.88 361 ILE A O 1
ATOM 2748 N N . ASP A 1 362 ? -28.797 17.856 18.026 1.00 98.25 362 ASP A N 1
ATOM 2749 C CA . ASP A 1 362 ? -28.068 19.004 17.486 1.00 98.25 362 ASP A CA 1
ATOM 2750 C C . ASP A 1 362 ? -26.812 18.573 16.739 1.00 98.25 362 ASP A C 1
ATOM 2752 O O . ASP A 1 362 ? -26.015 17.795 17.247 1.00 98.25 362 ASP A O 1
ATOM 2756 N N . VAL A 1 363 ? -26.650 19.048 15.500 1.00 98.50 363 VAL A N 1
ATOM 2757 C CA . VAL A 1 363 ? -25.542 18.634 14.633 1.00 98.50 363 VAL A CA 1
ATOM 2758 C C . VAL A 1 363 ? -24.774 19.848 14.137 1.00 98.50 363 VAL A C 1
ATOM 2760 O O . VAL A 1 363 ? -25.359 20.743 13.525 1.00 98.50 363 VAL A O 1
ATOM 2763 N N . THR A 1 364 ? -23.460 19.826 14.338 1.00 98.12 364 THR A N 1
ATOM 2764 C CA . THR A 1 364 ? -22.505 20.792 13.785 1.00 98.12 364 THR A CA 1
ATOM 2765 C C . THR A 1 364 ? -21.560 20.081 12.824 1.00 98.12 364 THR A C 1
ATOM 2767 O O . THR A 1 364 ? -21.068 19.002 13.130 1.00 98.12 364 THR A O 1
ATOM 2770 N N . ILE A 1 365 ? -21.289 20.661 11.658 1.00 98.25 365 ILE A N 1
ATOM 2771 C CA . ILE A 1 365 ? -20.346 20.129 10.669 1.00 98.25 365 ILE A CA 1
ATOM 2772 C C . ILE A 1 365 ? -19.230 21.151 10.455 1.00 98.25 365 ILE A C 1
ATOM 2774 O O . ILE A 1 365 ? -19.469 22.231 9.911 1.00 98.25 365 ILE A O 1
ATOM 2778 N N . HIS A 1 366 ? -18.014 20.793 10.862 1.00 97.75 366 HIS A N 1
ATOM 2779 C CA . HIS A 1 366 ? -16.793 21.565 10.643 1.00 97.75 366 HIS A CA 1
ATOM 2780 C C . HIS A 1 366 ? -16.160 21.158 9.314 1.00 97.75 366 HIS A C 1
ATOM 2782 O O . HIS A 1 366 ? -15.894 19.975 9.089 1.00 97.75 366 HIS A O 1
ATOM 2788 N N . TYR A 1 367 ? -15.946 22.116 8.412 1.00 96.94 367 TYR A N 1
ATOM 2789 C CA . TYR A 1 367 ? -15.530 21.824 7.041 1.00 96.94 367 TYR A CA 1
ATOM 2790 C C . TYR A 1 367 ? -14.627 22.903 6.439 1.00 96.94 367 TYR A C 1
ATOM 2792 O O . TYR A 1 367 ? -14.738 24.079 6.764 1.00 96.94 367 TYR A O 1
ATOM 2800 N N . ILE A 1 368 ? -13.785 22.509 5.479 1.00 94.81 368 ILE A N 1
ATOM 2801 C CA . ILE A 1 368 ? -13.034 23.448 4.627 1.00 94.81 368 ILE A CA 1
ATOM 2802 C C . ILE A 1 368 ? -13.894 23.831 3.414 1.00 94.81 368 ILE A C 1
ATOM 2804 O O . ILE A 1 368 ? -14.235 24.995 3.213 1.00 94.81 368 ILE A O 1
ATOM 2808 N N . ASP A 1 369 ? -14.308 22.818 2.644 1.00 95.81 369 ASP A N 1
ATOM 2809 C CA . ASP A 1 369 ? -15.228 22.936 1.510 1.00 95.81 369 ASP A CA 1
ATOM 2810 C C . ASP A 1 369 ? -16.251 21.796 1.565 1.00 95.81 369 ASP A C 1
ATOM 2812 O O . ASP A 1 369 ? -15.872 20.647 1.800 1.00 95.81 369 ASP A O 1
ATOM 2816 N N . ILE A 1 370 ? -17.528 22.088 1.304 1.00 97.19 370 ILE A N 1
ATOM 2817 C CA . ILE A 1 370 ? -18.527 21.042 1.064 1.00 97.19 370 ILE A CA 1
ATOM 2818 C C . ILE A 1 370 ? -18.378 20.574 -0.380 1.00 97.19 370 ILE A C 1
ATOM 2820 O O . ILE A 1 370 ? -18.654 21.311 -1.326 1.00 97.19 370 ILE A O 1
ATOM 2824 N N . ARG A 1 371 ? -17.925 19.330 -0.553 1.00 96.50 371 ARG A N 1
ATOM 2825 C CA . ARG A 1 371 ? -17.799 18.685 -1.861 1.00 96.50 371 ARG A CA 1
ATOM 2826 C C . ARG A 1 371 ? -18.969 17.737 -2.071 1.00 96.50 371 ARG A C 1
ATOM 2828 O O . ARG A 1 371 ? -18.915 16.576 -1.681 1.00 96.50 371 ARG A O 1
ATOM 2835 N N . ALA A 1 372 ? -20.002 18.244 -2.735 1.00 94.69 372 ALA A N 1
ATOM 2836 C CA . ALA A 1 372 ? -21.187 17.487 -3.120 1.00 94.69 372 ALA A CA 1
ATOM 2837 C C . ALA A 1 372 ? -21.316 17.351 -4.661 1.00 94.69 372 ALA A C 1
ATOM 2839 O O . ALA A 1 372 ? -22.318 17.784 -5.231 1.00 94.69 372 ALA A O 1
ATOM 2840 N N . PRO A 1 373 ? -20.304 16.805 -5.378 1.00 88.69 373 PRO A N 1
ATOM 2841 C CA . PRO A 1 373 ? -20.341 16.707 -6.834 1.00 88.69 373 PRO A CA 1
ATOM 2842 C C . PRO A 1 373 ? -21.180 15.504 -7.279 1.00 88.69 373 PRO A C 1
ATOM 2844 O O . PRO A 1 373 ? -20.795 14.358 -7.066 1.00 88.69 373 PRO A O 1
ATOM 2847 N N . GLY A 1 374 ? -22.322 15.751 -7.912 1.00 88.69 374 GLY A N 1
ATOM 2848 C CA . GLY A 1 374 ? -23.180 14.684 -8.422 1.00 88.69 374 GLY A CA 1
ATOM 2849 C C . GLY A 1 374 ? -24.606 15.150 -8.662 1.00 88.69 374 GLY A C 1
ATOM 2850 O O . GLY A 1 374 ? -24.997 16.265 -8.305 1.00 88.69 374 GLY A O 1
ATOM 2851 N N . ARG A 1 375 ? -25.413 14.288 -9.280 1.00 91.50 375 ARG A N 1
ATOM 2852 C CA . ARG A 1 375 ? -26.825 14.590 -9.514 1.00 91.50 375 ARG A CA 1
ATOM 2853 C C . ARG A 1 375 ? -27.560 14.603 -8.172 1.00 91.50 375 ARG A C 1
ATOM 2855 O O . ARG A 1 375 ? -27.684 13.565 -7.535 1.00 91.50 375 ARG A O 1
ATOM 2862 N N . ARG A 1 376 ? -28.120 15.759 -7.802 1.00 93.75 376 ARG A N 1
ATOM 2863 C CA . ARG A 1 376 ? -28.895 15.998 -6.566 1.00 93.75 376 ARG A CA 1
ATOM 2864 C C . ARG A 1 376 ? -28.093 16.074 -5.260 1.00 93.75 376 ARG A C 1
ATOM 2866 O O . ARG A 1 376 ? -28.691 16.085 -4.187 1.00 93.75 376 ARG A O 1
ATOM 2873 N N . TYR A 1 377 ? -26.763 16.117 -5.319 1.00 95.94 377 TYR A N 1
ATOM 2874 C CA . TYR A 1 377 ? -25.927 16.159 -4.112 1.00 95.94 377 TYR A CA 1
ATOM 2875 C C . TYR A 1 377 ? -25.879 17.561 -3.477 1.00 95.94 377 TYR A C 1
ATOM 2877 O O . TYR A 1 377 ? -25.882 17.677 -2.254 1.00 95.94 377 TYR A O 1
ATOM 2885 N N . GLU A 1 378 ? -25.932 18.628 -4.275 1.00 96.94 378 GLU A N 1
ATOM 2886 C CA . GLU A 1 378 ? -26.077 20.005 -3.774 1.00 96.94 378 GLU A CA 1
ATOM 2887 C C . GLU A 1 378 ? -27.442 20.212 -3.094 1.00 96.94 378 GLU A C 1
ATOM 2889 O O . GLU A 1 378 ? -27.546 20.798 -2.019 1.00 96.94 378 GLU A O 1
ATOM 2894 N N . GLU A 1 379 ? -28.510 19.667 -3.675 1.00 97.19 379 GLU A N 1
ATOM 2895 C CA . GLU A 1 379 ? -29.844 19.669 -3.075 1.00 97.19 379 GLU A CA 1
ATOM 2896 C C . GLU A 1 379 ? -29.874 18.864 -1.772 1.00 97.19 379 GLU A C 1
ATOM 2898 O O . GLU A 1 379 ? -30.582 19.237 -0.838 1.00 97.19 379 GLU A O 1
ATOM 2903 N N . PHE A 1 380 ? -29.080 17.793 -1.678 1.00 96.50 380 PHE A N 1
ATOM 2904 C CA . PHE A 1 380 ? -28.915 17.032 -0.443 1.00 96.50 380 PHE A CA 1
ATOM 2905 C C . PHE A 1 380 ? -28.222 17.852 0.650 1.00 96.50 380 PHE A C 1
ATOM 2907 O O . PHE A 1 380 ? -28.676 17.845 1.792 1.00 96.50 380 PHE A O 1
ATOM 2914 N N . TYR A 1 381 ? -27.185 18.618 0.299 1.00 97.94 381 TYR A N 1
ATOM 2915 C CA . TYR A 1 381 ? -26.553 19.576 1.206 1.00 97.94 381 TYR A CA 1
ATOM 2916 C C . TYR A 1 381 ? -27.550 20.631 1.713 1.00 97.94 381 TYR A C 1
ATOM 2918 O O . TYR A 1 381 ? -27.675 20.813 2.927 1.00 97.94 381 TYR A O 1
ATOM 2926 N N . ARG A 1 382 ? -28.328 21.254 0.818 1.00 97.25 382 ARG A N 1
ATOM 2927 C CA . ARG A 1 382 ? -29.367 22.230 1.202 1.00 97.25 382 ARG A CA 1
ATOM 2928 C C . ARG A 1 382 ? -30.424 21.630 2.120 1.00 97.25 382 ARG A C 1
ATOM 2930 O O . ARG A 1 382 ? -30.752 22.231 3.137 1.00 97.25 382 ARG A O 1
ATOM 2937 N N . ALA A 1 383 ? -30.904 20.425 1.817 1.00 97.38 383 ALA A N 1
ATOM 2938 C CA . ALA A 1 383 ? -31.864 19.728 2.670 1.00 97.38 383 ALA A CA 1
ATOM 2939 C C . ALA A 1 383 ? -31.307 19.484 4.087 1.00 97.38 383 ALA A C 1
ATOM 2941 O O . ALA A 1 383 ? -32.041 19.581 5.069 1.00 97.38 383 ALA A O 1
ATOM 2942 N N . THR A 1 384 ? -30.001 19.226 4.224 1.00 97.94 384 THR A N 1
ATOM 2943 C CA . THR A 1 384 ? -29.348 19.106 5.538 1.00 97.94 384 THR A CA 1
ATOM 2944 C C . THR A 1 384 ? -29.339 20.434 6.303 1.00 97.94 384 THR A C 1
ATOM 2946 O O . THR A 1 384 ? -29.573 20.438 7.512 1.00 97.94 384 THR A O 1
ATOM 2949 N N . GLN A 1 385 ? -29.132 21.564 5.616 1.00 97.12 385 GLN A N 1
ATOM 2950 C CA . GLN A 1 385 ? -29.247 22.902 6.217 1.00 97.12 385 GLN A CA 1
ATOM 2951 C C . GLN A 1 385 ? -30.687 23.209 6.651 1.00 97.12 385 GLN A C 1
ATOM 2953 O O . GLN A 1 385 ? -30.905 23.701 7.754 1.00 97.12 385 GLN A O 1
ATOM 2958 N N . GLU A 1 386 ? -31.678 22.876 5.819 1.00 97.50 386 GLU A N 1
ATOM 2959 C CA . GLU A 1 386 ? -33.107 23.071 6.114 1.00 97.50 386 GLU A CA 1
ATOM 2960 C C . GLU A 1 386 ? -33.575 22.242 7.321 1.00 97.50 386 GLU A C 1
ATOM 2962 O O . GLU A 1 386 ? -34.424 22.694 8.088 1.00 97.50 386 GLU A O 1
ATOM 2967 N N . LYS A 1 387 ? -32.969 21.069 7.553 1.00 97.31 387 LYS A N 1
ATOM 2968 C CA . LYS A 1 387 ? -33.162 20.262 8.773 1.00 97.31 387 LYS A CA 1
ATOM 2969 C C . LYS A 1 387 ? -32.474 20.843 10.020 1.00 97.31 387 LYS A C 1
ATOM 2971 O O . LYS A 1 387 ? -32.598 20.290 11.115 1.00 97.31 387 LYS A O 1
ATOM 2976 N N . GLY A 1 388 ? -31.760 21.958 9.886 1.00 96.56 388 GLY A N 1
ATOM 2977 C CA . GLY A 1 388 ? -31.166 22.701 10.995 1.00 96.56 388 GLY A CA 1
ATOM 2978 C C . GLY A 1 388 ? -29.791 22.208 11.443 1.00 96.56 388 GLY A C 1
ATOM 2979 O O . GLY A 1 388 ? -29.413 22.480 12.577 1.00 96.56 388 GLY A O 1
ATOM 2980 N N . ALA A 1 389 ? -29.046 21.484 10.600 1.00 97.94 389 ALA A N 1
ATOM 2981 C CA . ALA A 1 389 ? -27.629 21.240 10.871 1.00 97.94 389 ALA A CA 1
ATOM 2982 C C . ALA A 1 389 ? -26.823 22.541 10.706 1.00 97.94 389 ALA A C 1
ATOM 2984 O O . ALA A 1 389 ? -27.000 23.273 9.727 1.00 97.94 389 ALA A O 1
ATOM 2985 N N . MET A 1 390 ? -25.922 22.821 11.646 1.00 96.75 390 MET A N 1
ATOM 2986 C CA . MET A 1 390 ? -25.038 23.983 11.604 1.00 96.75 390 MET A CA 1
ATOM 2987 C C . MET A 1 390 ? -23.758 23.659 10.833 1.00 96.75 390 MET A C 1
ATOM 2989 O O . MET A 1 390 ? -23.187 22.584 10.986 1.00 96.75 390 MET A O 1
ATOM 2993 N N . PHE A 1 391 ? -23.281 24.606 10.028 1.00 97.25 391 PHE A N 1
ATOM 2994 C CA . PHE A 1 391 ? -22.074 24.454 9.218 1.00 97.25 391 PHE A CA 1
ATOM 2995 C C . PHE A 1 391 ? -21.052 25.510 9.621 1.00 97.25 391 PHE A C 1
ATOM 2997 O O . PHE A 1 391 ? -21.325 26.704 9.507 1.00 97.25 391 PHE A O 1
ATOM 3004 N N . VAL A 1 392 ? -19.873 25.071 10.051 1.00 95.88 392 VAL A N 1
ATOM 3005 C CA . VAL A 1 392 ? -18.776 25.942 10.480 1.00 95.88 392 VAL A CA 1
ATOM 3006 C C . VAL A 1 392 ? -17.630 25.798 9.493 1.00 95.88 392 VAL A C 1
ATOM 3008 O O . VAL A 1 392 ? -17.051 24.720 9.353 1.00 95.88 392 VAL A O 1
ATOM 3011 N N . LYS A 1 393 ? -17.331 26.881 8.770 1.00 96.44 393 LYS A N 1
ATOM 3012 C CA . LYS A 1 393 ? -16.263 26.877 7.773 1.00 96.44 393 LYS A CA 1
ATOM 3013 C C . LYS A 1 393 ? -14.921 27.127 8.455 1.00 96.44 393 LYS A C 1
ATOM 3015 O O . LYS A 1 393 ? -14.622 28.260 8.814 1.00 96.44 393 LYS A O 1
ATOM 3020 N N . GLY A 1 394 ? -14.121 26.083 8.585 1.00 91.81 394 GLY A N 1
ATOM 3021 C CA . GLY A 1 394 ? -12.760 26.115 9.101 1.00 91.81 394 GLY A CA 1
ATOM 3022 C C . GLY A 1 394 ? -12.293 24.733 9.550 1.00 91.81 394 GLY A C 1
ATOM 3023 O O . GLY A 1 394 ? -13.096 23.818 9.755 1.00 91.81 394 GLY A O 1
ATOM 3024 N N . LYS A 1 395 ? -10.970 24.565 9.637 1.00 90.50 395 LYS A N 1
ATOM 3025 C CA . LYS A 1 395 ? -10.343 23.311 10.071 1.00 90.50 395 LYS A CA 1
ATOM 3026 C C . LYS A 1 395 ? -10.334 23.266 11.601 1.00 90.50 395 LYS A C 1
ATOM 3028 O O . LYS A 1 395 ? -9.958 24.240 12.254 1.00 90.50 395 LYS A O 1
ATOM 3033 N N . VAL A 1 396 ? -10.736 22.128 12.160 1.00 95.44 396 VAL A N 1
ATOM 3034 C CA . VAL A 1 396 ? -10.608 21.857 13.598 1.00 95.44 396 VAL A CA 1
ATOM 3035 C C . VAL A 1 396 ? -9.129 21.726 13.936 1.00 95.44 396 VAL A C 1
ATOM 3037 O O . VAL A 1 396 ? -8.414 20.967 13.276 1.00 95.44 396 VAL A O 1
ATOM 3040 N N . THR A 1 397 ? -8.686 22.468 14.947 1.00 93.81 397 THR A N 1
ATOM 3041 C CA . THR A 1 397 ? -7.298 22.467 15.416 1.00 93.81 397 THR A CA 1
ATOM 3042 C C . THR A 1 397 ? -7.058 21.340 16.408 1.00 93.81 397 THR A C 1
ATOM 3044 O O . THR A 1 397 ? -6.082 20.612 16.275 1.00 93.81 397 THR A O 1
ATOM 3047 N N . GLU A 1 398 ? -7.954 21.188 17.383 1.00 96.06 398 GLU A N 1
ATOM 3048 C CA . GLU A 1 398 ? -7.854 20.174 18.432 1.00 96.06 398 GLU A CA 1
ATOM 3049 C C . GLU A 1 398 ? -9.219 19.886 19.073 1.00 96.06 398 GLU A C 1
ATOM 3051 O O . GLU A 1 398 ? -10.157 20.691 18.996 1.00 96.06 398 GLU A O 1
ATOM 3056 N N . ILE A 1 399 ? -9.314 18.735 19.732 1.00 97.56 399 ILE A N 1
ATOM 3057 C CA . ILE A 1 399 ? -10.434 18.334 20.582 1.00 97.56 399 ILE A CA 1
ATOM 3058 C C . ILE A 1 399 ? -9.886 18.156 21.994 1.00 97.56 399 ILE A C 1
ATOM 3060 O O . ILE A 1 399 ? -8.898 17.456 22.192 1.00 97.56 399 ILE A O 1
ATOM 3064 N N . VAL A 1 400 ? -10.527 18.787 22.976 1.00 96.44 400 VAL A N 1
ATOM 3065 C CA . VAL A 1 400 ? -10.090 18.745 24.380 1.00 96.44 400 VAL A CA 1
ATOM 3066 C C . VAL A 1 400 ? -11.236 18.298 25.294 1.00 96.44 400 VAL A C 1
ATOM 3068 O O . VAL A 1 400 ? -12.405 18.524 24.965 1.00 96.44 400 VAL A O 1
ATOM 3071 N N . PRO A 1 401 ? -10.950 17.658 26.440 1.00 93.81 401 PRO A N 1
ATOM 3072 C CA . PRO A 1 401 ? -11.989 17.182 27.345 1.00 93.81 401 PRO A CA 1
ATOM 3073 C C . PRO A 1 401 ? -12.700 18.357 28.026 1.00 93.81 401 PRO A C 1
ATOM 3075 O O . PRO A 1 401 ? -12.080 19.365 28.367 1.00 93.81 401 PRO A O 1
ATOM 3078 N N . ASN A 1 402 ? -14.005 18.216 28.258 1.00 93.25 402 ASN A N 1
ATOM 3079 C CA . ASN A 1 402 ? -14.834 19.209 28.937 1.00 93.25 402 ASN A CA 1
ATOM 3080 C C . ASN A 1 402 ? -15.884 18.519 29.824 1.00 93.25 402 ASN A C 1
ATOM 3082 O O . ASN A 1 402 ? -17.068 18.440 29.486 1.00 93.25 402 ASN A O 1
ATOM 3086 N N . GLY A 1 403 ? -15.434 17.990 30.965 1.00 89.25 403 GLY A N 1
ATOM 3087 C CA . GLY A 1 403 ? -16.270 17.158 31.832 1.00 89.25 403 GLY A CA 1
ATOM 3088 C C . GLY A 1 403 ? -16.709 15.892 31.096 1.00 89.25 403 GLY A C 1
ATOM 3089 O O . GLY A 1 403 ? -15.873 15.177 30.554 1.00 89.25 403 GLY A O 1
ATOM 3090 N N . ASP A 1 404 ? -18.017 15.648 31.039 1.00 87.12 404 ASP A N 1
ATOM 3091 C CA . ASP A 1 404 ? -18.580 14.515 30.294 1.00 87.12 404 ASP A CA 1
ATOM 3092 C C . ASP A 1 404 ? -18.754 14.781 28.784 1.00 87.12 404 ASP A C 1
ATOM 3094 O O . ASP A 1 404 ? -19.267 13.926 28.059 1.00 87.12 404 ASP A O 1
ATOM 3098 N N . GLN A 1 405 ? -18.440 15.995 28.334 1.00 93.12 405 GLN A N 1
ATOM 3099 C CA . GLN A 1 405 ? -18.462 16.412 26.936 1.00 93.12 405 GLN A CA 1
ATOM 3100 C C . GLN A 1 405 ? -17.031 16.585 26.427 1.00 93.12 405 GLN A C 1
ATOM 3102 O O . GLN A 1 405 ? -16.055 16.541 27.179 1.00 93.12 405 GLN A O 1
ATOM 3107 N N . VAL A 1 406 ? -16.910 16.858 25.135 1.00 95.31 406 VAL A N 1
ATOM 3108 C CA . VAL A 1 406 ? -15.670 17.334 24.522 1.00 95.31 406 VAL A CA 1
ATOM 3109 C C . VAL A 1 406 ? -15.881 18.726 23.941 1.00 95.31 406 VAL A C 1
ATOM 3111 O O . VAL A 1 406 ? -16.995 19.111 23.581 1.00 95.31 406 VAL A O 1
ATOM 3114 N N . LEU A 1 407 ? -14.807 19.501 23.874 1.00 96.81 407 LEU A N 1
ATOM 3115 C CA . LEU A 1 407 ? -14.790 20.835 23.297 1.00 96.81 407 LEU A CA 1
ATOM 3116 C C . LEU A 1 407 ? -14.016 20.795 21.980 1.00 96.81 407 LEU A C 1
ATOM 3118 O O . LEU A 1 407 ? -12.824 20.487 21.957 1.00 96.81 407 LEU A O 1
ATOM 3122 N N . VAL A 1 408 ? -14.700 21.114 20.884 1.00 97.38 408 VAL A N 1
ATOM 3123 C CA . VAL A 1 408 ? -14.108 21.181 19.545 1.00 97.38 408 VAL A CA 1
ATOM 3124 C C . VAL A 1 408 ? -13.593 22.594 19.309 1.00 97.38 408 VAL A C 1
ATOM 3126 O O . VAL A 1 408 ? -14.388 23.535 19.216 1.00 97.38 408 VAL A O 1
ATOM 3129 N N . ARG A 1 409 ? -12.272 22.751 19.201 1.00 96.56 409 ARG A N 1
ATOM 3130 C CA . ARG A 1 409 ? -11.628 24.028 18.877 1.00 96.56 409 ARG A CA 1
ATOM 3131 C C . ARG A 1 409 ? -11.401 24.120 17.379 1.00 96.56 409 ARG A C 1
ATOM 3133 O O . ARG A 1 409 ? -10.760 23.263 16.776 1.00 96.56 409 ARG A O 1
ATOM 3140 N N . SER A 1 410 ? -11.948 25.160 16.770 1.00 92.69 410 SER A N 1
ATOM 3141 C CA . SER A 1 410 ? -11.878 25.381 15.328 1.00 92.69 410 SER A CA 1
ATOM 3142 C C . SER A 1 410 ? -11.668 26.856 15.044 1.00 92.69 410 SER A C 1
ATOM 3144 O O . SER A 1 410 ? -12.120 27.719 15.796 1.00 92.69 410 SER A O 1
ATOM 3146 N N . GLU A 1 411 ? -11.043 27.153 13.916 1.00 89.62 411 GLU A N 1
ATOM 3147 C CA . GLU A 1 411 ? -11.206 28.463 13.298 1.00 89.62 411 GLU A CA 1
ATOM 3148 C C . GLU A 1 411 ? -12.611 28.540 12.677 1.00 89.62 411 GLU A C 1
ATOM 3150 O O . GLU A 1 411 ? -13.072 27.572 12.071 1.00 89.62 411 GLU A O 1
ATOM 3155 N N . ASP A 1 412 ? -13.302 29.670 12.827 1.00 92.38 412 ASP A N 1
ATOM 3156 C CA . ASP A 1 412 ? -14.431 30.037 11.972 1.00 92.38 412 ASP A CA 1
ATOM 3157 C C . ASP A 1 412 ? -13.953 31.125 11.013 1.00 92.38 412 ASP A C 1
ATOM 3159 O O . ASP A 1 412 ? -13.809 32.293 11.383 1.00 92.38 412 ASP A O 1
ATOM 3163 N N . MET A 1 413 ? -13.707 30.733 9.766 1.00 91.81 413 MET A N 1
ATOM 3164 C CA . MET A 1 413 ? -13.209 31.609 8.710 1.00 91.81 413 MET A CA 1
ATOM 3165 C C . MET A 1 413 ? -14.232 32.665 8.283 1.00 91.81 413 MET A C 1
ATOM 3167 O O . MET A 1 413 ? -13.855 33.691 7.720 1.00 91.81 413 MET A O 1
ATOM 3171 N N . MET A 1 414 ? -15.526 32.446 8.535 1.00 90.94 414 MET A N 1
ATOM 3172 C CA . MET A 1 414 ? -16.567 33.431 8.229 1.00 90.94 414 MET A CA 1
ATOM 3173 C C . MET A 1 414 ? -16.609 34.534 9.286 1.00 90.94 414 MET A C 1
ATOM 3175 O O . MET A 1 414 ? -16.911 35.684 8.967 1.00 90.94 414 MET A O 1
ATOM 3179 N N . LEU A 1 415 ? -16.293 34.191 10.537 1.00 91.38 415 LEU A N 1
ATOM 3180 C CA . LEU A 1 415 ? -16.198 35.132 11.655 1.00 91.38 415 LEU A CA 1
ATOM 3181 C C . LEU A 1 415 ? -14.771 35.646 11.902 1.00 91.38 415 LEU A C 1
ATOM 3183 O O . LEU A 1 415 ? -14.597 36.570 12.696 1.00 91.38 415 LEU A O 1
ATOM 3187 N N . ASN A 1 416 ? -13.774 35.059 11.233 1.00 91.69 416 ASN A N 1
ATOM 3188 C CA . ASN A 1 416 ? -12.344 35.327 11.384 1.00 91.69 416 ASN A CA 1
ATOM 3189 C C . ASN A 1 416 ? -11.882 35.285 12.854 1.00 91.69 416 ASN A C 1
ATOM 3191 O O . ASN A 1 416 ? -11.240 36.214 13.353 1.00 91.69 416 ASN A O 1
ATOM 3195 N N . ARG A 1 417 ? -12.280 34.233 13.580 1.00 93.19 417 ARG A N 1
ATOM 3196 C CA . ARG A 1 417 ? -11.919 34.026 14.991 1.00 93.19 417 ARG A CA 1
ATOM 3197 C C . ARG A 1 417 ? -11.871 32.545 15.350 1.00 93.19 417 ARG A C 1
ATOM 3199 O O . ARG A 1 417 ? -12.553 31.733 14.729 1.00 93.19 417 ARG A O 1
ATOM 3206 N N . MET A 1 418 ? -11.143 32.226 16.416 1.00 92.88 418 MET A N 1
ATOM 3207 C CA . MET A 1 418 ? -11.241 30.917 17.060 1.00 92.88 418 MET A CA 1
ATOM 3208 C C . MET A 1 418 ? -12.581 30.781 17.783 1.00 92.88 418 MET A C 1
ATOM 3210 O O . MET A 1 418 ? -13.070 31.726 18.411 1.00 92.88 418 MET A O 1
ATOM 3214 N N . VAL A 1 419 ? -13.168 29.598 17.681 1.00 93.00 419 VAL A N 1
ATOM 3215 C CA . VAL A 1 419 ? -14.454 29.235 18.265 1.00 93.00 419 VAL A CA 1
ATOM 3216 C C . VAL A 1 419 ? -14.339 27.881 18.953 1.00 93.00 419 VAL A C 1
ATOM 3218 O O . VAL A 1 419 ? -13.567 27.013 18.540 1.00 93.00 419 VAL A O 1
ATOM 3221 N N . GLU A 1 420 ? -15.119 27.714 20.014 1.00 94.81 420 GLU A N 1
ATOM 3222 C CA . GLU A 1 420 ? -15.173 26.486 20.799 1.00 94.81 420 GLU A CA 1
ATOM 3223 C C . GLU A 1 420 ? -16.615 25.969 20.800 1.00 94.81 420 GLU A C 1
ATOM 3225 O O . GLU A 1 420 ? -17.539 26.713 21.143 1.00 94.81 420 GLU A O 1
ATOM 3230 N N . TYR A 1 421 ? -16.814 24.711 20.404 1.00 93.12 421 TYR A N 1
ATOM 3231 C CA . TYR A 1 421 ? -18.133 24.075 20.359 1.00 93.12 421 TYR A CA 1
ATOM 3232 C C . TYR A 1 421 ? -18.176 22.865 21.292 1.00 93.12 421 TYR A C 1
ATOM 3234 O O . TYR A 1 421 ? -17.475 21.884 21.032 1.00 93.12 421 TYR A O 1
ATOM 3242 N N . PRO A 1 422 ? -18.977 22.902 22.371 1.00 95.50 422 PRO A N 1
ATOM 3243 C CA . PRO A 1 422 ? -19.187 21.732 23.210 1.00 95.50 422 PRO A CA 1
ATOM 3244 C C . PRO A 1 422 ? -20.051 20.702 22.473 1.00 95.50 422 PRO A C 1
ATOM 3246 O O . PRO A 1 422 ? -21.074 21.053 21.880 1.00 95.50 422 PRO A O 1
ATOM 3249 N N . ALA A 1 423 ? -19.654 19.434 22.529 1.00 97.12 423 ALA A N 1
ATOM 3250 C CA . ALA A 1 423 ? -20.377 18.322 21.926 1.00 97.12 423 ALA A CA 1
ATOM 3251 C C . ALA A 1 423 ? -20.415 17.114 22.870 1.00 97.12 423 ALA A C 1
ATOM 3253 O O . ALA A 1 423 ? -19.418 16.794 23.522 1.00 97.12 423 ALA A O 1
ATOM 3254 N N . ASP A 1 424 ? -21.555 16.421 22.916 1.00 97.62 424 ASP A N 1
ATOM 3255 C CA . ASP A 1 424 ? -21.651 15.128 23.600 1.00 97.62 424 ASP A CA 1
ATOM 3256 C C . ASP A 1 424 ? -20.890 14.045 22.832 1.00 97.62 424 ASP A C 1
ATOM 3258 O O . ASP A 1 424 ? -20.340 13.138 23.446 1.00 97.62 424 ASP A O 1
ATOM 3262 N N . LEU A 1 425 ? -20.836 14.143 21.501 1.00 97.94 425 LEU A N 1
ATOM 3263 C CA . LEU A 1 425 ? -20.147 13.192 20.633 1.00 97.94 425 LEU A CA 1
ATOM 3264 C C . LEU A 1 425 ? -19.458 13.916 19.470 1.00 97.94 425 LEU A C 1
ATOM 3266 O O . LEU A 1 425 ? -20.030 14.815 18.853 1.00 97.94 425 LEU A O 1
ATOM 3270 N N . VAL A 1 426 ? -18.242 13.505 19.127 1.00 98.44 426 VAL A N 1
ATOM 3271 C CA . VAL A 1 426 ? -17.509 13.992 17.956 1.00 98.44 426 VAL A CA 1
ATOM 3272 C C . VAL A 1 426 ? -17.285 12.853 16.978 1.00 98.44 426 VAL A C 1
ATOM 3274 O O . VAL A 1 426 ? -16.826 11.783 17.363 1.00 98.44 426 VAL A O 1
ATOM 3277 N N . ILE A 1 427 ? -17.595 13.103 15.707 1.00 98.44 427 ILE A N 1
ATOM 3278 C CA . ILE A 1 427 ? -17.418 12.153 14.613 1.00 98.44 427 ILE A CA 1
ATOM 3279 C C . ILE A 1 427 ? -16.332 12.659 13.668 1.00 98.44 427 ILE A C 1
ATOM 3281 O O . ILE A 1 427 ? -16.500 13.666 12.977 1.00 98.44 427 ILE A O 1
ATOM 3285 N N . LEU A 1 428 ? -15.217 11.944 13.614 1.00 98.38 428 LEU A N 1
ATOM 3286 C CA . LEU A 1 428 ? -14.117 12.194 12.695 1.00 98.38 428 LEU A CA 1
ATOM 3287 C C . LEU A 1 428 ? -14.425 11.556 11.341 1.00 98.38 428 LEU A C 1
ATOM 3289 O O . LEU A 1 428 ? -14.993 10.468 11.274 1.00 98.38 428 LEU A O 1
ATOM 3293 N N . ALA A 1 429 ? -14.042 12.221 10.255 1.00 97.88 429 ALA A N 1
ATOM 3294 C CA . ALA A 1 429 ? -14.142 11.699 8.897 1.00 97.88 429 ALA A CA 1
ATOM 3295 C C . ALA A 1 429 ? -12.735 11.408 8.335 1.00 97.88 429 ALA A C 1
ATOM 3297 O O . ALA A 1 429 ? -12.148 12.324 7.741 1.00 97.88 429 ALA A O 1
ATOM 3298 N N . PRO A 1 430 ? -12.197 10.183 8.526 1.00 96.38 430 PRO A N 1
ATOM 3299 C CA . PRO A 1 430 ? -10.827 9.849 8.145 1.00 96.38 430 PRO A CA 1
ATOM 3300 C C . PRO A 1 430 ? -10.623 9.763 6.622 1.00 96.38 430 PRO A C 1
ATOM 3302 O O . PRO A 1 430 ? -11.591 9.599 5.864 1.00 96.38 430 PRO A O 1
ATOM 3305 N N . PRO A 1 431 ? -9.365 9.842 6.150 1.00 96.12 431 PRO A N 1
ATOM 3306 C CA . PRO A 1 431 ? -9.000 9.484 4.792 1.00 96.12 431 PRO A CA 1
ATOM 3307 C C . PRO A 1 431 ? -9.433 8.075 4.409 1.00 96.12 431 PRO A C 1
ATOM 3309 O O . PRO A 1 431 ? -9.360 7.149 5.211 1.00 96.12 431 PRO A O 1
ATOM 3312 N N . VAL A 1 432 ? -9.821 7.932 3.145 1.00 96.19 432 VAL A N 1
ATOM 3313 C CA . VAL A 1 432 ? -9.875 6.638 2.464 1.00 96.19 432 VAL A CA 1
ATOM 3314 C C . VAL A 1 432 ? -8.485 6.375 1.897 1.00 96.19 432 VAL A C 1
ATOM 3316 O O . VAL A 1 432 ? -7.967 7.225 1.167 1.00 96.19 432 VAL A O 1
ATOM 3319 N N . ILE A 1 433 ? -7.908 5.221 2.218 1.00 96.12 433 ILE A N 1
ATOM 3320 C CA . ILE A 1 433 ? -6.600 4.768 1.732 1.00 96.12 433 ILE A CA 1
ATOM 3321 C C . ILE A 1 433 ? -6.720 3.359 1.139 1.00 96.12 433 ILE A C 1
ATOM 3323 O O . ILE A 1 433 ? -7.690 2.641 1.399 1.00 96.12 433 ILE A O 1
ATOM 3327 N N . ALA A 1 434 ? -5.759 2.969 0.305 1.00 94.38 434 ALA A N 1
ATOM 3328 C CA . ALA A 1 434 ? -5.654 1.588 -0.145 1.00 94.38 434 ALA A CA 1
ATOM 3329 C C . ALA A 1 434 ? -5.203 0.685 1.011 1.00 94.38 434 ALA A C 1
ATOM 3331 O O . ALA A 1 434 ? -4.346 1.075 1.797 1.00 94.38 434 ALA A O 1
ATOM 3332 N N . THR A 1 435 ? -5.760 -0.525 1.074 1.00 93.62 435 THR A N 1
ATOM 3333 C CA . THR A 1 435 ? -5.342 -1.540 2.051 1.00 93.62 435 THR A CA 1
ATOM 3334 C C . THR A 1 435 ? -3.936 -2.043 1.736 1.00 93.62 435 THR A C 1
ATOM 3336 O O . THR A 1 435 ? -3.638 -2.252 0.553 1.00 93.62 435 THR A O 1
ATOM 3339 N N . GLU A 1 436 ? -3.145 -2.396 2.746 1.00 92.25 436 GLU A N 1
ATOM 3340 C CA . GLU A 1 436 ? -1.843 -3.051 2.537 1.00 92.25 436 GLU A CA 1
ATOM 3341 C C . GLU A 1 436 ? -1.929 -4.302 1.647 1.00 92.25 436 GLU A C 1
ATOM 3343 O O . GLU A 1 436 ? -1.102 -4.490 0.756 1.00 92.25 436 GLU A O 1
ATOM 3348 N N . ASP A 1 437 ? -2.959 -5.132 1.824 1.00 93.56 437 ASP A N 1
ATOM 3349 C CA . ASP A 1 437 ? -3.132 -6.357 1.033 1.00 93.56 437 ASP A CA 1
ATOM 3350 C C . ASP A 1 437 ? -3.432 -6.073 -0.443 1.00 93.56 437 ASP A C 1
ATOM 3352 O O . ASP A 1 437 ? -2.966 -6.793 -1.325 1.00 93.56 437 ASP A O 1
ATOM 3356 N N . SER A 1 438 ? -4.151 -4.986 -0.737 1.00 93.38 438 SER A N 1
ATOM 3357 C CA . SER A 1 438 ? -4.356 -4.524 -2.117 1.00 93.38 438 SER A CA 1
ATOM 3358 C C . SER A 1 438 ? -3.050 -4.081 -2.769 1.00 93.38 438 SER A C 1
ATOM 3360 O O . SER A 1 438 ? -2.861 -4.342 -3.954 1.00 93.38 438 SER A O 1
ATOM 3362 N N . LEU A 1 439 ? -2.146 -3.442 -2.018 1.00 91.44 439 LEU A N 1
ATOM 3363 C CA . LEU A 1 439 ? -0.830 -3.043 -2.523 1.00 91.44 439 LEU A CA 1
ATOM 3364 C C . LEU A 1 439 ? 0.055 -4.264 -2.790 1.00 91.44 439 LEU A C 1
ATOM 3366 O O . LEU A 1 439 ? 0.607 -4.380 -3.881 1.00 91.44 439 LEU A O 1
ATOM 3370 N N . LYS A 1 440 ? 0.104 -5.224 -1.856 1.00 92.50 440 LYS A N 1
ATOM 3371 C CA . LYS A 1 440 ? 0.811 -6.506 -2.045 1.00 92.50 440 LYS A CA 1
ATOM 3372 C C . LYS A 1 440 ? 0.270 -7.273 -3.253 1.00 92.50 440 LYS A C 1
ATOM 3374 O O . LYS A 1 440 ? 1.034 -7.841 -4.031 1.00 92.50 440 LYS A O 1
ATOM 3379 N N . LEU A 1 441 ? -1.052 -7.277 -3.438 1.00 92.88 441 LEU A N 1
ATOM 3380 C CA . LEU A 1 441 ? -1.685 -7.903 -4.596 1.00 92.88 441 LEU A CA 1
ATOM 3381 C C . LEU A 1 441 ? -1.335 -7.171 -5.898 1.00 92.88 441 LEU A C 1
ATOM 3383 O O . LEU A 1 441 ? -1.038 -7.827 -6.893 1.00 92.88 441 LEU A O 1
ATOM 3387 N N . ALA A 1 442 ? -1.348 -5.836 -5.910 1.00 90.38 442 ALA A N 1
ATOM 3388 C CA . ALA A 1 442 ? -0.950 -5.048 -7.075 1.00 90.38 442 ALA A CA 1
ATOM 3389 C C . ALA A 1 442 ? 0.514 -5.313 -7.462 1.00 90.38 442 ALA A C 1
ATOM 3391 O O . ALA A 1 442 ? 0.794 -5.540 -8.638 1.00 90.38 442 ALA A O 1
ATOM 3392 N N . GLU A 1 443 ? 1.416 -5.396 -6.481 1.00 87.06 443 GLU A N 1
ATOM 3393 C CA . GLU A 1 443 ? 2.827 -5.748 -6.670 1.00 87.06 443 GLU A CA 1
ATOM 3394 C C . GLU A 1 443 ? 2.993 -7.163 -7.248 1.00 87.06 443 GLU A C 1
ATOM 3396 O O . GLU A 1 443 ? 3.658 -7.353 -8.268 1.00 87.06 443 GLU A O 1
ATOM 3401 N N . ALA A 1 444 ? 2.308 -8.162 -6.678 1.00 88.62 444 ALA A N 1
ATOM 3402 C CA . ALA A 1 444 ? 2.312 -9.533 -7.199 1.00 88.62 444 ALA A CA 1
ATOM 3403 C C . ALA A 1 444 ? 1.788 -9.606 -8.647 1.00 88.62 444 ALA A C 1
ATOM 3405 O O . ALA A 1 444 ? 2.255 -10.401 -9.469 1.00 88.62 444 ALA A O 1
ATOM 3406 N N . LEU A 1 445 ? 0.832 -8.738 -8.980 1.00 88.81 445 LEU A N 1
ATOM 3407 C CA . LEU A 1 445 ? 0.283 -8.580 -10.319 1.00 88.81 445 LEU A CA 1
ATOM 3408 C C . LEU A 1 445 ? 1.084 -7.612 -11.201 1.00 88.81 445 LEU A C 1
ATOM 3410 O O . LEU A 1 445 ? 0.716 -7.455 -12.365 1.00 88.81 445 LEU A O 1
ATOM 3414 N N . ARG A 1 446 ? 2.189 -7.021 -10.730 1.00 85.94 446 ARG A N 1
ATOM 3415 C CA . ARG A 1 446 ? 3.000 -6.024 -11.455 1.00 85.94 446 ARG A CA 1
ATOM 3416 C C . ARG A 1 446 ? 2.156 -4.886 -12.028 1.00 85.94 446 ARG A C 1
ATOM 3418 O O . ARG A 1 446 ? 2.220 -4.574 -13.219 1.00 85.94 446 ARG A O 1
ATOM 3425 N N . VAL A 1 447 ? 1.288 -4.335 -11.189 1.00 89.06 447 VAL A N 1
ATOM 3426 C CA . VAL A 1 447 ? 0.445 -3.188 -11.511 1.00 89.06 447 VAL A CA 1
ATOM 3427 C C . VAL A 1 447 ? 0.908 -2.001 -10.663 1.00 89.06 447 VAL A C 1
ATOM 3429 O O . VAL A 1 447 ? 0.912 -2.117 -9.439 1.00 89.06 447 VAL A O 1
ATOM 3432 N N . PRO A 1 448 ? 1.279 -0.864 -11.279 1.00 86.94 448 PRO A N 1
ATOM 3433 C CA . PRO A 1 448 ? 1.744 0.309 -10.544 1.00 86.94 448 PRO A CA 1
ATOM 3434 C C . PRO A 1 448 ? 0.624 0.955 -9.723 1.00 86.94 448 PRO A C 1
ATOM 3436 O O . PRO A 1 448 ? -0.557 0.885 -10.085 1.00 86.94 448 PRO A O 1
ATOM 3439 N N . SER A 1 449 ? 1.015 1.667 -8.668 1.00 90.50 449 SER A N 1
ATOM 3440 C CA . SER A 1 449 ? 0.139 2.577 -7.927 1.00 90.50 449 SER A CA 1
ATOM 3441 C C . SER A 1 449 ? 0.458 4.050 -8.203 1.00 90.50 449 SER A C 1
ATOM 3443 O O . SER A 1 449 ? 1.575 4.395 -8.588 1.00 90.50 449 SER A O 1
ATOM 3445 N N . ASP A 1 450 ? -0.522 4.926 -8.011 1.00 88.94 450 ASP A N 1
ATOM 3446 C CA . ASP A 1 450 ? -0.375 6.377 -8.102 1.00 88.94 450 ASP A CA 1
ATOM 3447 C C . ASP A 1 450 ? 0.238 6.998 -6.830 1.00 88.94 450 ASP A C 1
ATOM 3449 O O . ASP A 1 450 ? 0.584 6.309 -5.868 1.00 88.94 450 ASP A O 1
ATOM 3453 N N . GLU A 1 451 ? 0.387 8.327 -6.823 1.00 85.19 451 GLU A N 1
ATOM 3454 C CA . GLU A 1 451 ? 0.969 9.070 -5.695 1.00 85.19 451 GLU A CA 1
ATOM 3455 C C . GLU A 1 451 ? 0.192 8.955 -4.379 1.00 85.19 451 GLU A C 1
ATOM 3457 O O . GLU A 1 451 ? 0.783 9.096 -3.308 1.00 85.19 451 GLU A O 1
ATOM 3462 N N . ASP A 1 452 ? -1.103 8.657 -4.464 1.00 89.56 452 ASP A N 1
ATOM 3463 C CA . ASP A 1 452 ? -1.999 8.458 -3.328 1.00 89.56 452 ASP A CA 1
ATOM 3464 C C . ASP A 1 452 ? -2.100 6.966 -2.940 1.00 89.56 452 ASP A C 1
ATOM 3466 O O . ASP A 1 452 ? -2.885 6.598 -2.061 1.00 89.56 452 ASP A O 1
ATOM 3470 N N . LYS A 1 453 ? -1.266 6.112 -3.556 1.00 91.19 453 LYS A N 1
ATOM 3471 C CA . LYS A 1 453 ? -1.176 4.657 -3.368 1.00 91.19 453 LYS A CA 1
ATOM 3472 C C . LYS A 1 453 ? -2.419 3.885 -3.816 1.00 91.19 453 LYS A C 1
ATOM 3474 O O . LYS A 1 453 ? -2.710 2.821 -3.279 1.00 91.19 453 LYS A O 1
ATOM 3479 N N . PHE A 1 454 ? -3.150 4.372 -4.811 1.00 94.81 454 PHE A N 1
ATOM 3480 C CA . PHE A 1 454 ? -4.211 3.604 -5.467 1.00 94.81 454 PHE A CA 1
ATOM 3481 C C . PHE A 1 454 ? -3.705 2.945 -6.745 1.00 94.81 454 PHE A C 1
ATOM 3483 O O . PHE A 1 454 ? -2.748 3.413 -7.348 1.00 94.81 454 PHE A O 1
ATOM 3490 N N . VAL A 1 455 ? -4.336 1.853 -7.177 1.00 93.88 455 VAL A N 1
ATOM 3491 C CA . VAL A 1 455 ? -3.991 1.182 -8.438 1.00 93.88 455 VAL A CA 1
ATOM 3492 C C . VAL A 1 455 ? -4.148 2.159 -9.597 1.00 93.88 455 VAL A C 1
ATOM 3494 O O . VAL A 1 455 ? -5.229 2.708 -9.801 1.00 93.88 455 VAL A O 1
ATOM 3497 N N . LEU A 1 456 ? -3.078 2.335 -10.370 1.00 91.50 456 LEU A N 1
ATOM 3498 C CA . LEU A 1 456 ? -3.032 3.285 -11.469 1.00 91.50 456 LEU A CA 1
ATOM 3499 C C . LEU A 1 456 ? -3.728 2.721 -12.713 1.00 91.50 456 LEU A C 1
ATOM 3501 O O . LEU A 1 456 ? -3.360 1.671 -13.256 1.00 91.50 456 LEU A O 1
ATOM 3505 N N . GLU A 1 457 ? -4.710 3.458 -13.217 1.00 91.06 457 GLU A N 1
ATOM 3506 C CA . GLU A 1 457 ? -5.371 3.151 -14.474 1.00 91.06 457 GLU A CA 1
ATOM 3507 C C . GLU A 1 457 ? -4.459 3.368 -15.694 1.00 91.06 457 GLU A C 1
ATOM 3509 O O . GLU A 1 457 ? -3.486 4.126 -15.694 1.00 91.06 457 GLU A O 1
ATOM 3514 N N . LYS A 1 458 ? -4.810 2.733 -16.814 1.00 89.00 458 LYS A N 1
ATOM 3515 C CA . LYS A 1 458 ? -4.089 2.862 -18.082 1.00 89.00 458 LYS A CA 1
ATOM 3516 C C . LYS A 1 458 ? -4.113 4.302 -18.577 1.00 89.00 458 LYS A C 1
ATOM 3518 O O . LYS A 1 458 ? -3.077 4.805 -19.027 1.00 89.00 458 LYS A O 1
ATOM 3523 N N . HIS A 1 459 ? -5.286 4.938 -18.516 1.00 88.12 459 HIS A N 1
ATOM 3524 C CA . HIS A 1 459 ? -5.456 6.351 -18.827 1.00 88.12 459 HIS A CA 1
ATOM 3525 C C . HIS A 1 459 ? -6.707 6.948 -18.132 1.00 88.12 459 HIS A C 1
ATOM 3527 O O . HIS A 1 459 ? -7.817 6.500 -18.433 1.00 88.12 459 HIS A O 1
ATOM 3533 N N . PRO A 1 460 ? -6.598 8.073 -17.394 1.00 86.50 460 PRO A N 1
ATOM 3534 C CA . PRO A 1 460 ? -7.681 8.619 -16.553 1.00 86.50 460 PRO A CA 1
ATOM 3535 C C . PRO A 1 460 ? -9.023 8.907 -17.246 1.00 86.50 460 PRO A C 1
ATOM 3537 O O . PRO A 1 460 ? -10.080 8.908 -16.624 1.00 86.50 460 PRO A O 1
ATOM 3540 N N . LYS A 1 461 ? -8.994 9.228 -18.547 1.00 86.81 461 LYS A N 1
ATOM 3541 C CA . LYS A 1 461 ? -10.194 9.577 -19.340 1.00 86.81 461 LYS A CA 1
ATOM 3542 C C . LYS A 1 461 ? -10.637 8.525 -20.359 1.00 86.81 461 LYS A C 1
ATOM 3544 O O . LYS A 1 461 ? -11.831 8.312 -20.528 1.00 86.81 461 LYS A O 1
ATOM 3549 N N . ILE A 1 462 ? -9.691 7.955 -21.105 1.00 89.81 462 ILE A N 1
ATOM 3550 C CA . ILE A 1 462 ? -9.966 7.096 -22.265 1.00 89.81 462 ILE A CA 1
ATOM 3551 C C . ILE A 1 462 ? -10.087 5.629 -21.843 1.00 89.81 462 ILE A C 1
ATOM 3553 O O . ILE A 1 462 ? -10.879 4.891 -22.425 1.00 89.81 462 ILE A O 1
ATOM 3557 N N . ASP A 1 463 ? -9.320 5.208 -20.835 1.00 91.25 463 ASP A N 1
ATOM 3558 C CA . ASP A 1 463 ? -9.291 3.820 -20.381 1.00 91.25 463 ASP A CA 1
ATOM 3559 C C . ASP A 1 463 ? -9.111 3.724 -18.854 1.00 91.25 463 ASP A C 1
ATOM 3561 O O . ASP A 1 463 ? -8.043 3.334 -18.378 1.00 91.25 463 ASP A O 1
ATOM 3565 N N . PRO A 1 464 ? -10.138 4.129 -18.079 1.00 94.19 464 PRO A N 1
ATOM 3566 C CA . PRO A 1 464 ? -10.020 4.318 -16.633 1.00 94.19 464 PRO A CA 1
ATOM 3567 C C . PRO A 1 464 ? -10.118 3.027 -15.807 1.00 94.19 464 PRO A C 1
ATOM 3569 O O . PRO A 1 464 ? -9.936 3.070 -14.600 1.00 94.19 464 PRO A O 1
ATOM 3572 N N . VAL A 1 465 ? -10.443 1.890 -16.431 1.00 96.38 465 VAL A N 1
ATOM 3573 C CA . VAL A 1 465 ? -10.666 0.602 -15.735 1.00 96.38 465 VAL A CA 1
ATOM 3574 C C . VAL A 1 465 ? -9.685 -0.494 -16.152 1.00 96.38 465 VAL A C 1
ATOM 3576 O O . VAL A 1 465 ? -9.654 -1.567 -15.554 1.00 96.38 465 VAL A O 1
ATOM 3579 N N . SER A 1 466 ? -8.884 -0.256 -17.192 1.00 94.56 466 SER A N 1
ATOM 3580 C CA . SER A 1 466 ? -7.779 -1.149 -17.553 1.00 94.56 466 SER A CA 1
ATOM 3581 C C . SER A 1 466 ? -6.529 -0.711 -16.807 1.00 94.56 466 SER A C 1
ATOM 3583 O O . SER A 1 466 ? -6.329 0.487 -16.630 1.00 94.56 466 SER A O 1
ATOM 3585 N N . THR A 1 467 ? -5.675 -1.645 -16.401 1.00 92.31 467 THR A N 1
ATOM 3586 C CA . THR A 1 467 ? -4.360 -1.305 -15.836 1.00 92.31 467 THR A CA 1
ATOM 3587 C C . THR A 1 467 ? -3.311 -1.165 -16.945 1.00 92.31 467 THR A C 1
ATOM 3589 O O . THR A 1 467 ? -3.596 -1.377 -18.130 1.00 92.31 467 THR A O 1
ATOM 3592 N N . LYS A 1 468 ? -2.073 -0.815 -16.577 1.00 83.19 468 LYS A N 1
ATOM 3593 C CA . LYS A 1 468 ? -0.930 -0.838 -17.505 1.00 83.19 468 LYS A CA 1
ATOM 3594 C C . LYS A 1 468 ? -0.549 -2.256 -17.953 1.00 83.19 468 LYS A C 1
ATOM 3596 O O . LYS A 1 468 ? 0.126 -2.388 -18.971 1.00 83.19 468 LYS A O 1
ATOM 3601 N N . ARG A 1 469 ? -1.012 -3.298 -17.250 1.00 83.69 469 ARG A N 1
ATOM 3602 C CA . ARG A 1 469 ? -0.800 -4.702 -17.611 1.00 83.69 469 ARG A CA 1
ATOM 3603 C C . ARG A 1 469 ? -2.029 -5.272 -18.316 1.00 83.69 469 ARG A C 1
ATOM 3605 O O . ARG A 1 469 ? -3.146 -5.225 -17.802 1.00 83.69 469 ARG A O 1
ATOM 3612 N N . GLU A 1 470 ? -1.825 -5.828 -19.505 1.00 83.44 470 GLU A N 1
ATOM 3613 C CA . GLU A 1 470 ? -2.912 -6.448 -20.265 1.00 83.44 470 GLU A CA 1
ATOM 3614 C C . GLU A 1 470 ? -3.492 -7.669 -19.542 1.00 83.44 470 GLU A C 1
ATOM 3616 O O . GLU A 1 470 ? -2.789 -8.394 -18.839 1.00 83.44 470 GLU A O 1
ATOM 3621 N N . GLY A 1 471 ? -4.804 -7.873 -19.685 1.00 88.31 471 GLY A N 1
ATOM 3622 C CA . GLY A 1 471 ? -5.542 -8.906 -18.956 1.00 88.31 471 GLY A CA 1
ATOM 3623 C C . GLY A 1 471 ? -5.828 -8.569 -17.486 1.00 88.31 471 GLY A C 1
ATOM 3624 O O . GLY A 1 471 ? -6.592 -9.298 -16.852 1.00 88.31 471 GLY A O 1
ATOM 3625 N N . ILE A 1 472 ? -5.286 -7.467 -16.947 1.00 93.88 472 ILE A N 1
ATOM 3626 C CA . ILE A 1 472 ? -5.563 -7.006 -15.581 1.00 93.88 472 ILE A CA 1
ATOM 3627 C C . ILE A 1 472 ? -6.337 -5.686 -15.604 1.00 93.88 472 ILE A C 1
ATOM 3629 O O . ILE A 1 472 ? -5.929 -4.690 -16.210 1.00 93.88 472 ILE A O 1
ATOM 3633 N N . TYR A 1 473 ? -7.464 -5.686 -14.902 1.00 96.69 473 TYR A N 1
ATOM 3634 C CA . TYR A 1 473 ? -8.411 -4.580 -14.796 1.00 96.69 473 TYR A CA 1
ATOM 3635 C C . TYR A 1 473 ? -8.602 -4.202 -13.334 1.00 96.69 473 TYR A C 1
ATOM 3637 O O . TYR A 1 473 ? -8.315 -4.994 -12.438 1.00 96.69 473 TYR A O 1
ATOM 3645 N N . ALA A 1 474 ? -9.122 -3.009 -13.084 1.00 96.75 474 ALA A N 1
ATOM 3646 C CA . ALA A 1 474 ? -9.447 -2.552 -11.744 1.00 96.75 474 ALA A CA 1
ATOM 3647 C C . ALA A 1 474 ? -10.760 -1.754 -11.754 1.00 96.75 474 ALA A C 1
ATOM 3649 O O . ALA A 1 474 ? -11.128 -1.148 -12.763 1.00 96.75 474 ALA A O 1
ATOM 3650 N N . CYS A 1 475 ? -11.497 -1.774 -10.644 1.00 96.81 475 CYS A N 1
ATOM 3651 C CA . CYS A 1 475 ? -12.724 -0.994 -10.477 1.00 96.81 475 CYS A CA 1
ATOM 3652 C C . CYS A 1 475 ? -13.009 -0.676 -9.005 1.00 96.81 475 CYS A C 1
ATOM 3654 O O . CYS A 1 475 ? -12.680 -1.454 -8.107 1.00 96.81 475 CYS A O 1
ATOM 3656 N N . GLY A 1 476 ? -13.694 0.440 -8.751 1.00 96.06 476 GLY A N 1
ATOM 3657 C CA . GLY A 1 476 ? -14.089 0.832 -7.401 1.00 96.06 476 GLY A CA 1
ATOM 3658 C C . GLY A 1 476 ? -12.971 1.540 -6.648 1.00 96.06 476 GLY A C 1
ATOM 3659 O O . GLY A 1 476 ? -12.085 2.144 -7.253 1.00 96.06 476 GLY A O 1
ATOM 3660 N N . MET A 1 477 ? -13.026 1.522 -5.314 1.00 95.94 477 MET A N 1
ATOM 3661 C CA . MET A 1 477 ? -12.129 2.349 -4.496 1.00 95.94 477 MET A CA 1
ATOM 3662 C C . MET A 1 477 ? -10.649 1.937 -4.535 1.00 95.94 477 MET A C 1
ATOM 3664 O O . MET A 1 477 ? -9.812 2.721 -4.101 1.00 95.94 477 MET A O 1
ATOM 3668 N N . VAL A 1 478 ? -10.316 0.789 -5.135 1.00 96.25 478 VAL A N 1
ATOM 3669 C CA . VAL A 1 478 ? -8.918 0.392 -5.366 1.00 96.25 478 VAL A CA 1
ATOM 3670 C C . VAL A 1 478 ? -8.203 1.325 -6.360 1.00 96.25 478 VAL A C 1
ATOM 3672 O O . VAL A 1 478 ? -6.997 1.489 -6.254 1.00 96.25 478 VAL A O 1
ATOM 3675 N N . ILE A 1 479 ? -8.944 1.994 -7.262 1.00 94.94 479 ILE A N 1
ATOM 3676 C CA . ILE A 1 479 ? -8.454 3.069 -8.161 1.00 94.94 479 ILE A CA 1
ATOM 3677 C C . ILE A 1 479 ? -8.793 4.459 -7.579 1.00 94.94 479 ILE A C 1
ATOM 3679 O O . ILE A 1 479 ? -9.177 5.395 -8.277 1.00 94.94 479 ILE A O 1
ATOM 3683 N N . GLY A 1 480 ? -8.874 4.586 -6.260 1.00 95.44 480 GLY A N 1
ATOM 3684 C CA . GLY A 1 480 ? -9.091 5.868 -5.592 1.00 95.44 480 GLY A CA 1
ATOM 3685 C C . GLY A 1 480 ? -10.529 6.166 -5.155 1.00 95.44 480 GLY A C 1
ATOM 3686 O O . GLY A 1 480 ? -11.489 5.508 -5.581 1.00 95.44 480 GLY A O 1
ATOM 3687 N N . PRO A 1 481 ? -10.722 7.174 -4.285 1.00 95.81 481 PRO A N 1
ATOM 3688 C CA . PRO A 1 481 ? -11.974 7.352 -3.555 1.00 95.81 481 PRO A CA 1
ATOM 3689 C C . PRO A 1 481 ? -13.140 7.790 -4.448 1.00 95.81 481 PRO A C 1
ATOM 3691 O O . PRO A 1 481 ? -13.037 8.737 -5.235 1.00 95.81 481 PRO A O 1
ATOM 3694 N N . LYS A 1 482 ? -14.293 7.128 -4.306 1.00 93.81 482 LYS A N 1
ATOM 3695 C CA . LYS A 1 482 ? -15.501 7.379 -5.111 1.00 93.81 482 LYS A CA 1
ATOM 3696 C C . LYS A 1 482 ? -16.759 6.821 -4.454 1.00 93.81 482 LYS A C 1
ATOM 3698 O O . LYS A 1 482 ? -16.680 6.001 -3.555 1.00 93.81 482 LYS A O 1
ATOM 3703 N N . ASP A 1 483 ? -17.929 7.290 -4.873 1.00 93.81 483 ASP A N 1
ATOM 3704 C CA . ASP A 1 483 ? -19.196 6.800 -4.328 1.00 93.81 483 ASP A CA 1
ATOM 3705 C C . ASP A 1 483 ? -19.631 5.463 -4.954 1.00 93.81 483 ASP A C 1
ATOM 3707 O O . ASP A 1 483 ? -19.034 4.957 -5.909 1.00 93.81 483 ASP A O 1
ATOM 3711 N N . ILE A 1 484 ? -20.699 4.888 -4.398 1.00 95.12 484 ILE A N 1
ATOM 3712 C CA . ILE A 1 484 ? -21.260 3.608 -4.848 1.00 95.12 484 ILE A CA 1
ATOM 3713 C C . ILE A 1 484 ? -21.700 3.692 -6.314 1.00 95.12 484 ILE A C 1
ATOM 3715 O O . ILE A 1 484 ? -21.431 2.777 -7.079 1.00 95.12 484 ILE A O 1
ATOM 3719 N N . GLN A 1 485 ? -22.324 4.800 -6.729 1.00 92.81 485 GLN A N 1
ATOM 3720 C CA . GLN A 1 485 ? -22.812 4.961 -8.102 1.00 92.81 485 GLN A CA 1
ATOM 3721 C C . GLN A 1 485 ? -21.671 4.916 -9.123 1.00 92.81 485 GLN A C 1
ATOM 3723 O O . GLN A 1 485 ? -21.768 4.211 -10.126 1.00 92.81 485 GLN A O 1
ATOM 3728 N N . SER A 1 486 ? -20.578 5.631 -8.846 1.00 93.19 486 SER A N 1
ATOM 3729 C CA . SER A 1 486 ? -19.379 5.607 -9.687 1.00 93.19 486 SER A CA 1
ATOM 3730 C C . SER A 1 486 ? -18.731 4.218 -9.683 1.00 93.19 486 SER A C 1
ATOM 3732 O O . SER A 1 486 ? -18.343 3.722 -10.734 1.00 93.19 486 SER A O 1
ATOM 3734 N N . THR A 1 487 ? -18.677 3.567 -8.516 1.00 96.12 487 THR A N 1
ATOM 3735 C CA . THR A 1 487 ? -18.118 2.213 -8.356 1.00 96.12 487 THR A CA 1
ATOM 3736 C C . THR A 1 487 ? -18.880 1.177 -9.182 1.00 96.12 487 THR A C 1
ATOM 3738 O O . THR A 1 487 ? -18.264 0.364 -9.864 1.00 96.12 487 THR A O 1
ATOM 3741 N N . THR A 1 488 ? -20.216 1.213 -9.170 1.00 96.31 488 THR A N 1
ATOM 3742 C CA . THR A 1 488 ? -21.038 0.299 -9.974 1.00 96.31 488 THR A CA 1
ATOM 3743 C C . THR A 1 488 ? -20.801 0.505 -11.470 1.00 96.31 488 THR A C 1
ATOM 3745 O O . THR A 1 488 ? -20.619 -0.472 -12.190 1.00 96.31 488 THR A O 1
ATOM 3748 N N . ALA A 1 489 ? -20.729 1.757 -11.932 1.00 95.38 489 ALA A N 1
ATOM 3749 C CA . ALA A 1 489 ? -20.457 2.054 -13.338 1.00 95.38 489 ALA A CA 1
ATOM 3750 C C . ALA A 1 489 ? -19.066 1.562 -13.787 1.00 95.38 489 ALA A C 1
ATOM 3752 O O . ALA A 1 489 ? -18.921 1.025 -14.885 1.00 95.38 489 ALA A O 1
ATOM 3753 N N . GLU A 1 490 ? -18.043 1.704 -12.939 1.00 96.00 490 GLU A N 1
ATOM 3754 C CA . GLU A 1 490 ? -16.704 1.167 -13.212 1.00 96.00 490 GLU A CA 1
ATOM 3755 C C . GLU A 1 490 ? -16.681 -0.360 -13.238 1.00 96.00 490 GLU A C 1
ATOM 3757 O O . GLU A 1 490 ? -16.034 -0.935 -14.109 1.00 96.00 490 GLU A O 1
ATOM 3762 N N . ALA A 1 491 ? -17.400 -1.024 -12.331 1.00 97.12 491 ALA A N 1
ATOM 3763 C CA . ALA A 1 491 ? -17.490 -2.481 -12.317 1.00 97.12 491 ALA A CA 1
ATOM 3764 C C . ALA A 1 491 ? -18.140 -3.022 -13.603 1.00 97.12 491 ALA A C 1
ATOM 3766 O O . ALA A 1 491 ? -17.639 -3.977 -14.197 1.00 97.12 491 ALA A O 1
ATOM 3767 N N . GLU A 1 492 ? -19.209 -2.378 -14.083 1.00 98.00 492 GLU A N 1
ATOM 3768 C CA . GLU A 1 492 ? -19.833 -2.704 -15.373 1.00 98.00 492 GLU A CA 1
ATOM 3769 C C . GLU A 1 492 ? -18.862 -2.485 -16.547 1.00 98.00 492 GLU A C 1
ATOM 3771 O O . GLU A 1 492 ? -18.759 -3.328 -17.443 1.00 98.00 492 GLU A O 1
ATOM 3776 N N . ALA A 1 493 ? -18.103 -1.384 -16.534 1.00 96.94 493 ALA A N 1
ATOM 3777 C CA . ALA A 1 493 ? -17.107 -1.091 -17.562 1.00 96.94 493 ALA A CA 1
ATOM 3778 C C . ALA A 1 493 ? -15.942 -2.099 -17.560 1.00 96.94 493 ALA A C 1
ATOM 3780 O O . ALA A 1 493 ? -15.541 -2.571 -18.628 1.00 96.94 493 ALA A O 1
ATOM 3781 N N . ALA A 1 494 ? -15.424 -2.461 -16.383 1.00 96.94 494 ALA A N 1
ATOM 3782 C CA . ALA A 1 494 ? -14.374 -3.463 -16.221 1.00 96.94 494 ALA A CA 1
ATOM 3783 C C . ALA A 1 494 ? -14.849 -4.838 -16.707 1.00 96.94 494 ALA A C 1
ATOM 3785 O O . ALA A 1 494 ? -14.155 -5.486 -17.490 1.00 96.94 494 ALA A O 1
ATOM 3786 N N . ALA A 1 495 ? -16.069 -5.248 -16.345 1.00 96.94 495 ALA A N 1
ATOM 3787 C CA . ALA A 1 495 ? -16.664 -6.490 -16.831 1.00 96.94 495 ALA A CA 1
ATOM 3788 C C . ALA A 1 495 ? -16.750 -6.520 -18.367 1.00 96.94 495 ALA A C 1
ATOM 3790 O O . ALA A 1 495 ? -16.375 -7.512 -18.991 1.00 96.94 495 ALA A O 1
ATOM 3791 N N . MET A 1 496 ? -17.166 -5.421 -19.003 1.00 95.31 496 MET A N 1
ATOM 3792 C CA . MET A 1 496 ? -17.212 -5.343 -20.467 1.00 95.31 496 MET A CA 1
ATOM 3793 C C . MET A 1 496 ? -15.827 -5.379 -21.120 1.00 95.31 496 MET A C 1
ATOM 3795 O O . MET A 1 496 ? -15.663 -5.995 -22.174 1.00 95.31 496 MET A O 1
ATOM 3799 N N . LYS A 1 497 ? -14.814 -4.759 -20.506 1.00 93.38 497 LYS A N 1
ATOM 3800 C CA . LYS A 1 497 ? -13.422 -4.844 -20.972 1.00 93.38 497 LYS A CA 1
ATOM 3801 C C . LYS A 1 497 ? -12.892 -6.275 -20.904 1.00 93.38 497 LYS A C 1
ATOM 3803 O O . LYS A 1 497 ? -12.294 -6.729 -21.875 1.00 93.38 497 LYS A O 1
ATOM 3808 N N . VAL A 1 498 ? -13.190 -6.992 -19.823 1.00 94.38 498 VAL A N 1
ATOM 3809 C CA . VAL A 1 498 ? -12.860 -8.415 -19.662 1.00 94.38 498 VAL A CA 1
ATOM 3810 C C . VAL A 1 498 ? -13.539 -9.255 -20.743 1.00 94.38 498 VAL A C 1
ATOM 3812 O O . VAL A 1 498 ? -12.877 -10.040 -21.411 1.00 94.38 498 VAL A O 1
ATOM 3815 N N . VAL A 1 499 ? -14.841 -9.063 -20.976 1.00 93.50 499 VAL A N 1
ATOM 3816 C CA . VAL A 1 499 ? -15.579 -9.781 -22.032 1.00 93.50 499 VAL A CA 1
ATOM 3817 C C . VAL A 1 499 ? -14.950 -9.544 -23.406 1.00 93.50 499 VAL A C 1
ATOM 3819 O O . VAL A 1 499 ? -14.761 -10.499 -24.157 1.00 93.50 499 VAL A O 1
ATOM 3822 N N . ASN A 1 500 ? -14.593 -8.300 -23.731 1.00 89.62 500 ASN A N 1
ATOM 3823 C CA . ASN A 1 500 ? -13.945 -7.969 -25.002 1.00 89.62 500 ASN A CA 1
ATOM 3824 C C . ASN A 1 500 ? -12.552 -8.593 -25.125 1.00 89.62 500 ASN A C 1
ATOM 3826 O O . ASN A 1 500 ? -12.188 -9.055 -26.201 1.00 89.62 500 ASN A O 1
ATOM 3830 N N . PHE A 1 501 ? -11.790 -8.629 -24.033 1.00 88.00 501 PHE A N 1
ATOM 3831 C CA . PHE A 1 501 ? -10.467 -9.243 -24.003 1.00 88.00 501 PHE A CA 1
ATOM 3832 C C . PHE A 1 501 ? -10.521 -10.766 -24.171 1.00 88.00 501 PHE A C 1
ATOM 3834 O O . PHE A 1 501 ? -9.693 -11.336 -24.872 1.00 88.00 501 PHE A O 1
ATOM 3841 N N . LEU A 1 502 ? -11.513 -11.426 -23.568 1.00 89.50 502 LEU A N 1
ATOM 3842 C CA . LEU A 1 502 ? -11.664 -12.881 -23.641 1.00 89.50 502 LEU A CA 1
ATOM 3843 C C . LEU A 1 502 ? -12.290 -13.369 -24.957 1.00 89.50 502 LEU A C 1
ATOM 3845 O O . LEU A 1 502 ? -11.968 -14.469 -25.397 1.00 89.50 502 LEU A O 1
ATOM 3849 N N . ASN A 1 503 ? -13.184 -12.584 -25.571 1.00 85.69 503 ASN A N 1
ATOM 3850 C CA . ASN A 1 503 ? -13.919 -12.979 -26.783 1.00 85.69 503 ASN A CA 1
ATOM 3851 C C . ASN A 1 503 ? -13.365 -12.384 -28.089 1.00 85.69 503 ASN A C 1
ATOM 3853 O O . ASN A 1 503 ? -13.851 -12.744 -29.162 1.00 85.69 503 ASN A O 1
ATOM 3857 N N . GLY A 1 504 ? -12.429 -11.437 -28.019 1.00 68.31 504 GLY A N 1
ATOM 3858 C CA . GLY A 1 504 ? -11.880 -10.751 -29.187 1.00 68.31 504 GLY A CA 1
ATOM 3859 C C . GLY A 1 504 ? -10.695 -11.473 -29.827 1.00 68.31 504 GLY A C 1
ATOM 3860 O O . GLY A 1 504 ? -10.027 -12.293 -29.196 1.00 68.31 504 GLY A O 1
ATOM 3861 N N . ASP A 1 505 ? -10.398 -11.111 -31.078 1.00 71.00 505 ASP A N 1
ATOM 3862 C CA . ASP A 1 505 ? -9.090 -11.394 -31.668 1.00 71.00 505 ASP A CA 1
ATOM 3863 C C . ASP A 1 505 ? -8.000 -10.780 -30.781 1.00 71.00 505 ASP A C 1
ATOM 3865 O O . ASP A 1 505 ? -8.117 -9.635 -30.328 1.00 71.00 505 ASP A O 1
ATOM 3869 N N . ARG A 1 506 ? -6.929 -11.537 -30.524 1.00 69.31 506 ARG A N 1
ATOM 3870 C CA . ARG A 1 506 ? -5.793 -11.014 -29.763 1.00 69.31 506 ARG A CA 1
ATOM 3871 C C . ARG A 1 506 ? -5.060 -9.986 -30.611 1.00 69.31 506 ARG A C 1
ATOM 3873 O O . ARG A 1 506 ? -4.479 -10.324 -31.640 1.00 69.31 506 ARG A O 1
ATOM 3880 N N . ILE A 1 507 ? -5.079 -8.739 -30.158 1.00 70.56 507 ILE A N 1
ATOM 3881 C CA . ILE A 1 507 ? -4.244 -7.683 -30.721 1.00 70.56 507 ILE A CA 1
ATOM 3882 C C . ILE A 1 507 ? -2.845 -7.897 -30.154 1.00 70.56 507 ILE A C 1
ATOM 3884 O O . ILE A 1 507 ? -2.629 -7.732 -28.959 1.00 70.56 507 ILE A O 1
ATOM 3888 N N . ILE A 1 508 ? -1.917 -8.322 -31.006 1.00 75.50 508 ILE A N 1
ATOM 3889 C CA . ILE A 1 508 ? -0.509 -8.448 -30.643 1.00 75.50 508 ILE A CA 1
ATOM 3890 C C . ILE A 1 508 ? 0.143 -7.094 -30.907 1.00 75.50 508 ILE A C 1
ATOM 3892 O O . ILE A 1 508 ? 0.041 -6.563 -32.015 1.00 75.50 508 ILE A O 1
ATOM 3896 N N . ASP A 1 509 ? 0.779 -6.528 -29.882 1.00 75.75 509 ASP A N 1
ATOM 3897 C CA . ASP A 1 509 ? 1.581 -5.315 -30.035 1.00 75.75 509 ASP A CA 1
ATOM 3898 C C . ASP A 1 509 ? 2.700 -5.567 -31.064 1.00 75.75 509 ASP A C 1
ATOM 3900 O O . ASP A 1 509 ? 3.372 -6.597 -30.963 1.00 75.75 509 ASP A O 1
ATOM 3904 N N . PRO A 1 510 ? 2.901 -4.691 -32.063 1.00 78.81 510 PRO A N 1
ATOM 3905 C CA . PRO A 1 510 ? 3.926 -4.901 -33.075 1.00 78.81 510 PRO A CA 1
ATOM 3906 C C . PRO A 1 510 ? 5.354 -4.849 -32.526 1.00 78.81 510 PRO A C 1
ATOM 3908 O O . PRO A 1 510 ? 6.240 -5.295 -33.236 1.00 78.81 510 PRO A O 1
ATOM 3911 N N . ASP A 1 511 ? 5.616 -4.352 -31.312 1.00 85.69 511 ASP A N 1
ATOM 3912 C CA . ASP A 1 511 ? 6.973 -4.125 -30.785 1.00 85.69 511 ASP A CA 1
ATOM 3913 C C . ASP A 1 511 ? 7.699 -5.442 -30.368 1.00 85.69 511 ASP A C 1
ATOM 3915 O O . ASP A 1 511 ? 8.228 -5.555 -29.258 1.00 85.69 511 ASP A O 1
ATOM 3919 N N . LYS A 1 512 ? 7.729 -6.477 -31.226 1.00 92.19 512 LYS A N 1
ATOM 3920 C CA . LYS A 1 512 ? 8.291 -7.819 -30.943 1.00 92.19 512 LYS A CA 1
ATOM 3921 C C . LYS A 1 512 ? 9.689 -8.036 -31.519 1.00 92.19 512 LYS A C 1
ATOM 3923 O O . LYS A 1 512 ? 10.033 -7.528 -32.587 1.00 92.19 512 LYS A O 1
ATOM 3928 N N . ALA A 1 513 ? 10.488 -8.833 -30.810 1.00 94.75 513 ALA A N 1
ATOM 3929 C CA . ALA A 1 513 ? 11.774 -9.309 -31.309 1.00 94.75 513 ALA A CA 1
ATOM 3930 C C . ALA A 1 513 ? 11.572 -10.377 -32.394 1.00 94.75 513 ALA A C 1
ATOM 3932 O O . ALA A 1 513 ? 10.672 -11.206 -32.287 1.00 94.75 513 ALA A O 1
ATOM 3933 N N . TYR A 1 514 ? 12.423 -10.385 -33.415 1.00 95.31 514 TYR A N 1
ATOM 3934 C CA . TYR A 1 514 ? 12.408 -11.386 -34.477 1.00 95.31 514 TYR A CA 1
ATOM 3935 C C . TYR A 1 514 ? 13.818 -11.636 -35.021 1.00 95.31 514 TYR A C 1
ATOM 3937 O O . TYR A 1 514 ? 14.709 -10.796 -34.902 1.00 95.31 514 TYR A O 1
ATOM 3945 N N . LEU A 1 515 ? 14.016 -12.803 -35.636 1.00 96.19 515 LEU A N 1
ATOM 3946 C CA . LEU A 1 515 ? 15.257 -13.146 -36.328 1.00 96.19 515 LEU A CA 1
ATOM 3947 C C . LEU A 1 515 ? 15.291 -12.460 -37.697 1.00 96.19 515 LEU A C 1
ATOM 3949 O O . LEU A 1 515 ? 14.608 -12.888 -38.626 1.00 96.19 515 LEU A O 1
ATOM 3953 N N . ALA A 1 516 ? 16.068 -11.382 -37.803 1.00 95.62 516 ALA A N 1
ATOM 3954 C CA . ALA A 1 516 ? 16.196 -10.593 -39.025 1.00 95.62 516 ALA A CA 1
ATOM 3955 C C . ALA A 1 516 ? 17.224 -11.182 -39.994 1.00 95.62 516 ALA A C 1
ATOM 3957 O O . ALA A 1 516 ? 16.988 -11.187 -41.203 1.00 95.62 516 ALA A O 1
ATOM 3958 N N . TYR A 1 517 ? 18.323 -11.720 -39.459 1.00 96.00 517 TYR A N 1
ATOM 3959 C CA . TYR A 1 517 ? 19.447 -12.237 -40.240 1.00 96.00 517 TYR A CA 1
ATOM 3960 C C . TYR A 1 517 ? 19.772 -13.683 -39.822 1.00 96.00 517 TYR A C 1
ATOM 3962 O O . TYR A 1 517 ? 20.647 -13.923 -38.989 1.00 96.00 517 TYR A O 1
ATOM 3970 N N . PRO A 1 518 ? 19.040 -14.686 -40.346 1.00 94.62 518 PRO A N 1
ATOM 3971 C CA . PRO A 1 518 ? 19.270 -16.090 -39.999 1.00 94.62 518 PRO A CA 1
ATOM 3972 C C . PRO A 1 518 ? 20.652 -16.618 -40.403 1.00 94.62 518 PRO A C 1
ATOM 3974 O O . PRO A 1 518 ? 21.149 -17.568 -39.810 1.00 94.62 518 PRO A O 1
ATOM 3977 N N . ASP A 1 519 ? 21.261 -16.021 -41.424 1.00 95.75 519 ASP A N 1
ATOM 3978 C CA . ASP A 1 519 ? 22.533 -16.412 -42.028 1.00 95.75 519 ASP A CA 1
ATOM 3979 C C . ASP A 1 519 ? 23.758 -16.102 -41.162 1.00 95.75 519 ASP A C 1
ATOM 3981 O O . ASP A 1 519 ? 24.779 -16.775 -41.305 1.00 95.75 519 ASP A O 1
ATOM 3985 N N . VAL A 1 520 ? 23.646 -15.142 -40.242 1.00 95.75 520 VAL A N 1
ATOM 3986 C CA . VAL A 1 520 ? 24.708 -14.800 -39.278 1.00 95.75 520 VAL A CA 1
ATOM 3987 C C . VAL A 1 520 ? 24.483 -15.439 -37.903 1.00 95.75 520 VAL A C 1
ATOM 3989 O O . VAL A 1 520 ? 25.334 -15.352 -37.026 1.00 95.75 520 VAL A O 1
ATOM 3992 N N . CYS A 1 521 ? 23.352 -16.118 -37.686 1.00 95.69 521 CYS A N 1
ATOM 3993 C CA . CYS A 1 521 ? 23.052 -16.747 -36.403 1.00 95.69 521 CYS A CA 1
ATOM 3994 C C . CYS A 1 521 ? 23.936 -17.983 -36.154 1.00 95.69 521 CYS A C 1
ATOM 3996 O O . CYS A 1 521 ? 23.878 -18.972 -36.884 1.00 95.69 521 CYS A O 1
ATOM 3998 N N . THR A 1 522 ? 24.697 -17.969 -35.059 1.00 95.56 522 THR A N 1
ATOM 3999 C CA . THR A 1 522 ? 25.595 -19.067 -34.650 1.00 95.56 522 THR A CA 1
ATOM 4000 C C . THR A 1 522 ? 24.924 -20.139 -33.792 1.00 95.56 522 THR A C 1
ATOM 4002 O O . THR A 1 522 ? 25.567 -21.117 -33.419 1.00 95.56 522 THR A O 1
ATOM 4005 N N . SER A 1 523 ? 23.625 -20.002 -33.498 1.00 94.94 523 SER A N 1
ATOM 4006 C CA . SER A 1 523 ? 22.865 -20.948 -32.661 1.00 94.94 523 SER A CA 1
ATOM 4007 C C . SER A 1 523 ? 23.405 -21.094 -31.222 1.00 94.94 523 SER A C 1
ATOM 4009 O O . SER A 1 523 ? 23.291 -22.163 -30.631 1.00 94.94 523 SER A O 1
ATOM 4011 N N . CYS A 1 524 ? 23.990 -20.036 -30.640 1.00 95.62 524 CYS A N 1
ATOM 4012 C CA . CYS A 1 524 ? 24.592 -20.053 -29.292 1.00 95.62 524 CYS A CA 1
ATOM 4013 C C . CYS A 1 524 ? 23.586 -20.135 -28.120 1.00 95.62 524 CYS A C 1
ATOM 4015 O O . CYS A 1 524 ? 23.972 -20.404 -26.981 1.00 95.62 524 CYS A O 1
ATOM 4017 N N . GLU A 1 525 ? 22.296 -19.912 -28.402 1.00 96.19 525 GLU A N 1
ATOM 4018 C CA . GLU A 1 525 ? 21.165 -19.934 -27.456 1.00 96.19 525 GLU A CA 1
ATOM 4019 C C . GLU A 1 525 ? 21.152 -18.833 -26.376 1.00 96.19 525 GLU A C 1
ATOM 4021 O O . GLU A 1 525 ? 20.284 -18.837 -25.504 1.00 96.19 525 GLU A O 1
ATOM 4026 N N . ASP A 1 526 ? 22.033 -17.834 -26.423 1.00 96.50 526 ASP A N 1
ATOM 4027 C CA . ASP A 1 526 ? 22.070 -16.796 -25.377 1.00 96.50 526 ASP A CA 1
ATOM 4028 C C . ASP A 1 526 ? 20.815 -15.912 -25.365 1.00 96.50 526 ASP A C 1
ATOM 4030 O O . ASP A 1 526 ? 20.316 -15.539 -24.302 1.00 96.50 526 ASP A O 1
ATOM 4034 N N . CYS A 1 527 ? 20.213 -15.685 -26.537 1.00 95.69 527 CYS A N 1
ATOM 4035 C CA . CYS A 1 527 ? 18.908 -15.031 -26.648 1.00 95.69 527 CYS A CA 1
ATOM 4036 C C . CYS A 1 527 ? 17.780 -15.806 -25.939 1.00 95.69 527 CYS A C 1
ATOM 4038 O O . CYS A 1 527 ? 16.854 -15.187 -25.415 1.00 95.69 527 CYS A O 1
ATOM 4040 N N . VAL A 1 528 ? 17.864 -17.141 -25.883 1.00 95.62 528 VAL A N 1
ATOM 4041 C CA . VAL A 1 528 ? 16.903 -17.990 -25.162 1.00 95.62 528 VAL A CA 1
ATOM 4042 C C . VAL A 1 528 ? 17.079 -17.802 -23.659 1.00 95.62 528 VAL A C 1
ATOM 4044 O O . VAL A 1 528 ? 16.102 -17.557 -22.957 1.00 95.62 528 VAL A O 1
ATOM 4047 N N . LYS A 1 529 ? 18.326 -17.846 -23.175 1.00 94.19 529 LYS A N 1
ATOM 4048 C CA . LYS A 1 529 ? 18.660 -17.739 -21.744 1.00 94.19 529 LYS A CA 1
ATOM 4049 C C . LYS A 1 529 ? 18.287 -16.383 -21.147 1.00 94.19 529 LYS A C 1
ATOM 4051 O O . LYS A 1 529 ? 17.834 -16.325 -20.010 1.00 94.19 529 LYS A O 1
ATOM 4056 N N . VAL A 1 530 ? 18.475 -15.300 -21.902 1.00 94.75 530 VAL A N 1
ATOM 4057 C CA . VAL A 1 530 ? 18.214 -13.932 -21.422 1.00 94.75 530 VAL A CA 1
ATOM 4058 C C . VAL A 1 530 ? 16.733 -13.537 -21.497 1.00 94.75 530 VAL A C 1
ATOM 4060 O O . VAL A 1 530 ? 16.349 -12.489 -20.984 1.00 94.75 530 VAL A O 1
ATOM 4063 N N . CYS A 1 531 ? 15.879 -14.326 -22.160 1.00 94.00 531 CYS A N 1
ATOM 4064 C CA . CYS A 1 531 ? 14.478 -13.966 -22.357 1.00 94.00 531 CYS A CA 1
ATOM 4065 C C . CYS A 1 531 ? 13.677 -14.107 -21.047 1.00 94.00 531 CYS A C 1
ATOM 4067 O O . CYS A 1 531 ? 13.412 -15.231 -20.620 1.00 94.00 531 CYS A O 1
ATOM 4069 N N . PRO A 1 532 ? 13.185 -13.007 -20.445 1.00 89.75 532 PRO A N 1
ATOM 4070 C CA . PRO A 1 532 ? 12.507 -13.068 -19.148 1.00 89.75 532 PRO A CA 1
ATOM 4071 C C . PRO A 1 532 ? 11.141 -13.770 -19.210 1.00 89.75 532 PRO A C 1
ATOM 4073 O O . PRO A 1 532 ? 10.654 -14.262 -18.197 1.00 89.75 532 PRO A O 1
ATOM 4076 N N . GLU A 1 533 ? 10.532 -13.830 -20.397 1.00 88.00 533 GLU A N 1
ATOM 4077 C CA . GLU A 1 533 ? 9.218 -14.446 -20.625 1.00 88.00 533 GLU A CA 1
ATOM 4078 C C . GLU A 1 533 ? 9.310 -15.881 -21.167 1.00 88.00 533 GLU A C 1
ATOM 4080 O O . GLU A 1 533 ? 8.284 -16.510 -21.413 1.00 88.00 533 GLU A O 1
ATOM 4085 N N . ASN A 1 534 ? 10.520 -16.405 -21.409 1.00 89.81 534 ASN A N 1
ATOM 4086 C CA . ASN A 1 534 ? 10.735 -17.676 -22.118 1.00 89.81 534 ASN A CA 1
ATOM 4087 C C . ASN A 1 534 ? 10.031 -17.731 -23.493 1.00 89.81 534 ASN A C 1
ATOM 4089 O O . ASN A 1 534 ? 9.509 -18.764 -23.913 1.00 89.81 534 ASN A O 1
ATOM 4093 N N . ALA A 1 535 ? 9.998 -16.601 -24.204 1.00 93.12 535 ALA A N 1
ATOM 4094 C CA . ALA A 1 535 ? 9.317 -16.474 -25.491 1.00 93.12 535 ALA A CA 1
ATOM 4095 C C . ALA A 1 535 ? 10.103 -17.068 -26.672 1.00 93.12 535 ALA A C 1
ATOM 4097 O O . ALA A 1 535 ? 9.541 -17.207 -27.757 1.00 93.12 535 ALA A O 1
ATOM 4098 N N . ILE A 1 536 ? 11.392 -17.369 -26.498 1.00 95.50 536 ILE A N 1
ATOM 4099 C CA . ILE A 1 536 ? 12.286 -17.814 -27.572 1.00 95.50 536 ILE A CA 1
ATOM 4100 C C . ILE A 1 536 ? 12.582 -19.301 -27.390 1.00 95.50 536 ILE A C 1
ATOM 4102 O O . ILE A 1 536 ? 12.964 -19.736 -26.308 1.00 95.50 536 ILE A O 1
ATOM 4106 N N . THR A 1 537 ? 12.413 -20.082 -28.454 1.00 95.44 537 THR A N 1
ATOM 4107 C CA . THR A 1 537 ? 12.702 -21.525 -28.483 1.00 95.44 537 THR A CA 1
ATOM 4108 C C . THR A 1 537 ? 13.552 -21.864 -29.700 1.00 95.44 537 THR A C 1
ATOM 4110 O O . THR A 1 537 ? 13.502 -21.146 -30.693 1.00 95.44 537 THR A O 1
ATOM 4113 N N . MET A 1 538 ? 14.327 -22.947 -29.655 1.00 95.56 538 MET A N 1
ATOM 4114 C CA . MET A 1 538 ? 15.124 -23.383 -30.807 1.00 95.56 538 MET A CA 1
ATOM 4115 C C . MET A 1 538 ? 14.318 -24.344 -31.690 1.00 95.56 538 MET A C 1
ATOM 4117 O O . MET A 1 538 ? 13.825 -25.365 -31.206 1.00 95.56 538 MET A O 1
ATOM 4121 N N . MET A 1 539 ? 14.210 -24.052 -32.988 1.00 92.94 539 MET A N 1
ATOM 4122 C CA . MET A 1 539 ? 13.654 -24.957 -34.003 1.00 92.94 539 MET A CA 1
ATOM 4123 C C . MET A 1 539 ? 14.576 -25.002 -35.219 1.00 92.94 539 MET A C 1
ATOM 4125 O O . MET A 1 539 ? 15.005 -23.965 -35.715 1.00 92.94 539 MET A O 1
ATOM 4129 N N . ASP A 1 540 ? 14.902 -26.208 -35.687 1.00 91.38 540 ASP A N 1
ATOM 4130 C CA . ASP A 1 540 ? 15.811 -26.434 -36.823 1.00 91.38 540 ASP A CA 1
ATOM 4131 C C . ASP A 1 540 ? 17.163 -25.697 -36.705 1.00 91.38 540 ASP A C 1
ATOM 4133 O O . ASP A 1 540 ? 17.763 -25.288 -37.695 1.00 91.38 540 ASP A O 1
ATOM 4137 N N . GLY A 1 541 ? 17.652 -25.539 -35.470 1.00 90.38 541 GLY A N 1
ATOM 4138 C CA . GLY A 1 541 ? 18.903 -24.842 -35.164 1.00 90.38 541 GLY A CA 1
ATOM 4139 C C . GLY A 1 541 ? 18.788 -23.319 -35.087 1.00 90.38 541 GLY A C 1
ATOM 4140 O O . GLY A 1 541 ? 19.765 -22.676 -34.744 1.00 90.38 541 GLY A O 1
ATOM 4141 N N . LEU A 1 542 ? 17.621 -22.720 -35.329 1.00 95.12 542 LEU A N 1
ATOM 4142 C CA . LEU A 1 542 ? 17.429 -21.269 -35.266 1.00 95.12 542 LEU A CA 1
ATOM 4143 C C . LEU A 1 542 ? 16.472 -20.864 -34.134 1.00 95.12 542 LEU A C 1
ATOM 4145 O O . LEU A 1 542 ? 15.555 -21.622 -33.800 1.00 95.12 542 LEU A O 1
ATOM 4149 N N . PRO A 1 543 ? 16.644 -19.667 -33.545 1.00 96.00 543 PRO A N 1
ATOM 4150 C CA . PRO A 1 543 ? 15.707 -19.147 -32.562 1.00 96.00 543 PRO A CA 1
ATOM 4151 C C . PRO A 1 543 ? 14.385 -18.749 -33.232 1.00 96.00 543 PRO A C 1
ATOM 4153 O O . PRO A 1 543 ? 14.347 -17.952 -34.170 1.00 96.00 543 PRO A O 1
ATOM 4156 N N . VAL A 1 544 ? 13.284 -19.280 -32.708 1.00 96.06 544 VAL A N 1
ATOM 4157 C CA . VAL A 1 544 ? 11.906 -18.939 -33.063 1.00 96.06 544 VAL A CA 1
ATOM 4158 C C . VAL A 1 544 ? 11.268 -18.223 -31.881 1.00 96.06 544 VAL A C 1
ATOM 4160 O O . VAL A 1 544 ? 11.174 -18.771 -30.779 1.00 96.06 544 VAL A O 1
ATOM 4163 N N . ILE A 1 545 ? 10.835 -16.987 -32.123 1.00 95.44 545 ILE A N 1
ATOM 4164 C CA . ILE A 1 545 ? 10.190 -16.129 -31.132 1.00 95.44 545 ILE A CA 1
ATOM 4165 C C . ILE A 1 545 ? 8.678 -16.349 -31.208 1.00 95.44 545 ILE A C 1
ATOM 4167 O O . ILE A 1 545 ? 8.085 -16.329 -32.284 1.00 95.44 545 ILE A O 1
ATOM 4171 N N . ASN A 1 546 ? 8.048 -16.569 -30.059 1.00 92.25 546 ASN A N 1
ATOM 4172 C CA . ASN A 1 546 ? 6.601 -16.621 -29.937 1.00 92.25 546 ASN A CA 1
ATOM 4173 C C . ASN A 1 546 ? 6.047 -15.210 -29.696 1.00 92.25 546 ASN A C 1
ATOM 4175 O O . ASN A 1 546 ? 6.151 -14.678 -28.589 1.00 92.25 546 ASN A O 1
ATOM 4179 N N . ASP A 1 547 ? 5.406 -14.638 -30.714 1.00 88.31 547 ASP A N 1
ATOM 4180 C CA . ASP A 1 547 ? 4.858 -13.273 -30.684 1.00 88.31 547 ASP A CA 1
ATOM 4181 C C . ASP A 1 547 ? 3.796 -13.050 -29.595 1.00 88.31 547 ASP A C 1
ATOM 4183 O O . ASP A 1 547 ? 3.577 -11.921 -29.162 1.00 88.31 547 ASP A O 1
ATOM 4187 N N . ILE A 1 548 ? 3.140 -14.117 -29.126 1.00 83.88 548 ILE A N 1
ATOM 4188 C CA . ILE A 1 548 ? 2.114 -14.041 -28.077 1.00 83.88 548 ILE A CA 1
ATOM 4189 C C . ILE A 1 548 ? 2.759 -13.945 -26.689 1.00 83.88 548 ILE A C 1
ATOM 4191 O O . ILE A 1 548 ? 2.221 -13.270 -25.815 1.00 83.88 548 ILE A O 1
ATOM 4195 N N . ILE A 1 549 ? 3.886 -14.630 -26.476 1.00 86.38 549 ILE A N 1
ATOM 4196 C CA . ILE A 1 549 ? 4.592 -14.669 -25.183 1.00 86.38 549 ILE A CA 1
ATOM 4197 C C . ILE A 1 549 ? 5.582 -13.506 -25.070 1.00 86.38 549 ILE A C 1
ATOM 4199 O O . ILE A 1 549 ? 5.801 -12.974 -23.986 1.00 86.38 549 ILE A O 1
ATOM 4203 N N . CYS A 1 550 ? 6.184 -13.090 -26.186 1.00 90.44 550 CYS A N 1
ATOM 4204 C CA . CYS A 1 550 ? 7.170 -12.020 -26.203 1.00 90.44 550 CYS A CA 1
ATOM 4205 C C . CYS A 1 550 ? 6.559 -10.719 -25.669 1.00 90.44 550 CYS A C 1
ATOM 4207 O O . CYS A 1 550 ? 5.674 -10.138 -26.295 1.00 90.44 550 CYS A O 1
ATOM 4209 N N . SER A 1 551 ? 7.064 -10.214 -24.543 1.00 87.19 551 SER A N 1
ATOM 4210 C CA . SER A 1 551 ? 6.616 -8.932 -23.988 1.00 87.19 551 SER A CA 1
ATOM 4211 C C . SER A 1 551 ? 7.149 -7.724 -24.763 1.00 87.19 551 SER A C 1
ATOM 4213 O O . SER A 1 551 ? 6.596 -6.642 -24.632 1.00 87.19 551 SER A O 1
ATOM 4215 N N . GLY A 1 552 ? 8.163 -7.895 -25.621 1.00 92.19 552 GLY A N 1
ATOM 4216 C CA . GLY A 1 552 ? 8.759 -6.795 -26.391 1.00 92.19 552 GLY A CA 1
ATOM 4217 C C . GLY A 1 552 ? 9.796 -5.975 -25.613 1.00 92.19 552 GLY A C 1
ATOM 4218 O O . GLY A 1 552 ? 10.104 -4.850 -25.991 1.00 92.19 552 GLY A O 1
ATOM 4219 N N . CYS A 1 553 ? 10.371 -6.516 -24.534 1.00 92.81 553 CYS A N 1
ATOM 4220 C CA . CYS A 1 553 ? 11.357 -5.797 -23.716 1.00 92.81 553 CYS A CA 1
ATOM 4221 C C . CYS A 1 553 ? 12.697 -5.512 -24.425 1.00 92.81 553 CYS A C 1
ATOM 4223 O O . CYS A 1 553 ? 13.456 -4.653 -23.989 1.00 92.81 553 CYS A O 1
ATOM 4225 N N . GLY A 1 554 ? 13.015 -6.243 -25.498 1.00 94.56 554 GLY A N 1
ATOM 4226 C CA . GLY A 1 554 ? 14.244 -6.057 -26.273 1.00 94.56 554 GLY A CA 1
ATOM 4227 C C . GLY A 1 554 ? 15.519 -6.648 -25.654 1.00 94.56 554 GLY A C 1
ATOM 4228 O O . GLY A 1 554 ? 16.564 -6.564 -26.289 1.00 94.56 554 GLY A O 1
ATOM 4229 N N . ALA A 1 555 ? 15.451 -7.308 -24.489 1.00 95.56 555 ALA A N 1
ATOM 4230 C CA . ALA A 1 555 ? 16.620 -7.831 -23.759 1.00 95.56 555 ALA A CA 1
ATOM 4231 C C . ALA A 1 555 ? 17.544 -8.744 -24.587 1.00 95.56 555 ALA A C 1
ATOM 4233 O O . ALA A 1 555 ? 18.762 -8.710 -24.418 1.00 95.56 555 ALA A O 1
ATOM 4234 N N . CYS A 1 556 ? 16.959 -9.530 -25.496 1.00 95.94 556 CYS A N 1
ATOM 4235 C CA . CYS A 1 556 ? 17.676 -10.462 -26.364 1.00 95.94 556 CYS A CA 1
ATOM 4236 C C . CYS A 1 556 ? 18.467 -9.796 -27.499 1.00 95.94 556 CYS A C 1
ATOM 4238 O O . CYS A 1 556 ? 19.377 -10.429 -28.028 1.00 95.94 556 CYS A O 1
ATOM 4240 N N . ILE A 1 557 ? 18.143 -8.551 -27.873 1.00 96.19 557 ILE A N 1
ATOM 4241 C CA . ILE A 1 557 ? 18.770 -7.880 -29.019 1.00 96.19 557 ILE A CA 1
ATOM 4242 C C . ILE A 1 557 ? 20.240 -7.546 -28.717 1.00 96.19 557 ILE A C 1
ATOM 4244 O O . ILE A 1 557 ? 21.093 -7.969 -29.493 1.00 96.19 557 ILE A O 1
ATOM 4248 N N . PRO A 1 558 ? 20.585 -6.884 -27.591 1.00 95.62 558 PRO A N 1
ATOM 4249 C CA . PRO A 1 558 ? 21.985 -6.598 -27.259 1.00 95.62 558 PRO A CA 1
ATOM 4250 C C . PRO A 1 558 ? 22.805 -7.833 -26.886 1.00 95.62 558 PRO A C 1
ATOM 4252 O O . PRO A 1 558 ? 24.021 -7.807 -26.987 1.00 95.62 558 PRO A O 1
ATOM 4255 N N . THR A 1 559 ? 22.154 -8.917 -26.458 1.00 95.56 559 THR A N 1
ATOM 4256 C CA . THR A 1 559 ? 22.834 -10.177 -26.122 1.00 95.56 559 THR A CA 1
ATOM 4257 C C . THR A 1 559 ? 23.351 -10.913 -27.361 1.00 95.56 559 THR A C 1
ATOM 4259 O O . THR A 1 559 ? 24.207 -11.783 -27.247 1.00 95.56 559 THR A O 1
ATOM 4262 N N . CYS A 1 560 ? 22.827 -10.613 -28.551 1.00 95.88 560 CYS A N 1
ATOM 4263 C CA . CYS A 1 560 ? 23.269 -11.261 -29.777 1.00 95.88 560 CYS A CA 1
ATOM 4264 C C . CYS A 1 560 ? 24.515 -10.564 -30.340 1.00 95.88 560 CYS A C 1
ATOM 4266 O O . CYS A 1 560 ? 24.388 -9.561 -31.037 1.00 95.88 560 CYS A O 1
ATOM 4268 N N . GLU A 1 561 ? 25.696 -11.137 -30.097 1.00 92.75 561 GLU A N 1
ATOM 4269 C CA . GLU A 1 561 ? 26.983 -10.621 -30.605 1.00 92.75 561 GLU A CA 1
ATOM 4270 C C . GLU A 1 561 ? 27.001 -10.481 -32.140 1.00 92.75 561 GLU A C 1
ATOM 4272 O O . GLU A 1 561 ? 27.515 -9.509 -32.688 1.00 92.75 561 GLU A O 1
ATOM 4277 N N . GLU A 1 562 ? 26.346 -11.408 -32.842 1.00 95.00 562 GLU A N 1
ATOM 4278 C CA . GLU A 1 562 ? 26.238 -11.412 -34.310 1.00 95.00 562 GLU A CA 1
ATOM 4279 C C . GLU A 1 562 ? 25.175 -10.440 -34.848 1.00 95.00 562 GLU A C 1
ATOM 4281 O O . GLU A 1 562 ? 24.980 -10.333 -36.058 1.00 95.00 562 GLU A O 1
ATOM 4286 N N . ASN A 1 563 ? 24.438 -9.752 -33.967 1.00 94.19 563 ASN A N 1
ATOM 4287 C CA . ASN A 1 563 ? 23.357 -8.831 -34.324 1.00 94.19 563 ASN A CA 1
ATOM 4288 C C . ASN A 1 563 ? 22.271 -9.457 -35.229 1.00 94.19 563 ASN A C 1
ATOM 4290 O O . ASN A 1 563 ? 21.663 -8.781 -36.056 1.00 94.19 563 ASN A O 1
ATOM 4294 N N . ALA A 1 564 ? 21.997 -10.757 -35.061 1.00 96.69 564 ALA A N 1
ATOM 4295 C CA . ALA A 1 564 ? 21.040 -11.506 -35.881 1.00 96.69 564 ALA A CA 1
ATOM 4296 C C . ALA A 1 564 ? 19.565 -11.130 -35.619 1.00 96.69 564 ALA A C 1
ATOM 4298 O O . ALA A 1 564 ? 18.692 -11.377 -36.459 1.00 96.69 564 ALA A O 1
ATOM 4299 N N . LEU A 1 565 ? 19.272 -10.577 -34.438 1.00 96.75 565 LEU A N 1
ATOM 4300 C CA . LEU A 1 565 ? 17.926 -10.233 -33.982 1.00 96.75 565 LEU A CA 1
ATOM 4301 C C . LEU A 1 565 ? 17.647 -8.735 -34.151 1.00 96.75 565 LEU A C 1
ATOM 4303 O O . LEU A 1 565 ? 18.502 -7.899 -33.878 1.00 96.75 565 LEU A O 1
ATOM 4307 N N . GLU A 1 566 ? 16.409 -8.401 -34.505 1.00 95.56 566 GLU A N 1
ATOM 4308 C CA . GLU A 1 566 ? 15.889 -7.030 -34.534 1.00 95.56 566 GLU A CA 1
ATOM 4309 C C . GLU A 1 566 ? 14.575 -6.944 -33.754 1.00 95.56 566 GLU A C 1
ATOM 4311 O O . GLU A 1 566 ? 13.933 -7.955 -33.459 1.00 95.56 566 GLU A O 1
ATOM 4316 N N . GLN A 1 567 ? 14.149 -5.721 -33.441 1.00 94.50 567 GLN A N 1
ATOM 4317 C CA . GLN A 1 567 ? 12.839 -5.458 -32.853 1.00 94.50 567 GLN A CA 1
ATOM 4318 C C . GLN A 1 567 ? 11.963 -4.692 -33.843 1.00 94.50 567 GLN A C 1
ATOM 4320 O O . GLN A 1 567 ? 12.354 -3.652 -34.373 1.00 94.50 567 GLN A O 1
ATOM 4325 N N . GLN A 1 568 ? 10.772 -5.214 -34.123 1.00 91.38 568 GLN A N 1
ATOM 4326 C CA . GLN A 1 568 ? 9.799 -4.548 -34.985 1.00 91.38 568 GLN A CA 1
ATOM 4327 C C . GLN A 1 568 ? 9.442 -3.172 -34.402 1.00 91.38 568 GLN A C 1
ATOM 4329 O O . GLN A 1 568 ? 9.251 -3.034 -33.199 1.00 91.38 568 GLN A O 1
ATOM 4334 N N . GLY A 1 569 ? 9.423 -2.138 -35.249 1.00 89.69 569 GLY A N 1
ATOM 4335 C CA . GLY A 1 569 ? 9.166 -0.754 -34.823 1.00 89.69 569 GLY A CA 1
ATOM 4336 C C . GLY A 1 569 ? 10.317 -0.068 -34.072 1.00 89.69 569 GLY A C 1
ATOM 4337 O O . GLY A 1 569 ? 10.232 1.135 -33.822 1.00 89.69 569 GLY A O 1
ATOM 4338 N N . LEU A 1 570 ? 11.392 -0.795 -33.751 1.00 93.81 570 LEU A N 1
ATOM 4339 C CA . LEU A 1 570 ? 12.563 -0.294 -33.032 1.00 93.81 570 LEU A CA 1
ATOM 4340 C C . LEU A 1 570 ? 13.844 -0.995 -33.512 1.00 93.81 570 LEU A C 1
ATOM 4342 O O . LEU A 1 570 ? 14.635 -1.529 -32.722 1.00 93.81 570 LEU A O 1
ATOM 4346 N N . THR A 1 571 ? 14.029 -1.026 -34.833 1.00 95.19 571 THR A N 1
ATOM 4347 C CA . THR A 1 571 ? 15.243 -1.603 -35.413 1.00 95.19 571 THR A CA 1
ATOM 4348 C C . THR A 1 571 ? 16.468 -0.774 -35.052 1.00 95.19 571 THR A C 1
ATOM 4350 O O . THR A 1 571 ? 16.351 0.401 -34.692 1.00 95.19 571 THR A O 1
ATOM 4353 N N . GLU A 1 572 ? 17.658 -1.348 -35.187 1.00 94.31 572 GLU A N 1
ATOM 4354 C CA . GLU A 1 572 ? 18.910 -0.641 -34.907 1.00 94.31 572 GLU A CA 1
ATOM 4355 C C . GLU A 1 572 ? 19.009 0.694 -35.664 1.00 94.31 572 GLU A C 1
ATOM 4357 O O . GLU A 1 572 ? 19.297 1.746 -35.090 1.00 94.31 572 GLU A O 1
ATOM 4362 N N . ALA A 1 573 ? 18.664 0.673 -36.953 1.00 94.62 573 ALA A N 1
ATOM 4363 C CA . ALA A 1 573 ? 18.648 1.865 -37.792 1.00 94.62 573 ALA A CA 1
ATOM 4364 C C . ALA A 1 573 ? 17.610 2.903 -37.327 1.00 94.62 573 ALA A C 1
ATOM 4366 O O . ALA A 1 573 ? 17.871 4.105 -37.376 1.00 94.62 573 ALA A O 1
ATOM 4367 N N . GLN A 1 574 ? 16.434 2.461 -36.868 1.00 95.81 574 GLN A N 1
ATOM 4368 C CA . GLN A 1 574 ? 15.383 3.352 -36.367 1.00 95.81 574 GLN A CA 1
ATOM 4369 C C . GLN A 1 574 ? 15.767 3.998 -35.031 1.00 95.81 574 GLN A C 1
ATOM 4371 O O . GLN A 1 574 ? 15.506 5.189 -34.833 1.00 95.81 574 GLN A O 1
ATOM 4376 N N . LEU A 1 575 ? 16.411 3.248 -34.131 1.00 95.75 575 LEU A N 1
ATOM 4377 C CA . LEU A 1 575 ? 16.876 3.768 -32.848 1.00 95.75 575 LEU A CA 1
ATOM 4378 C C . LEU A 1 575 ? 18.018 4.774 -33.044 1.00 95.75 575 LEU A C 1
ATOM 4380 O O . LEU A 1 575 ? 17.913 5.897 -32.550 1.00 95.75 575 LEU A O 1
ATOM 4384 N N . LYS A 1 576 ? 19.033 4.445 -33.856 1.00 95.94 576 LYS A N 1
ATOM 4385 C CA . LYS A 1 576 ? 20.095 5.396 -34.239 1.00 95.94 576 LYS A CA 1
ATOM 4386 C C . LYS A 1 576 ? 19.523 6.671 -34.874 1.00 95.94 576 LYS A C 1
ATOM 4388 O O . LYS A 1 576 ? 19.874 7.778 -34.469 1.00 95.94 576 LYS A O 1
ATOM 4393 N N . ALA A 1 577 ? 18.573 6.545 -35.804 1.00 96.00 577 ALA A N 1
ATOM 4394 C CA . ALA A 1 577 ? 17.913 7.704 -36.411 1.00 96.00 577 ALA A CA 1
ATOM 4395 C C . ALA A 1 577 ? 17.147 8.565 -35.388 1.00 96.00 577 ALA A C 1
ATOM 4397 O O . ALA A 1 577 ? 17.163 9.793 -35.488 1.00 96.00 577 ALA A O 1
ATOM 4398 N N . SER A 1 578 ? 16.509 7.943 -34.391 1.00 95.88 578 SER A N 1
ATOM 4399 C CA . SER A 1 578 ? 15.801 8.652 -33.316 1.00 95.88 578 SER A CA 1
ATOM 4400 C C . SER A 1 578 ? 16.761 9.429 -32.414 1.00 95.88 578 SER A C 1
ATOM 4402 O O . SER A 1 578 ? 16.492 10.589 -32.101 1.00 95.88 578 SER A O 1
ATOM 4404 N N . ILE A 1 579 ? 17.902 8.826 -32.058 1.00 96.81 579 ILE A N 1
ATOM 4405 C CA . ILE A 1 579 ? 18.981 9.471 -31.291 1.00 96.81 579 ILE A CA 1
ATOM 4406 C C . ILE A 1 579 ? 19.488 10.704 -32.037 1.00 96.81 579 ILE A C 1
ATOM 4408 O O . ILE A 1 579 ? 19.456 11.818 -31.511 1.00 96.81 579 ILE A O 1
ATOM 4412 N N . ARG A 1 580 ? 19.877 10.518 -33.300 1.00 94.94 580 ARG A N 1
ATOM 4413 C CA . ARG A 1 580 ? 20.390 11.593 -34.148 1.00 94.94 580 ARG A CA 1
ATOM 4414 C C . ARG A 1 580 ? 19.378 12.728 -34.310 1.00 94.94 580 ARG A C 1
ATOM 4416 O O . ARG A 1 580 ? 19.721 13.888 -34.106 1.00 94.94 580 ARG A O 1
ATOM 4423 N N . GLY A 1 581 ? 18.120 12.405 -34.614 1.00 95.31 581 GLY A N 1
ATOM 4424 C CA . GLY A 1 581 ? 17.062 13.404 -34.772 1.00 95.31 581 GLY A CA 1
ATOM 4425 C C . GLY A 1 581 ? 16.788 14.207 -33.495 1.00 95.31 581 GLY A C 1
ATOM 4426 O O . GLY A 1 581 ? 16.575 15.418 -33.565 1.00 95.31 581 GLY A O 1
ATOM 4427 N N . ALA A 1 582 ? 16.837 13.563 -32.323 1.00 94.81 582 ALA A N 1
ATOM 4428 C CA . ALA A 1 582 ? 16.656 14.233 -31.034 1.00 94.81 582 ALA A CA 1
ATOM 4429 C C . ALA A 1 582 ? 17.789 15.229 -30.714 1.00 94.81 582 ALA A C 1
ATOM 4431 O O . ALA A 1 582 ? 17.529 16.284 -30.126 1.00 94.81 582 ALA A O 1
ATOM 4432 N N . LEU A 1 583 ? 19.023 14.919 -31.126 1.00 93.50 583 LEU A N 1
ATOM 4433 C CA . LEU A 1 583 ? 20.209 15.759 -30.926 1.00 93.50 583 LEU A CA 1
ATOM 4434 C C . LEU A 1 583 ? 20.314 16.899 -31.947 1.00 93.50 583 LEU A C 1
ATOM 4436 O O . LEU A 1 583 ? 20.575 18.045 -31.564 1.00 93.50 583 LEU A O 1
ATOM 4440 N N . GLU A 1 584 ? 20.086 16.615 -33.232 1.00 91.69 584 GLU A N 1
ATOM 4441 C CA . GLU A 1 584 ? 20.114 17.613 -34.312 1.00 91.69 584 GLU A CA 1
ATOM 4442 C C . GLU A 1 584 ? 18.987 18.643 -34.164 1.00 91.69 584 GLU A C 1
ATOM 4444 O O . GLU A 1 584 ? 19.189 19.825 -34.429 1.00 91.69 584 GLU A O 1
ATOM 4449 N N . GLY A 1 585 ? 17.813 18.225 -33.679 1.00 82.69 585 GLY A N 1
ATOM 4450 C CA . GLY A 1 585 ? 16.679 19.118 -33.426 1.00 82.69 585 GLY A CA 1
ATOM 4451 C C . GLY A 1 585 ? 16.826 20.019 -32.192 1.00 82.69 585 GLY A C 1
ATOM 4452 O O . GLY A 1 585 ? 15.918 20.795 -31.898 1.00 82.69 585 GLY A O 1
ATOM 4453 N N . SER A 1 586 ? 17.922 19.907 -31.434 1.00 87.31 586 SER A N 1
ATOM 4454 C CA . SER A 1 586 ? 18.155 20.680 -30.213 1.00 87.31 586 SER A CA 1
ATOM 4455 C C . SER A 1 586 ? 19.027 21.913 -30.460 1.00 87.31 586 SER A C 1
ATOM 4457 O O . SER A 1 586 ? 20.176 21.782 -30.876 1.00 87.31 586 SER A O 1
ATOM 4459 N N . GLU A 1 587 ? 18.518 23.092 -30.090 1.00 88.75 587 GLU A N 1
ATOM 4460 C CA . GLU A 1 587 ? 19.282 24.354 -30.044 1.00 88.75 587 GLU A CA 1
ATOM 4461 C C . GLU A 1 587 ? 20.004 24.582 -28.700 1.00 88.75 587 GLU A C 1
ATOM 4463 O O . GLU A 1 587 ? 20.593 25.637 -28.485 1.00 88.75 587 GLU A O 1
ATOM 4468 N N . ALA A 1 588 ? 19.928 23.628 -27.764 1.00 88.81 588 ALA A N 1
ATOM 4469 C CA . ALA A 1 588 ? 20.609 23.748 -26.478 1.00 88.81 588 ALA A CA 1
ATOM 4470 C C . ALA A 1 588 ? 22.132 23.609 -26.650 1.00 88.81 588 ALA A C 1
ATOM 4472 O O . ALA A 1 588 ? 22.579 22.754 -27.417 1.00 88.81 588 ALA A O 1
ATOM 4473 N N . GLU A 1 589 ? 22.896 24.427 -25.916 1.00 86.81 589 GLU A N 1
ATOM 4474 C CA . GLU A 1 589 ? 24.367 24.366 -25.892 1.00 86.81 589 GLU A CA 1
ATOM 4475 C C . GLU A 1 589 ? 24.862 23.030 -25.329 1.00 86.81 589 GLU A C 1
ATOM 4477 O O . GLU A 1 589 ? 25.753 22.423 -25.907 1.00 86.81 589 GLU A O 1
ATOM 4482 N N . LEU A 1 590 ? 24.215 22.551 -24.261 1.00 93.38 590 LEU A N 1
ATOM 4483 C CA . LEU A 1 590 ? 24.415 21.222 -23.690 1.00 93.38 590 LEU A CA 1
ATOM 4484 C C . LEU A 1 590 ? 23.255 20.301 -24.082 1.00 93.38 590 LEU A C 1
ATOM 4486 O O . LEU A 1 590 ? 22.086 20.696 -23.972 1.00 93.38 590 LEU A O 1
ATOM 4490 N N . LYS A 1 591 ? 23.540 19.062 -24.482 1.00 96.69 591 LYS A N 1
ATOM 4491 C CA . LYS A 1 591 ? 22.529 18.091 -24.924 1.00 96.69 591 LYS A CA 1
ATOM 4492 C C . LYS A 1 591 ? 22.626 16.797 -24.131 1.00 96.69 591 LYS A C 1
ATOM 4494 O O . LYS A 1 591 ? 23.664 16.155 -24.085 1.00 96.69 591 LYS A O 1
ATOM 4499 N N . ILE A 1 592 ? 21.512 16.369 -23.552 1.00 97.56 592 ILE A N 1
ATOM 4500 C CA . ILE A 1 592 ? 21.420 15.119 -22.800 1.00 97.56 592 ILE A CA 1
ATOM 4501 C C . ILE A 1 592 ? 20.305 14.269 -23.398 1.00 97.56 592 ILE A C 1
ATOM 4503 O O . ILE A 1 592 ? 19.150 14.703 -23.439 1.00 97.56 592 ILE A O 1
ATOM 4507 N N . ILE A 1 593 ? 20.627 13.052 -23.833 1.00 97.75 593 ILE A N 1
ATOM 4508 C CA . ILE A 1 593 ? 19.608 12.071 -24.220 1.00 97.75 593 ILE A CA 1
ATOM 4509 C C . ILE A 1 593 ? 19.115 11.363 -22.967 1.00 97.75 593 ILE A C 1
ATOM 4511 O O . ILE A 1 593 ? 19.903 10.779 -22.240 1.00 97.75 593 ILE A O 1
ATOM 4515 N N . ALA A 1 594 ? 17.810 11.374 -22.728 1.00 97.44 594 ALA A N 1
ATOM 4516 C CA . ALA A 1 594 ? 17.170 10.563 -21.708 1.00 97.44 594 ALA A CA 1
ATOM 4517 C C . ALA A 1 594 ? 16.358 9.452 -22.377 1.00 97.44 594 ALA A C 1
ATOM 4519 O O . ALA A 1 594 ? 15.269 9.693 -22.902 1.00 97.44 594 ALA A O 1
ATOM 4520 N N . PHE A 1 595 ? 16.880 8.232 -22.351 1.00 98.12 595 PHE A N 1
ATOM 4521 C CA . PHE A 1 595 ? 16.108 7.037 -22.652 1.00 98.12 595 PHE A CA 1
ATOM 4522 C C . PHE A 1 595 ? 15.174 6.739 -21.478 1.00 98.12 595 PHE A C 1
ATOM 4524 O O . PHE A 1 595 ? 15.598 6.744 -20.322 1.00 98.12 595 PHE A O 1
ATOM 4531 N N . VAL A 1 596 ? 13.888 6.531 -21.759 1.00 97.06 596 VAL A N 1
ATOM 4532 C CA . VAL A 1 596 ? 12.858 6.381 -20.720 1.00 97.06 596 VAL A CA 1
ATOM 4533 C C . VAL A 1 596 ? 11.973 5.180 -21.023 1.00 97.06 596 VAL A C 1
ATOM 4535 O O . VAL A 1 596 ? 11.426 5.078 -22.118 1.00 97.06 596 VAL A O 1
ATOM 4538 N N . GLU A 1 597 ? 11.805 4.285 -20.053 1.00 94.50 597 GLU A N 1
ATOM 4539 C CA . GLU A 1 597 ? 10.881 3.150 -20.139 1.00 94.50 597 GLU A CA 1
ATOM 4540 C C . GLU A 1 597 ? 9.442 3.643 -20.414 1.00 94.50 597 GLU A C 1
ATOM 4542 O O . GLU A 1 597 ? 8.928 4.551 -19.758 1.00 94.50 597 GLU A O 1
ATOM 4547 N N . LYS A 1 598 ? 8.802 3.083 -21.445 1.00 91.25 598 LYS A N 1
ATOM 4548 C CA . LYS A 1 598 ? 7.596 3.625 -22.097 1.00 91.25 598 LYS A CA 1
ATOM 4549 C C . LYS A 1 598 ? 6.310 3.494 -21.269 1.00 91.25 598 LYS A C 1
ATOM 4551 O O . LYS A 1 598 ? 5.391 4.287 -21.472 1.00 91.25 598 LYS A O 1
ATOM 4556 N N . ALA A 1 599 ? 6.189 2.511 -20.381 1.00 87.56 599 ALA A N 1
ATOM 4557 C CA . ALA A 1 599 ? 4.947 2.197 -19.675 1.00 87.56 599 ALA A CA 1
ATOM 4558 C C . ALA A 1 599 ? 4.803 2.925 -18.329 1.00 87.56 599 ALA A C 1
ATOM 4560 O O . ALA A 1 599 ? 3.745 3.495 -18.051 1.00 87.56 599 ALA A O 1
ATOM 4561 N N . ILE A 1 600 ? 5.844 2.922 -17.504 1.00 91.00 600 ILE A N 1
ATOM 4562 C CA . ILE A 1 600 ? 5.882 3.411 -16.122 1.00 91.00 600 ILE A CA 1
ATOM 4563 C C . ILE A 1 600 ? 6.705 4.694 -16.035 1.00 91.00 600 ILE A C 1
ATOM 4565 O O . ILE A 1 600 ? 6.158 5.739 -15.672 1.00 91.00 600 ILE A O 1
ATOM 4569 N N . ALA A 1 601 ? 7.983 4.664 -16.425 1.00 93.38 601 ALA A N 1
ATOM 4570 C CA . ALA A 1 601 ? 8.865 5.824 -16.271 1.00 93.38 601 ALA A CA 1
ATOM 4571 C C . ALA A 1 601 ? 8.381 7.008 -17.126 1.00 93.38 601 ALA A C 1
ATOM 4573 O O . ALA A 1 601 ? 8.325 8.148 -16.659 1.00 93.38 601 ALA A O 1
ATOM 4574 N N . TYR A 1 602 ? 7.919 6.738 -18.349 1.00 93.31 602 TYR A N 1
ATOM 4575 C CA . TYR A 1 602 ? 7.335 7.753 -19.221 1.00 93.31 602 TYR A CA 1
ATOM 4576 C C . TYR A 1 602 ? 5.982 8.250 -18.702 1.00 93.31 602 TYR A C 1
ATOM 4578 O O . TYR A 1 602 ? 5.667 9.422 -18.878 1.00 93.31 602 TYR A O 1
ATOM 4586 N N . THR A 1 603 ? 5.202 7.416 -18.001 1.00 91.12 603 THR A N 1
ATOM 4587 C CA . THR A 1 603 ? 3.979 7.886 -17.326 1.00 91.12 603 THR A CA 1
ATOM 4588 C C . THR A 1 603 ? 4.325 8.923 -16.253 1.00 91.12 603 THR A C 1
ATOM 4590 O O . THR A 1 603 ? 3.663 9.955 -16.169 1.00 91.12 603 THR A O 1
ATOM 4593 N N . ALA A 1 604 ? 5.398 8.720 -15.483 1.00 91.81 604 ALA A N 1
ATOM 4594 C CA . ALA A 1 604 ? 5.873 9.721 -14.527 1.00 91.81 604 ALA A CA 1
ATOM 4595 C C . ALA A 1 604 ? 6.335 11.019 -15.227 1.00 91.81 604 ALA A C 1
ATOM 4597 O O . ALA A 1 604 ? 6.019 12.120 -14.772 1.00 91.81 604 ALA A O 1
ATOM 4598 N N . VAL A 1 605 ? 7.029 10.911 -16.366 1.00 92.12 605 VAL A N 1
ATOM 4599 C CA . VAL A 1 605 ? 7.408 12.070 -17.196 1.00 92.12 605 VAL A CA 1
ATOM 4600 C C . VAL A 1 605 ? 6.175 12.815 -17.721 1.00 92.12 605 VAL A C 1
ATOM 4602 O O . VAL A 1 605 ? 6.132 14.045 -17.661 1.00 92.12 605 VAL A O 1
ATOM 4605 N N . ASP A 1 606 ? 5.160 12.101 -18.203 1.00 90.25 606 ASP A N 1
ATOM 4606 C CA . ASP A 1 606 ? 3.926 12.695 -18.723 1.00 90.25 606 ASP A CA 1
ATOM 4607 C C . ASP A 1 606 ? 3.145 13.411 -17.610 1.00 90.25 606 ASP A C 1
ATOM 4609 O O . ASP A 1 606 ? 2.708 14.549 -17.789 1.00 90.25 606 ASP A O 1
ATOM 4613 N N . LEU A 1 607 ? 3.072 12.825 -16.407 1.00 88.56 607 LEU A N 1
ATOM 4614 C CA . LEU A 1 607 ? 2.516 13.486 -15.220 1.00 88.56 607 LEU A CA 1
ATOM 4615 C C . LEU A 1 607 ? 3.282 14.770 -14.865 1.00 88.56 607 LEU A C 1
ATOM 4617 O O . LEU A 1 607 ? 2.659 15.805 -14.605 1.00 88.56 607 LEU A O 1
ATOM 4621 N N . ALA A 1 608 ? 4.617 14.745 -14.919 1.00 90.00 608 ALA A N 1
ATOM 4622 C CA . ALA A 1 608 ? 5.441 15.940 -14.731 1.00 90.00 608 ALA A CA 1
ATOM 4623 C C . ALA A 1 608 ? 5.139 17.022 -15.787 1.00 90.00 608 ALA A C 1
ATOM 4625 O O . ALA A 1 608 ? 5.043 18.208 -15.448 1.00 90.00 608 ALA A O 1
ATOM 4626 N N . GLY A 1 609 ? 4.919 16.622 -17.043 1.00 88.44 609 GLY A N 1
ATOM 4627 C CA . GLY A 1 609 ? 4.502 17.501 -18.136 1.00 88.44 609 GLY A CA 1
ATOM 4628 C C . GLY A 1 609 ? 3.107 18.102 -17.927 1.00 88.44 609 GLY A C 1
ATOM 4629 O O . GLY A 1 609 ? 2.930 19.317 -18.049 1.00 88.44 609 GLY A O 1
ATOM 4630 N N . LEU A 1 610 ? 2.124 17.288 -17.533 1.00 87.06 610 LEU A N 1
ATOM 4631 C CA . LEU A 1 610 ? 0.758 17.721 -17.207 1.00 87.06 610 LEU A CA 1
ATOM 4632 C C . LEU A 1 610 ? 0.736 18.717 -16.043 1.00 87.06 610 LEU A C 1
ATOM 4634 O O . LEU A 1 610 ? -0.014 19.698 -16.073 1.00 87.06 610 LEU A O 1
ATOM 4638 N N . ALA A 1 611 ? 1.601 18.508 -15.052 1.00 86.50 611 ALA A N 1
ATOM 4639 C CA . ALA A 1 611 ? 1.811 19.417 -13.932 1.00 86.50 611 ALA A CA 1
ATOM 4640 C C . ALA A 1 611 ? 2.643 20.662 -14.287 1.00 86.50 611 ALA A C 1
ATOM 4642 O O . ALA A 1 611 ? 2.843 21.528 -13.432 1.00 86.50 611 ALA A O 1
ATOM 4643 N N . ARG A 1 612 ? 3.106 20.782 -15.540 1.00 90.06 612 ARG A N 1
ATOM 4644 C CA . ARG A 1 612 ? 3.934 21.885 -16.051 1.00 90.06 612 ARG A CA 1
ATOM 4645 C C . ARG A 1 612 ? 5.226 22.077 -15.257 1.00 90.06 612 ARG A C 1
ATOM 4647 O O . ARG A 1 612 ? 5.659 23.212 -15.039 1.00 90.06 612 ARG A O 1
ATOM 4654 N N . LEU A 1 613 ? 5.847 20.984 -14.815 1.00 90.38 613 LEU A N 1
ATOM 4655 C CA . LEU A 1 613 ? 7.160 21.057 -14.185 1.00 90.38 613 LEU A CA 1
ATOM 4656 C C . LEU A 1 613 ? 8.198 21.513 -15.212 1.00 90.38 613 LEU A C 1
ATOM 4658 O O . LEU A 1 613 ? 8.380 20.898 -16.257 1.00 90.38 613 LEU A O 1
ATOM 4662 N N . SER A 1 614 ? 8.892 22.605 -14.901 1.00 89.69 614 SER A N 1
ATOM 4663 C CA . SER A 1 614 ? 10.030 23.063 -15.696 1.00 89.69 614 SER A CA 1
ATOM 4664 C C . SER A 1 614 ? 11.259 22.207 -15.394 1.00 89.69 614 SER A C 1
ATOM 4666 O O . SER A 1 614 ? 11.633 22.075 -14.226 1.00 89.69 614 SER A O 1
ATOM 4668 N N . TYR A 1 615 ? 11.889 21.677 -16.439 1.00 90.44 615 TYR A N 1
ATOM 4669 C CA . TYR A 1 615 ? 13.160 20.952 -16.404 1.00 90.44 615 TYR A CA 1
ATOM 4670 C C . TYR A 1 615 ? 14.136 21.556 -17.439 1.00 90.44 615 TYR A C 1
ATOM 4672 O O . TYR A 1 615 ? 13.690 22.329 -18.295 1.00 90.44 615 TYR A O 1
ATOM 4680 N N . PRO A 1 616 ? 15.450 21.275 -17.348 1.00 93.06 616 PRO A N 1
ATOM 4681 C CA . PRO A 1 616 ? 16.453 21.855 -18.244 1.00 93.06 616 PRO A CA 1
ATOM 4682 C C . PRO A 1 616 ? 16.171 21.586 -19.729 1.00 93.06 616 PRO A C 1
ATOM 4684 O O . PRO A 1 616 ? 15.793 20.478 -20.112 1.00 93.06 616 PRO A O 1
ATOM 4687 N N . SER A 1 617 ? 16.392 22.588 -20.587 1.00 91.94 617 SER A N 1
ATOM 4688 C CA . SER A 1 617 ? 16.176 22.479 -22.040 1.00 91.94 617 SER A CA 1
ATOM 4689 C C . SER A 1 617 ? 17.163 21.542 -22.745 1.00 91.94 617 SER A C 1
ATOM 4691 O O . SER A 1 617 ? 16.914 21.188 -23.901 1.00 91.94 617 SER A O 1
ATOM 4693 N N . SER A 1 618 ? 18.236 21.143 -22.055 1.00 94.19 618 SER A N 1
ATOM 4694 C CA . SER A 1 618 ? 19.241 20.168 -22.485 1.00 94.19 618 SER A CA 1
ATOM 4695 C C . SER A 1 618 ? 18.689 18.744 -22.597 1.00 94.19 618 SER A C 1
ATOM 4697 O O . SER A 1 618 ? 19.168 17.980 -23.429 1.00 94.19 618 SER A O 1
ATOM 4699 N N . ILE A 1 619 ? 17.652 18.391 -21.825 1.00 95.00 619 ILE A N 1
ATOM 4700 C CA . ILE A 1 619 ? 17.093 17.032 -21.799 1.00 95.00 619 ILE A CA 1
ATOM 4701 C C . ILE A 1 619 ? 16.248 16.753 -23.055 1.00 95.00 619 ILE A C 1
ATOM 4703 O O . ILE A 1 619 ? 15.327 17.504 -23.406 1.00 95.00 619 ILE A O 1
ATOM 4707 N N . ARG A 1 620 ? 16.525 15.630 -23.723 1.00 95.00 620 ARG A N 1
ATOM 4708 C CA . ARG A 1 620 ? 15.805 15.118 -24.897 1.00 95.00 620 ARG A CA 1
ATOM 4709 C C . ARG A 1 620 ? 15.372 13.680 -24.656 1.00 95.00 620 ARG A C 1
ATOM 4711 O O . ARG A 1 620 ? 16.202 12.795 -24.505 1.00 95.00 620 ARG A O 1
ATOM 4718 N N . ILE A 1 621 ? 14.062 13.460 -24.604 1.00 95.00 621 ILE A N 1
ATOM 4719 C CA . ILE A 1 621 ? 13.486 12.183 -24.176 1.00 95.00 621 ILE A CA 1
ATOM 4720 C C . ILE A 1 621 ? 13.245 11.268 -25.377 1.00 95.00 621 ILE A C 1
ATOM 4722 O O . ILE A 1 621 ? 12.582 11.671 -26.333 1.00 95.00 621 ILE A O 1
ATOM 4726 N N . ILE A 1 622 ? 13.724 10.027 -25.289 1.00 96.44 622 ILE A N 1
ATOM 4727 C CA . ILE A 1 622 ? 13.450 8.946 -26.240 1.00 96.44 622 ILE A CA 1
ATOM 4728 C C . ILE A 1 622 ? 12.778 7.797 -25.474 1.00 96.44 622 ILE A C 1
ATOM 4730 O O . ILE A 1 622 ? 13.430 7.148 -24.654 1.00 96.44 622 ILE A O 1
ATOM 4734 N N . PRO A 1 623 ? 11.478 7.535 -25.695 1.00 95.44 623 PRO A N 1
ATOM 4735 C CA . PRO A 1 623 ? 10.805 6.424 -25.040 1.00 95.44 623 PRO A CA 1
ATOM 4736 C C . PRO A 1 623 ? 11.231 5.086 -25.660 1.00 95.44 623 PRO A C 1
ATOM 4738 O O . PRO A 1 623 ? 11.199 4.933 -26.880 1.00 95.44 623 PRO A O 1
ATOM 4741 N N . LEU A 1 624 ? 11.567 4.104 -24.824 1.00 94.56 624 LEU A N 1
ATOM 4742 C CA . LEU A 1 624 ? 11.876 2.725 -25.224 1.00 94.56 624 LEU A CA 1
ATOM 4743 C C . LEU A 1 624 ? 11.016 1.739 -24.426 1.00 94.56 624 LEU A C 1
ATOM 4745 O O . LEU A 1 624 ? 10.632 2.062 -23.305 1.00 94.56 624 LEU A O 1
ATOM 4749 N N . PRO A 1 625 ? 10.731 0.529 -24.944 1.00 91.62 625 PRO A N 1
ATOM 4750 C CA . PRO A 1 625 ? 10.031 -0.498 -24.177 1.00 91.62 625 PRO A CA 1
ATOM 4751 C C . PRO A 1 625 ? 10.716 -0.777 -22.839 1.00 91.62 625 PRO A C 1
ATOM 4753 O O . PRO A 1 625 ? 10.069 -0.717 -21.812 1.00 91.62 625 PRO A O 1
ATOM 4756 N N . SER A 1 626 ? 12.029 -0.995 -22.841 1.00 93.38 626 SER A N 1
ATOM 4757 C CA . SER A 1 626 ? 12.861 -1.129 -21.644 1.00 93.38 626 SER A CA 1
ATOM 4758 C C . SER A 1 626 ? 14.293 -0.726 -21.992 1.00 93.38 626 SER A C 1
ATOM 4760 O O . SER A 1 626 ? 14.695 -0.781 -23.160 1.00 93.38 626 SER A O 1
ATOM 4762 N N . MET A 1 627 ? 15.078 -0.322 -20.995 1.00 95.56 627 MET A N 1
ATOM 4763 C CA . MET A 1 627 ? 16.504 -0.038 -21.164 1.00 95.56 627 MET A CA 1
ATOM 4764 C C . MET A 1 627 ? 17.301 -1.307 -21.500 1.00 95.56 627 MET A C 1
ATOM 4766 O O . MET A 1 627 ? 18.369 -1.205 -22.091 1.00 95.56 627 MET A O 1
ATOM 4770 N N . ALA A 1 628 ? 16.738 -2.502 -21.285 1.00 94.69 628 ALA A N 1
ATOM 4771 C CA . ALA A 1 628 ? 17.291 -3.771 -21.746 1.00 94.69 628 ALA A CA 1
ATOM 4772 C C . ALA A 1 628 ? 17.361 -3.860 -23.281 1.00 94.69 628 ALA A C 1
ATOM 4774 O O . ALA A 1 628 ? 17.992 -4.765 -23.819 1.00 94.69 628 ALA A O 1
ATOM 4775 N N . ARG A 1 629 ? 16.736 -2.938 -24.023 1.00 94.88 629 ARG A N 1
ATOM 4776 C CA . ARG A 1 629 ? 16.933 -2.819 -25.474 1.00 94.88 629 ARG A CA 1
ATOM 4777 C C . ARG A 1 629 ? 18.229 -2.090 -25.846 1.00 94.88 629 ARG A C 1
ATOM 4779 O O . ARG A 1 629 ? 18.699 -2.249 -26.975 1.00 94.88 629 ARG A O 1
ATOM 4786 N N . LEU A 1 630 ? 18.798 -1.282 -24.955 1.00 95.94 630 LEU A N 1
ATOM 4787 C CA . LEU A 1 630 ? 20.001 -0.511 -25.253 1.00 95.94 630 LEU A CA 1
ATOM 4788 C C . LEU A 1 630 ? 21.214 -1.431 -25.382 1.00 95.94 630 LEU A C 1
ATOM 4790 O O . LEU A 1 630 ? 21.398 -2.359 -24.595 1.00 95.94 630 LEU A O 1
ATOM 4794 N N . LYS A 1 631 ? 22.037 -1.122 -26.381 1.00 95.12 631 LYS A N 1
ATOM 4795 C CA . LYS A 1 631 ? 23.406 -1.628 -26.508 1.00 95.12 631 LYS A CA 1
ATOM 4796 C C . LYS A 1 631 ? 24.393 -0.518 -26.167 1.00 95.12 631 LYS A C 1
ATOM 4798 O O . LYS A 1 631 ? 24.023 0.651 -26.319 1.00 95.12 631 LYS A O 1
ATOM 4803 N N . LYS A 1 632 ? 25.633 -0.861 -25.818 1.00 94.25 632 LYS A N 1
ATOM 4804 C CA . LYS A 1 632 ? 26.705 0.123 -25.612 1.00 94.25 632 LYS A CA 1
ATOM 4805 C C . LYS A 1 632 ? 26.851 1.050 -26.814 1.00 94.25 632 LYS A C 1
ATOM 4807 O O . LYS A 1 632 ? 26.939 2.264 -26.654 1.00 94.25 632 LYS A O 1
ATOM 4812 N N . GLU A 1 633 ? 26.776 0.494 -28.019 1.00 94.69 633 GLU A N 1
ATOM 4813 C CA . GLU A 1 633 ? 26.925 1.225 -29.274 1.00 94.69 633 GLU A CA 1
ATOM 4814 C C . GLU A 1 633 ? 25.889 2.342 -29.403 1.00 94.69 633 GLU A C 1
ATOM 4816 O O . GLU A 1 633 ? 26.163 3.348 -30.038 1.00 94.69 633 GLU A O 1
ATOM 4821 N N . HIS A 1 634 ? 24.713 2.227 -28.780 1.00 96.38 634 HIS A N 1
ATOM 4822 C CA . HIS A 1 634 ? 23.725 3.308 -28.781 1.00 96.38 634 HIS A CA 1
ATOM 4823 C C . HIS A 1 634 ? 24.140 4.486 -27.899 1.00 96.38 634 HIS A C 1
ATOM 4825 O O . HIS A 1 634 ? 23.827 5.629 -28.234 1.00 96.38 634 HIS A O 1
ATOM 4831 N N . LEU A 1 635 ? 24.818 4.216 -26.781 1.00 96.62 635 LEU A N 1
ATOM 4832 C CA . LEU A 1 635 ? 25.345 5.247 -25.889 1.00 96.62 635 LEU A CA 1
ATOM 4833 C C . LEU A 1 635 ? 26.486 5.988 -26.589 1.00 96.62 635 LEU A C 1
ATOM 4835 O O . LEU A 1 635 ? 26.431 7.208 -26.725 1.00 96.62 635 LEU A O 1
ATOM 4839 N N . LEU A 1 636 ? 27.450 5.238 -27.130 1.00 96.44 636 LEU A N 1
ATOM 4840 C CA . LEU A 1 636 ? 28.582 5.781 -27.884 1.00 96.44 636 LEU A CA 1
ATOM 4841 C C . LEU A 1 636 ? 28.119 6.539 -29.130 1.00 96.44 636 LEU A C 1
ATOM 4843 O O . LEU A 1 636 ? 28.564 7.656 -29.368 1.00 96.44 636 LEU A O 1
ATOM 4847 N N . TYR A 1 637 ? 27.131 6.014 -29.858 1.00 96.38 637 TYR A N 1
ATOM 4848 C CA . TYR A 1 637 ? 26.521 6.709 -30.992 1.00 96.38 637 TYR A CA 1
ATOM 4849 C C . TYR A 1 637 ? 25.848 8.027 -30.579 1.00 96.38 637 TYR A C 1
ATOM 4851 O O . TYR A 1 637 ? 25.914 9.016 -31.308 1.00 96.38 637 TYR A O 1
ATOM 4859 N N . ALA A 1 638 ? 25.210 8.089 -29.404 1.00 96.69 638 ALA A N 1
ATOM 4860 C CA . ALA A 1 638 ? 24.655 9.343 -28.898 1.00 96.69 638 ALA A CA 1
ATOM 4861 C C . ALA A 1 638 ? 25.760 10.376 -28.624 1.00 96.69 638 ALA A C 1
ATOM 4863 O O . ALA A 1 638 ? 25.618 11.535 -29.025 1.00 96.69 638 ALA A O 1
ATOM 4864 N N . PHE A 1 639 ? 26.867 9.964 -28.000 1.00 96.62 639 PHE A N 1
ATOM 4865 C CA . PHE A 1 639 ? 28.029 10.826 -27.766 1.00 96.62 639 PHE A CA 1
ATOM 4866 C C . PHE A 1 639 ? 28.694 11.265 -29.077 1.00 96.62 639 PHE A C 1
ATOM 4868 O O . PHE A 1 639 ? 28.900 12.460 -29.280 1.00 96.62 639 PHE A O 1
ATOM 4875 N N . ALA A 1 640 ? 28.913 10.356 -30.025 1.00 94.94 640 ALA A N 1
ATOM 4876 C CA . ALA A 1 640 ? 29.432 10.659 -31.360 1.00 94.94 640 ALA A CA 1
ATOM 4877 C C . ALA A 1 640 ? 28.608 11.753 -32.070 1.00 94.94 640 ALA A C 1
ATOM 4879 O O . ALA A 1 640 ? 29.146 12.639 -32.729 1.00 94.94 640 ALA A O 1
ATOM 4880 N N . HIS A 1 641 ? 27.284 11.745 -31.884 1.00 93.00 641 HIS A N 1
ATOM 4881 C CA . HIS A 1 641 ? 26.355 12.653 -32.563 1.00 93.00 641 HIS A CA 1
ATOM 4882 C C . HIS A 1 641 ? 25.892 13.865 -31.743 1.00 93.00 641 HIS A C 1
ATOM 4884 O O . HIS A 1 641 ? 24.897 14.509 -32.093 1.00 93.00 641 HIS A O 1
ATOM 4890 N N . GLY A 1 642 ? 26.627 14.231 -30.692 1.00 93.00 642 GLY A N 1
ATOM 4891 C CA . GLY A 1 642 ? 26.447 15.520 -30.022 1.00 93.00 642 GLY A CA 1
ATOM 4892 C C . GLY A 1 642 ? 25.792 15.462 -28.645 1.00 93.00 642 GLY A C 1
ATOM 4893 O O . GLY A 1 642 ? 25.442 16.518 -28.129 1.00 93.00 642 GLY A O 1
ATOM 4894 N N . ALA A 1 643 ? 25.586 14.285 -28.047 1.00 96.81 643 ALA A N 1
ATOM 4895 C CA . ALA A 1 643 ? 25.215 14.203 -26.635 1.00 96.81 643 ALA A CA 1
ATOM 4896 C C . ALA A 1 643 ? 26.426 14.533 -25.748 1.00 96.81 643 ALA A C 1
ATOM 4898 O O . ALA A 1 643 ? 27.551 14.155 -26.061 1.00 96.81 643 ALA A O 1
ATOM 4899 N N . ASP A 1 644 ? 26.191 15.228 -24.644 1.00 97.19 644 ASP A N 1
ATOM 4900 C CA . ASP A 1 644 ? 27.156 15.495 -23.570 1.00 97.19 644 ASP A CA 1
ATOM 4901 C C . ASP A 1 644 ? 26.920 14.587 -22.359 1.00 97.19 644 ASP A C 1
ATOM 4903 O O . ASP A 1 644 ? 27.810 14.404 -21.533 1.00 97.19 644 ASP A O 1
ATOM 4907 N N . GLY A 1 645 ? 25.722 14.006 -22.267 1.00 97.50 645 GLY A N 1
ATOM 4908 C CA . GLY A 1 645 ? 25.343 13.032 -21.255 1.00 97.50 645 GLY A CA 1
ATOM 4909 C C . GLY A 1 645 ? 24.191 12.149 -21.725 1.00 97.50 645 GLY A C 1
ATOM 4910 O O . GLY A 1 645 ? 23.391 12.533 -22.586 1.00 97.50 645 GLY A O 1
ATOM 4911 N N . VAL A 1 646 ? 24.083 10.965 -21.132 1.00 98.06 646 VAL A N 1
ATOM 4912 C CA . VAL A 1 646 ? 23.007 10.009 -21.388 1.00 98.06 646 VAL A CA 1
ATOM 4913 C C . VAL A 1 646 ? 22.361 9.591 -20.069 1.00 98.06 646 VAL A C 1
ATOM 4915 O O . VAL A 1 646 ? 23.036 9.225 -19.114 1.00 98.06 646 VAL A O 1
ATOM 4918 N N . MET A 1 647 ? 21.032 9.632 -20.016 1.00 97.88 647 MET A N 1
ATOM 4919 C CA . MET A 1 647 ? 20.229 9.095 -18.922 1.00 97.88 647 MET A CA 1
ATOM 4920 C C . MET A 1 647 ? 19.463 7.864 -19.393 1.00 97.88 647 MET A C 1
ATOM 4922 O O . MET A 1 647 ? 18.891 7.863 -20.481 1.00 97.88 647 MET A O 1
ATOM 4926 N N . ALA A 1 648 ? 19.374 6.865 -18.530 1.00 97.44 648 ALA A N 1
ATOM 4927 C CA . ALA A 1 648 ? 18.513 5.707 -18.661 1.00 97.44 648 ALA A CA 1
ATOM 4928 C C . ALA A 1 648 ? 17.572 5.653 -17.450 1.00 97.44 648 ALA A C 1
ATOM 4930 O O . ALA A 1 648 ? 17.997 5.464 -16.306 1.00 97.44 648 ALA A O 1
ATOM 4931 N N . LEU A 1 649 ? 16.284 5.880 -17.700 1.00 96.12 649 LEU A N 1
ATOM 4932 C CA . LEU A 1 649 ? 15.231 5.883 -16.690 1.00 96.12 649 LEU A CA 1
ATOM 4933 C C . LEU A 1 649 ? 14.362 4.640 -16.858 1.00 96.12 649 LEU A C 1
ATOM 4935 O O . LEU A 1 649 ? 13.672 4.490 -17.866 1.00 96.12 649 LEU A O 1
ATOM 4939 N N . GLU A 1 650 ? 14.391 3.762 -15.862 1.00 94.75 650 GLU A N 1
ATOM 4940 C CA . GLU A 1 650 ? 13.802 2.423 -15.928 1.00 94.75 650 GLU A CA 1
ATOM 4941 C C . GLU A 1 650 ? 12.717 2.242 -14.860 1.00 94.75 650 GLU A C 1
ATOM 4943 O O . GLU A 1 650 ? 12.769 2.856 -13.790 1.00 94.75 650 GLU A O 1
ATOM 4948 N N . ALA A 1 651 ? 11.718 1.409 -15.144 1.00 91.12 651 ALA A N 1
ATOM 4949 C CA . ALA A 1 651 ? 10.716 1.040 -14.148 1.00 91.12 651 ALA A CA 1
ATOM 4950 C C . ALA A 1 651 ? 11.323 0.105 -13.084 1.00 91.12 651 ALA A C 1
ATOM 4952 O O . ALA A 1 651 ? 12.234 -0.668 -13.386 1.00 91.12 651 ALA A O 1
ATOM 4953 N N . PRO A 1 652 ? 10.820 0.099 -11.840 1.00 85.88 652 PRO A N 1
ATOM 4954 C CA . PRO A 1 652 ? 11.197 -0.930 -10.878 1.00 85.88 652 PRO A CA 1
ATOM 4955 C C . PRO A 1 652 ? 10.659 -2.305 -11.314 1.00 85.88 652 PRO A C 1
ATOM 4957 O O . PRO A 1 652 ? 9.565 -2.422 -11.872 1.00 85.88 652 PRO A O 1
ATOM 4960 N N . SER A 1 653 ? 11.399 -3.372 -11.002 1.00 81.00 653 SER A N 1
ATOM 4961 C CA . SER A 1 653 ? 11.086 -4.748 -11.429 1.00 81.00 653 SER A CA 1
ATOM 4962 C C . SER A 1 653 ? 9.726 -5.283 -10.955 1.00 81.00 653 SER A C 1
ATOM 4964 O O . SER A 1 653 ? 9.194 -6.214 -11.563 1.00 81.00 653 SER A O 1
ATOM 4966 N N . HIS A 1 654 ? 9.158 -4.697 -9.898 1.00 76.75 654 HIS A N 1
ATOM 4967 C CA . HIS A 1 654 ? 7.875 -5.083 -9.307 1.00 76.75 654 HIS A CA 1
ATOM 4968 C C . HIS A 1 654 ? 6.677 -4.234 -9.775 1.00 76.75 654 HIS A C 1
ATOM 4970 O O . HIS A 1 654 ? 5.543 -4.653 -9.570 1.00 76.75 654 HIS A O 1
ATOM 4976 N N . GLU A 1 655 ? 6.884 -3.094 -10.450 1.00 73.56 655 GLU A N 1
ATOM 4977 C CA . GLU A 1 655 ? 5.784 -2.284 -11.023 1.00 73.56 655 GLU A CA 1
ATOM 4978 C C . GLU A 1 655 ? 5.774 -2.287 -12.558 1.00 73.56 655 GLU A C 1
ATOM 4980 O O . GLU A 1 655 ? 4.752 -1.989 -13.180 1.00 73.56 655 GLU A O 1
ATOM 4985 N N . GLY A 1 656 ? 6.912 -2.601 -13.180 1.00 75.81 656 GLY A N 1
ATOM 4986 C CA . GLY A 1 656 ? 7.073 -2.593 -14.624 1.00 75.81 656 GLY A CA 1
ATOM 4987 C C . GLY A 1 656 ? 6.482 -3.829 -15.317 1.00 75.81 656 GLY A C 1
ATOM 4988 O O . GLY A 1 656 ? 6.594 -4.954 -14.813 1.00 75.81 656 GLY A O 1
ATOM 4989 N N . PRO A 1 657 ? 5.877 -3.666 -16.510 1.00 74.94 657 PRO A N 1
ATOM 4990 C CA . PRO A 1 657 ? 5.224 -4.769 -17.213 1.00 74.94 657 PRO A CA 1
ATOM 4991 C C . PRO A 1 657 ? 6.215 -5.803 -17.772 1.00 74.94 657 PRO A C 1
ATOM 4993 O O . PRO A 1 657 ? 5.785 -6.892 -18.143 1.00 74.94 657 PRO A O 1
ATOM 4996 N N . TYR A 1 658 ? 7.519 -5.499 -17.807 1.00 82.94 658 TYR A N 1
ATOM 4997 C CA . TYR A 1 658 ? 8.559 -6.364 -18.377 1.00 82.94 658 TYR A CA 1
ATOM 4998 C C . TYR A 1 658 ? 9.358 -7.155 -17.323 1.00 82.94 658 TYR A C 1
ATOM 5000 O O . TYR A 1 658 ? 10.283 -7.893 -17.670 1.00 82.94 658 TYR A O 1
ATOM 5008 N N . GLY A 1 659 ? 9.008 -7.031 -16.035 1.00 81.06 659 GLY A N 1
ATOM 5009 C CA . GLY A 1 659 ? 9.520 -7.870 -14.947 1.00 81.06 659 GLY A CA 1
ATOM 5010 C C . GLY A 1 659 ? 11.047 -7.950 -14.880 1.00 81.06 659 GLY A C 1
ATOM 5011 O O . GLY A 1 659 ? 11.723 -6.960 -14.612 1.00 81.06 659 GLY A O 1
ATOM 5012 N N . HIS A 1 660 ? 11.602 -9.144 -15.117 1.00 84.06 660 HIS A N 1
ATOM 5013 C CA . HIS A 1 660 ? 13.045 -9.385 -15.011 1.00 84.06 660 HIS A CA 1
ATOM 5014 C C . HIS A 1 660 ? 13.873 -8.634 -16.073 1.00 84.06 660 HIS A C 1
ATOM 5016 O O . HIS A 1 660 ? 15.063 -8.421 -15.863 1.00 84.06 660 HIS A O 1
ATOM 5022 N N . ALA A 1 661 ? 13.254 -8.131 -17.151 1.00 87.38 661 ALA A N 1
ATOM 5023 C CA . ALA A 1 661 ? 13.932 -7.226 -18.083 1.00 87.38 661 ALA A CA 1
ATOM 5024 C C . ALA A 1 661 ? 14.492 -5.979 -17.383 1.00 87.38 661 ALA A C 1
ATOM 5026 O O . ALA A 1 661 ? 15.586 -5.547 -17.717 1.00 87.38 661 ALA A O 1
ATOM 5027 N N . HIS A 1 662 ? 13.788 -5.445 -16.379 1.00 88.62 662 HIS A N 1
ATOM 5028 C CA . HIS A 1 662 ? 14.233 -4.261 -15.639 1.00 88.62 662 HIS A CA 1
ATOM 5029 C C . HIS A 1 662 ? 15.492 -4.524 -14.799 1.00 88.62 662 HIS A C 1
ATOM 5031 O O . HIS A 1 662 ? 16.248 -3.596 -14.543 1.00 88.62 662 HIS A O 1
ATOM 5037 N N . VAL A 1 663 ? 15.729 -5.778 -14.391 1.00 89.00 663 VAL A N 1
ATOM 5038 C CA . VAL A 1 663 ? 16.969 -6.182 -13.706 1.00 89.00 663 VAL A CA 1
ATOM 5039 C C . VAL A 1 663 ? 18.110 -6.270 -14.718 1.00 89.00 663 VAL A C 1
ATOM 5041 O O . VAL A 1 663 ? 19.151 -5.660 -14.514 1.00 89.00 663 VAL A O 1
ATOM 5044 N N . ILE A 1 664 ? 17.864 -6.922 -15.862 1.00 91.94 664 ILE A N 1
ATOM 5045 C CA . ILE A 1 664 ? 18.831 -7.017 -16.970 1.00 91.94 664 ILE A CA 1
ATOM 5046 C C . ILE A 1 664 ? 19.287 -5.624 -17.432 1.00 91.94 664 ILE A C 1
ATOM 5048 O O . ILE A 1 664 ? 20.459 -5.434 -17.743 1.00 91.94 664 ILE A O 1
ATOM 5052 N N . SER A 1 665 ? 18.372 -4.653 -17.486 1.00 92.44 665 SER A N 1
ATOM 5053 C CA . SER A 1 665 ? 18.680 -3.258 -17.808 1.00 92.44 665 SER A CA 1
ATOM 5054 C C . SER A 1 665 ? 19.737 -2.641 -16.899 1.00 92.44 665 SER A C 1
ATOM 5056 O O . SER A 1 665 ? 20.621 -1.943 -17.384 1.00 92.44 665 SER A O 1
ATOM 5058 N N . GLU A 1 666 ? 19.595 -2.840 -15.590 1.00 92.50 666 GLU A N 1
ATOM 5059 C CA . GLU A 1 666 ? 20.448 -2.227 -14.574 1.00 92.50 666 GLU A CA 1
ATOM 5060 C C . GLU A 1 666 ? 21.840 -2.842 -14.600 1.00 92.50 666 GLU A C 1
ATOM 5062 O O . GLU A 1 666 ? 22.805 -2.105 -14.776 1.00 92.50 666 GLU A O 1
ATOM 5067 N N . ASP A 1 667 ? 21.917 -4.176 -14.564 1.00 92.88 667 ASP A N 1
ATOM 5068 C CA . ASP A 1 667 ? 23.183 -4.912 -14.639 1.00 92.88 667 ASP A CA 1
ATOM 5069 C C . ASP A 1 667 ? 23.979 -4.495 -15.887 1.00 92.88 667 ASP A C 1
ATOM 5071 O O . ASP A 1 667 ? 25.157 -4.155 -15.820 1.00 92.88 667 ASP A O 1
ATOM 5075 N N . ARG A 1 668 ? 23.298 -4.421 -17.035 1.00 93.75 668 ARG A N 1
ATOM 5076 C CA . ARG A 1 668 ? 23.917 -4.048 -18.308 1.00 93.75 668 ARG A CA 1
ATOM 5077 C C . ARG A 1 668 ? 24.377 -2.593 -18.350 1.00 93.75 668 ARG A C 1
ATOM 5079 O O . ARG A 1 668 ? 25.404 -2.300 -18.950 1.00 93.75 668 ARG A O 1
ATOM 5086 N N . LEU A 1 669 ? 23.612 -1.664 -17.781 1.00 94.31 669 LEU A N 1
ATOM 5087 C CA . LEU A 1 669 ? 24.017 -0.258 -17.746 1.00 94.31 669 LEU A CA 1
ATOM 5088 C C . LEU A 1 669 ? 25.190 -0.029 -16.797 1.00 94.31 669 LEU A C 1
ATOM 5090 O O . LEU A 1 669 ? 26.006 0.847 -17.072 1.00 94.31 669 LEU A O 1
ATOM 5094 N N . ASP A 1 670 ? 25.289 -0.810 -15.725 1.00 93.62 670 ASP A N 1
ATOM 5095 C CA . ASP A 1 670 ? 26.454 -0.798 -14.848 1.00 93.62 670 ASP A CA 1
ATOM 5096 C C . ASP A 1 670 ? 27.698 -1.356 -15.552 1.00 93.62 670 ASP A C 1
ATOM 5098 O O . ASP A 1 670 ? 28.761 -0.750 -15.428 1.00 93.62 670 ASP A O 1
ATOM 5102 N N . ASP A 1 671 ? 27.571 -2.411 -16.365 1.00 93.75 671 ASP A N 1
ATOM 5103 C CA . ASP A 1 671 ? 28.664 -2.882 -17.230 1.00 93.75 671 ASP A CA 1
ATOM 5104 C C . ASP A 1 671 ? 29.071 -1.799 -18.245 1.00 93.75 671 ASP A C 1
ATOM 5106 O O . ASP A 1 671 ? 30.246 -1.442 -18.366 1.00 93.75 671 ASP A O 1
ATOM 5110 N N . TYR A 1 672 ? 28.090 -1.184 -18.914 1.00 95.25 672 TYR A N 1
ATOM 5111 C CA . TYR A 1 672 ? 28.340 -0.147 -19.916 1.00 95.25 672 TYR A CA 1
ATOM 5112 C C . TYR A 1 672 ? 29.017 1.100 -19.354 1.00 95.25 672 TYR A C 1
ATOM 5114 O O . TYR A 1 672 ? 29.743 1.748 -20.100 1.00 95.25 672 TYR A O 1
ATOM 5122 N N . ARG A 1 673 ? 28.833 1.443 -18.070 1.00 93.62 673 ARG A N 1
ATOM 5123 C CA . ARG A 1 673 ? 29.572 2.556 -17.442 1.00 93.62 673 ARG A CA 1
ATOM 5124 C C . ARG A 1 673 ? 31.081 2.368 -17.540 1.00 93.62 673 ARG A C 1
ATOM 5126 O O . ARG A 1 673 ? 31.773 3.353 -17.746 1.00 93.62 673 ARG A O 1
ATOM 5133 N N . TRP A 1 674 ? 31.571 1.141 -17.381 1.00 92.06 674 TRP A N 1
ATOM 5134 C CA . TRP A 1 674 ? 33.001 0.846 -17.471 1.00 92.06 674 TRP A CA 1
ATOM 5135 C C . TRP A 1 674 ? 33.461 0.796 -18.923 1.00 92.06 674 TRP A C 1
ATOM 5137 O O . TRP A 1 674 ? 34.501 1.341 -19.262 1.00 92.06 674 TRP A O 1
ATOM 5147 N N . GLU A 1 675 ? 32.655 0.201 -19.799 1.00 92.25 675 GLU A N 1
ATOM 5148 C CA . GLU A 1 675 ? 33.030 0.052 -21.205 1.00 92.25 675 GLU A CA 1
ATOM 5149 C C . GLU A 1 675 ? 33.065 1.374 -21.986 1.00 92.25 675 GLU A C 1
ATOM 5151 O O . GLU A 1 675 ? 33.726 1.436 -23.015 1.00 92.25 675 GLU A O 1
ATOM 5156 N N . ILE A 1 676 ? 32.349 2.421 -21.555 1.00 94.25 676 ILE A N 1
ATOM 5157 C CA . ILE A 1 676 ? 32.464 3.747 -22.191 1.00 94.25 676 ILE A CA 1
ATOM 5158 C C . ILE A 1 676 ? 33.731 4.502 -21.760 1.00 94.25 676 ILE A C 1
ATOM 5160 O O . ILE A 1 676 ? 34.196 5.353 -22.514 1.00 94.25 676 ILE A O 1
ATOM 5164 N N . GLU A 1 677 ? 34.316 4.178 -20.599 1.00 93.00 677 GLU A N 1
ATOM 5165 C CA . GLU A 1 677 ? 35.598 4.764 -20.172 1.00 93.00 677 GLU A CA 1
ATOM 5166 C C . GLU A 1 677 ? 36.755 4.284 -21.053 1.00 93.00 677 GLU A C 1
ATOM 5168 O O . GLU A 1 677 ? 37.694 5.042 -21.290 1.00 93.00 677 GLU A O 1
ATOM 5173 N N . ASP A 1 678 ? 36.664 3.059 -21.585 1.00 92.12 678 ASP A N 1
ATOM 5174 C CA . ASP A 1 678 ? 37.631 2.515 -22.549 1.00 92.12 678 ASP A CA 1
ATOM 5175 C C . ASP A 1 678 ? 37.671 3.322 -23.865 1.00 92.12 678 ASP A C 1
ATOM 5177 O O . ASP A 1 678 ? 38.648 3.234 -24.606 1.00 92.12 678 ASP A O 1
ATOM 5181 N N . GLU A 1 679 ? 36.637 4.130 -24.124 1.00 91.81 679 GLU A N 1
ATOM 5182 C CA . GLU A 1 679 ? 36.448 4.972 -25.314 1.00 91.81 679 GLU A CA 1
ATOM 5183 C C . GLU A 1 679 ? 36.659 6.473 -25.009 1.00 91.81 679 GLU A C 1
ATOM 5185 O O . GLU A 1 679 ? 36.130 7.345 -25.702 1.00 91.81 679 GLU A O 1
ATOM 5190 N N . ASP A 1 680 ? 37.379 6.784 -23.923 1.00 92.00 680 ASP A N 1
ATOM 5191 C CA . ASP A 1 680 ? 37.667 8.143 -23.435 1.00 92.00 680 ASP A CA 1
ATOM 5192 C C . ASP A 1 680 ? 36.411 8.983 -23.082 1.00 92.00 680 ASP A C 1
ATOM 5194 O O . ASP A 1 680 ? 36.452 10.219 -23.042 1.00 92.00 680 ASP A O 1
ATOM 5198 N N . VAL A 1 681 ? 35.283 8.333 -22.761 1.00 94.50 681 VAL A N 1
ATOM 5199 C CA . VAL A 1 681 ? 34.070 8.987 -22.237 1.00 94.50 681 VAL A CA 1
ATOM 5200 C C . VAL A 1 681 ? 33.942 8.745 -20.731 1.00 94.50 681 VAL A C 1
ATOM 5202 O O . VAL A 1 681 ? 33.819 7.609 -20.286 1.00 94.50 681 VAL A O 1
ATOM 5205 N N . ASP A 1 682 ? 33.906 9.818 -19.932 1.00 93.62 682 ASP A N 1
ATOM 5206 C CA . ASP A 1 682 ? 33.766 9.711 -18.470 1.00 93.62 682 ASP A CA 1
ATOM 5207 C C . ASP A 1 682 ? 32.451 9.013 -18.068 1.00 93.62 682 ASP A C 1
ATOM 5209 O O . ASP A 1 682 ? 31.362 9.388 -18.525 1.00 93.62 682 ASP A O 1
ATOM 5213 N N . SER A 1 683 ? 32.534 8.013 -17.182 1.00 93.56 683 SER A N 1
ATOM 5214 C CA . SER A 1 683 ? 31.374 7.249 -16.707 1.00 93.56 683 SER A CA 1
ATOM 5215 C C . SER A 1 683 ? 30.342 8.097 -15.959 1.00 93.56 683 SER A C 1
ATOM 5217 O O . SER A 1 683 ? 29.163 7.726 -15.898 1.00 93.56 683 SER A O 1
ATOM 5219 N N . SER A 1 684 ? 30.731 9.264 -15.434 1.00 93.94 684 SER A N 1
ATOM 5220 C CA . SER A 1 684 ? 29.826 10.249 -14.833 1.00 93.94 684 SER A CA 1
ATOM 5221 C C . SER A 1 684 ? 28.760 10.751 -15.815 1.00 93.94 684 SER A C 1
ATOM 5223 O O . SER A 1 684 ? 27.680 11.163 -15.384 1.00 93.94 684 SER A O 1
ATOM 5225 N N . ARG A 1 685 ? 29.029 10.676 -17.129 1.00 96.00 685 ARG A N 1
ATOM 5226 C CA . ARG A 1 685 ? 28.138 11.099 -18.221 1.00 96.00 685 ARG A CA 1
ATOM 5227 C C . ARG A 1 685 ? 27.065 10.068 -18.547 1.00 96.00 685 ARG A C 1
ATOM 5229 O O . ARG A 1 685 ? 26.230 10.329 -19.417 1.00 96.00 685 ARG A O 1
ATOM 5236 N N . LEU A 1 686 ? 27.036 8.935 -17.844 1.00 97.06 686 LEU A N 1
ATOM 5237 C CA . LEU A 1 686 ? 25.965 7.947 -17.900 1.00 97.06 686 LEU A CA 1
ATOM 5238 C C . LEU A 1 686 ? 25.217 7.877 -16.560 1.00 97.06 686 LEU A C 1
ATOM 5240 O O . LEU A 1 686 ? 25.752 7.497 -15.517 1.00 97.06 686 LEU A O 1
ATOM 5244 N N . TRP A 1 687 ? 23.927 8.204 -16.596 1.00 96.44 687 TRP A N 1
ATOM 5245 C CA . TRP A 1 687 ? 23.054 8.186 -15.427 1.00 96.44 687 TRP A CA 1
ATOM 5246 C C . TRP A 1 687 ? 21.995 7.098 -15.530 1.00 96.44 687 TRP A C 1
ATOM 5248 O O . TRP A 1 687 ? 21.191 7.095 -16.458 1.00 96.44 687 TRP A O 1
ATOM 5258 N N . PHE A 1 688 ? 21.903 6.247 -14.513 1.00 96.06 688 PHE A N 1
ATOM 5259 C CA . PHE A 1 688 ? 20.797 5.310 -14.349 1.00 96.06 688 PHE A CA 1
ATOM 5260 C C . PHE A 1 688 ? 19.944 5.678 -13.134 1.00 96.06 688 PHE A C 1
ATOM 5262 O O . PHE A 1 688 ? 20.466 6.040 -12.077 1.00 96.06 688 PHE A O 1
ATOM 5269 N N . SER A 1 689 ? 18.619 5.580 -13.262 1.00 94.38 689 SER A N 1
ATOM 5270 C CA . SER A 1 689 ? 17.715 5.709 -12.119 1.00 94.38 689 SER A CA 1
ATOM 5271 C C . SER A 1 689 ? 16.419 4.938 -12.323 1.00 94.38 689 SER A C 1
ATOM 5273 O O . SER A 1 689 ? 15.817 4.974 -13.398 1.00 94.38 689 SER A O 1
ATOM 5275 N N . ARG A 1 690 ? 15.956 4.296 -11.247 1.00 93.00 690 ARG A N 1
ATOM 5276 C CA . ARG A 1 690 ? 14.617 3.712 -11.185 1.00 93.00 690 ARG A CA 1
ATOM 5277 C C . ARG A 1 690 ? 13.580 4.807 -10.948 1.00 93.00 690 ARG A C 1
ATOM 5279 O O . ARG A 1 690 ? 13.726 5.620 -10.032 1.00 93.00 690 ARG A O 1
ATOM 5286 N N . VAL A 1 691 ? 12.522 4.806 -11.749 1.00 92.06 691 VAL A N 1
ATOM 5287 C CA . VAL A 1 691 ? 11.439 5.789 -11.688 1.00 92.06 691 VAL A CA 1
ATOM 5288 C C . VAL A 1 691 ? 10.140 5.107 -11.287 1.00 92.06 691 VAL A C 1
ATOM 5290 O O . VAL A 1 691 ? 9.619 4.259 -12.006 1.00 92.06 691 VAL A O 1
ATOM 5293 N N . TYR A 1 692 ? 9.599 5.542 -10.155 1.00 89.69 692 TYR A N 1
ATOM 5294 C CA . TYR A 1 692 ? 8.284 5.151 -9.658 1.00 89.69 692 TYR A CA 1
ATOM 5295 C C . TYR A 1 692 ? 7.264 6.214 -10.073 1.00 89.69 692 TYR A C 1
ATOM 5297 O O . TYR A 1 692 ? 7.560 7.412 -9.998 1.00 89.69 692 TYR A O 1
ATOM 5305 N N . VAL A 1 693 ? 6.053 5.815 -10.474 1.00 87.94 693 VAL A N 1
ATOM 5306 C CA . VAL A 1 693 ? 4.995 6.784 -10.833 1.00 87.94 693 VAL A CA 1
ATOM 5307 C C . VAL A 1 693 ? 4.692 7.768 -9.694 1.00 87.94 693 VAL A C 1
ATOM 5309 O O . VAL A 1 693 ? 4.656 8.967 -9.978 1.00 87.94 693 VAL A O 1
ATOM 5312 N N . PRO A 1 694 ? 4.567 7.339 -8.419 1.00 86.44 694 PRO A N 1
ATOM 5313 C CA . PRO A 1 694 ? 4.374 8.245 -7.279 1.00 86.44 694 PRO A CA 1
ATOM 5314 C C . PRO A 1 694 ? 5.447 9.339 -7.156 1.00 86.44 694 PRO A C 1
ATOM 5316 O O . PRO A 1 694 ? 5.191 10.434 -6.654 1.00 86.44 694 PRO A O 1
ATOM 5319 N N . ASP A 1 695 ? 6.653 9.068 -7.658 1.00 86.69 695 ASP A N 1
ATOM 5320 C CA . ASP A 1 695 ? 7.822 9.933 -7.544 1.00 86.69 695 ASP A CA 1
ATOM 5321 C C . ASP A 1 695 ? 7.974 10.925 -8.706 1.00 86.69 695 ASP A C 1
ATOM 5323 O O . ASP A 1 695 ? 8.995 11.610 -8.808 1.00 86.69 695 ASP A O 1
ATOM 5327 N N . TRP A 1 696 ? 6.951 11.093 -9.550 1.00 89.88 696 TRP A N 1
ATOM 5328 C CA . TRP A 1 696 ? 6.993 11.988 -10.712 1.00 89.88 696 TRP A CA 1
ATOM 5329 C C . TRP A 1 696 ? 7.422 13.428 -10.374 1.00 89.88 696 TRP A C 1
ATOM 5331 O O . TRP A 1 696 ? 8.123 14.070 -11.158 1.00 89.88 696 TRP A O 1
ATOM 5341 N N . ARG A 1 697 ? 7.092 13.949 -9.178 1.00 87.75 697 ARG A N 1
ATOM 5342 C CA . ARG A 1 697 ? 7.541 15.288 -8.735 1.00 87.75 697 ARG A CA 1
ATOM 5343 C C . ARG A 1 697 ? 9.058 15.376 -8.541 1.00 87.75 697 ARG A C 1
ATOM 5345 O O . ARG A 1 697 ? 9.633 16.456 -8.693 1.00 87.75 697 ARG A O 1
ATOM 5352 N N . LYS A 1 698 ? 9.716 14.260 -8.218 1.00 90.12 698 LYS A N 1
ATOM 5353 C CA . LYS A 1 698 ? 11.170 14.180 -8.024 1.00 90.12 698 LYS A CA 1
ATOM 5354 C C . LYS A 1 698 ? 11.930 14.197 -9.352 1.00 90.12 698 LYS A C 1
ATOM 5356 O O . LYS A 1 698 ? 13.102 14.567 -9.338 1.00 90.12 698 LYS A O 1
ATOM 5361 N N . LEU A 1 699 ? 11.284 13.901 -10.487 1.00 91.06 699 LEU A N 1
ATOM 5362 C CA . LEU A 1 699 ? 11.933 13.896 -11.807 1.00 91.06 699 LEU A CA 1
ATOM 5363 C C . LEU A 1 699 ? 12.582 15.232 -12.156 1.00 91.06 699 LEU A C 1
ATOM 5365 O O . LEU A 1 699 ? 13.678 15.248 -12.703 1.00 91.06 699 LEU A O 1
ATOM 5369 N N . LYS A 1 700 ? 11.968 16.358 -11.764 1.00 92.06 700 LYS A N 1
ATOM 5370 C CA . LYS A 1 700 ? 12.596 17.677 -11.922 1.00 92.06 700 LYS A CA 1
ATOM 5371 C C . LYS A 1 700 ? 13.974 17.715 -11.260 1.00 92.06 700 LYS A C 1
ATOM 5373 O O . LYS A 1 700 ? 14.923 18.194 -11.865 1.00 92.06 700 LYS A O 1
ATOM 5378 N N . ARG A 1 701 ? 14.077 17.210 -10.026 1.00 92.81 701 ARG A N 1
ATOM 5379 C CA . ARG A 1 701 ? 15.346 17.164 -9.295 1.00 92.81 701 ARG A CA 1
ATOM 5380 C C . ARG A 1 701 ? 16.334 16.236 -9.992 1.00 92.81 701 ARG A C 1
ATOM 5382 O O . ARG A 1 701 ? 17.470 16.636 -10.160 1.00 92.81 701 ARG A O 1
ATOM 5389 N N . VAL A 1 702 ? 15.896 15.053 -10.425 1.00 94.31 702 VAL A N 1
ATOM 5390 C CA . VAL A 1 702 ? 16.749 14.088 -11.143 1.00 94.31 702 VAL A CA 1
ATOM 5391 C C . VAL A 1 702 ? 17.329 14.707 -12.421 1.00 94.31 702 VAL A C 1
ATOM 5393 O O . VAL A 1 702 ? 18.540 14.678 -12.612 1.00 94.31 702 VAL A O 1
ATOM 5396 N N . PHE A 1 703 ? 16.496 15.348 -13.246 1.00 95.56 703 PHE A N 1
ATOM 5397 C CA . PHE A 1 703 ? 16.944 16.031 -14.461 1.00 95.56 703 PHE A CA 1
ATOM 5398 C C . PHE A 1 703 ? 17.871 17.213 -14.181 1.00 95.56 703 PHE A C 1
ATOM 5400 O O . PHE A 1 703 ? 18.884 17.356 -14.856 1.00 95.56 703 PHE A O 1
ATOM 5407 N N . THR A 1 704 ? 17.544 18.059 -13.201 1.00 95.62 704 THR A N 1
ATOM 5408 C CA . THR A 1 704 ? 18.398 19.198 -12.840 1.00 95.62 704 THR A CA 1
ATOM 5409 C C . THR A 1 704 ? 19.740 18.736 -12.286 1.00 95.62 704 THR A C 1
ATOM 5411 O O . THR A 1 704 ? 20.763 19.227 -12.731 1.00 95.62 704 THR A O 1
ATOM 5414 N N . THR A 1 705 ? 19.758 17.753 -11.385 1.00 96.44 705 THR A N 1
ATOM 5415 C CA . THR A 1 705 ? 21.005 17.236 -10.809 1.00 96.44 705 THR A CA 1
ATOM 5416 C C . THR A 1 705 ? 21.933 16.688 -11.883 1.00 96.44 705 THR A C 1
ATOM 5418 O O . THR A 1 705 ? 23.108 17.036 -11.886 1.00 96.44 705 THR A O 1
ATOM 5421 N N . PHE A 1 706 ? 21.421 15.876 -12.808 1.00 96.94 706 PHE A N 1
ATOM 5422 C CA . PHE A 1 706 ? 22.273 15.338 -13.861 1.00 96.94 706 PHE A CA 1
ATOM 5423 C C . PHE A 1 706 ? 22.721 16.411 -14.860 1.00 96.94 706 PHE A C 1
ATOM 5425 O O . PHE A 1 706 ? 23.874 16.421 -15.272 1.00 96.94 706 PHE A O 1
ATOM 5432 N N . HIS A 1 707 ? 21.845 17.361 -15.195 1.00 96.50 707 HIS A N 1
ATOM 5433 C CA . HIS A 1 707 ? 22.237 18.515 -15.999 1.00 96.50 707 HIS A CA 1
ATOM 5434 C C . HIS A 1 707 ? 23.388 19.300 -15.364 1.00 96.50 707 HIS A C 1
ATOM 5436 O O . HIS A 1 707 ? 24.365 19.557 -16.055 1.00 96.50 707 HIS A O 1
ATOM 5442 N N . ASP A 1 708 ? 23.289 19.637 -14.077 1.00 96.38 708 ASP A N 1
ATOM 5443 C CA . ASP A 1 708 ? 24.308 20.415 -13.366 1.00 96.38 708 ASP A CA 1
ATOM 5444 C C . ASP A 1 708 ? 25.643 19.650 -13.272 1.00 96.38 708 ASP A C 1
ATOM 5446 O O . ASP A 1 708 ? 26.710 20.259 -13.311 1.00 96.38 708 ASP A O 1
ATOM 5450 N N . MET A 1 709 ? 25.597 18.315 -13.167 1.00 95.94 709 MET A N 1
ATOM 5451 C CA . MET A 1 709 ? 26.795 17.469 -13.204 1.00 95.94 709 MET A CA 1
ATOM 5452 C C . MET A 1 709 ? 27.500 17.553 -14.559 1.00 95.94 709 MET A C 1
ATOM 5454 O O . MET A 1 709 ? 28.687 17.860 -14.607 1.00 95.94 709 MET A O 1
ATOM 5458 N N . VAL A 1 710 ? 26.762 17.337 -15.651 1.00 95.94 710 VAL A N 1
ATOM 5459 C CA . VAL A 1 710 ? 27.324 17.378 -17.009 1.00 95.94 710 VAL A CA 1
ATOM 5460 C C . VAL A 1 710 ? 27.777 18.800 -17.377 1.00 95.94 710 VAL A C 1
ATOM 5462 O O . VAL A 1 710 ? 28.824 18.973 -17.992 1.00 95.94 710 VAL A O 1
ATOM 5465 N N . ASP A 1 711 ? 27.039 19.833 -16.961 1.00 95.00 711 ASP A N 1
ATOM 5466 C CA . ASP A 1 711 ? 27.421 21.241 -17.153 1.00 95.00 711 ASP A CA 1
ATOM 5467 C C . ASP A 1 711 ? 28.725 21.589 -16.415 1.00 95.00 711 ASP A C 1
ATOM 5469 O O . ASP A 1 711 ? 29.576 22.297 -16.950 1.00 95.00 711 ASP A O 1
ATOM 5473 N N . GLY A 1 712 ? 28.923 21.035 -15.213 1.00 93.12 712 GLY A N 1
ATOM 5474 C CA . GLY A 1 712 ? 30.150 21.204 -14.434 1.00 93.12 712 GLY A CA 1
ATOM 5475 C C . GLY A 1 712 ? 31.399 20.614 -15.096 1.00 93.12 712 GLY A C 1
ATOM 5476 O O . GLY A 1 712 ? 32.495 21.142 -14.896 1.00 93.12 712 GLY A O 1
ATOM 5477 N N . GLU A 1 713 ? 31.244 19.557 -15.893 1.00 91.56 713 GLU A N 1
ATOM 5478 C CA . GLU A 1 713 ? 32.325 18.972 -16.697 1.00 91.56 713 GLU A CA 1
ATOM 5479 C C . GLU A 1 713 ? 32.505 19.660 -18.053 1.00 91.56 713 GLU A C 1
ATOM 5481 O O . GLU A 1 713 ? 33.597 19.645 -18.619 1.00 91.56 713 GLU A O 1
ATOM 5486 N N . GLY A 1 714 ? 31.443 20.280 -18.565 1.00 90.12 714 GLY A N 1
ATOM 5487 C CA . GLY A 1 714 ? 31.396 20.896 -19.883 1.00 90.12 714 GLY A CA 1
ATOM 5488 C C . GLY A 1 714 ? 31.090 19.901 -21.013 1.00 90.12 714 GLY A C 1
ATOM 5489 O O . GLY A 1 714 ? 30.923 18.696 -20.781 1.00 90.12 714 GLY A O 1
ATOM 5490 N N . PRO A 1 715 ? 30.984 20.398 -22.259 1.00 91.69 715 PRO A N 1
ATOM 5491 C CA . PRO A 1 715 ? 30.729 19.556 -23.421 1.00 91.69 715 PRO A CA 1
ATOM 5492 C C . PRO A 1 715 ? 31.815 18.496 -23.620 1.00 91.69 715 PRO A C 1
ATOM 5494 O O . PRO A 1 715 ? 32.980 18.736 -23.301 1.00 91.69 715 PRO A O 1
ATOM 5497 N N . LEU A 1 716 ? 31.438 17.336 -24.161 1.00 93.25 716 LEU A N 1
ATOM 5498 C CA . LEU A 1 716 ? 32.414 16.299 -24.521 1.00 93.25 716 LEU A CA 1
ATOM 5499 C C . LEU A 1 716 ? 33.345 16.813 -25.635 1.00 93.25 716 LEU A C 1
ATOM 5501 O O . LEU A 1 716 ? 32.858 17.447 -26.577 1.00 93.25 716 LEU A O 1
ATOM 5505 N N . ASP A 1 717 ? 34.645 16.519 -25.516 1.00 93.06 717 ASP A N 1
ATOM 5506 C CA . ASP A 1 717 ? 35.696 16.974 -26.437 1.00 93.06 717 ASP A CA 1
ATOM 5507 C C . ASP A 1 717 ? 35.404 16.556 -27.888 1.00 93.06 717 ASP A C 1
ATOM 5509 O O . ASP A 1 717 ? 34.983 15.428 -28.158 1.00 93.06 717 ASP A O 1
ATOM 5513 N N . ASP A 1 718 ? 35.644 17.471 -28.825 1.00 91.25 718 ASP A N 1
ATOM 5514 C CA . ASP A 1 718 ? 35.435 17.242 -30.251 1.00 91.25 718 ASP A CA 1
ATOM 5515 C C . ASP A 1 718 ? 36.366 16.136 -30.786 1.00 91.25 718 ASP A C 1
ATOM 5517 O O . ASP A 1 718 ? 35.943 15.368 -31.647 1.00 91.25 718 ASP A O 1
ATOM 5521 N N . GLU A 1 719 ? 37.585 15.982 -30.246 1.00 92.62 719 GLU A N 1
ATOM 5522 C CA . GLU A 1 719 ? 38.519 14.914 -30.658 1.00 92.62 719 GLU A CA 1
ATOM 5523 C C . GLU A 1 719 ? 37.992 13.516 -30.280 1.00 92.62 719 GLU A C 1
ATOM 5525 O O . GLU A 1 719 ? 38.057 12.575 -31.078 1.00 92.62 719 GLU A O 1
ATOM 5530 N N . VAL A 1 720 ? 37.376 13.395 -29.098 1.00 93.00 720 VAL A N 1
ATOM 5531 C CA . VAL A 1 720 ? 36.709 12.157 -28.661 1.00 93.00 720 VAL A CA 1
ATOM 5532 C C . VAL A 1 720 ? 35.513 11.868 -29.566 1.00 93.00 720 VAL A C 1
ATOM 5534 O O . VAL A 1 720 ? 35.339 10.744 -30.030 1.00 93.00 720 VAL A O 1
ATOM 5537 N N . ARG A 1 721 ? 34.706 12.884 -29.901 1.00 93.44 721 ARG A N 1
ATOM 5538 C CA . ARG A 1 721 ? 33.559 12.713 -30.811 1.00 93.44 721 ARG A CA 1
ATOM 5539 C C . ARG A 1 721 ? 33.982 12.253 -32.201 1.00 93.44 721 ARG A C 1
ATOM 5541 O O . ARG A 1 721 ? 33.328 11.375 -32.755 1.00 93.44 721 ARG A O 1
ATOM 5548 N N . GLU A 1 722 ? 35.037 12.834 -32.768 1.00 92.88 722 GLU A N 1
ATOM 5549 C CA . GLU A 1 722 ? 35.564 12.430 -34.077 1.00 92.88 722 GLU A CA 1
ATOM 5550 C C . GLU A 1 722 ? 36.017 10.966 -34.063 1.00 92.88 722 GLU A C 1
ATOM 5552 O O . GLU A 1 722 ? 35.649 10.213 -34.965 1.00 92.88 722 GLU A O 1
ATOM 5557 N N . THR A 1 723 ? 36.705 10.541 -33.000 1.00 93.38 723 THR A N 1
ATOM 5558 C CA . THR A 1 723 ? 37.125 9.142 -32.803 1.00 93.38 723 THR A CA 1
ATOM 5559 C C . THR A 1 723 ? 35.918 8.204 -32.738 1.00 93.38 723 THR A C 1
ATOM 5561 O O . THR A 1 723 ? 35.835 7.234 -33.492 1.00 93.38 723 THR A O 1
ATOM 5564 N N . LEU A 1 724 ? 34.913 8.544 -31.926 1.00 92.88 724 LEU A N 1
ATOM 5565 C CA . LEU A 1 724 ? 33.688 7.750 -31.809 1.00 92.88 724 LEU A CA 1
ATOM 5566 C C . LEU A 1 724 ? 32.910 7.654 -33.130 1.00 92.88 724 LEU A C 1
ATOM 5568 O O . LEU A 1 724 ? 32.302 6.622 -33.398 1.00 92.88 724 LEU A O 1
ATOM 5572 N N . ILE A 1 725 ? 32.912 8.696 -33.970 1.00 91.62 725 ILE A N 1
ATOM 5573 C CA . ILE A 1 725 ? 32.275 8.656 -35.300 1.00 91.62 725 ILE A CA 1
ATOM 5574 C C . ILE A 1 725 ? 32.999 7.675 -36.234 1.00 91.62 725 ILE A C 1
ATOM 5576 O O . ILE A 1 725 ? 32.349 7.022 -37.054 1.00 91.62 725 ILE A O 1
ATOM 5580 N N . GLU A 1 726 ? 34.328 7.589 -36.153 1.00 89.25 726 GLU A N 1
ATOM 5581 C CA . GLU A 1 726 ? 35.113 6.661 -36.973 1.00 89.25 726 GLU A CA 1
ATOM 5582 C C . GLU A 1 726 ? 34.899 5.202 -36.551 1.00 89.25 726 GLU A C 1
ATOM 5584 O O . GLU A 1 726 ? 34.768 4.328 -37.414 1.00 89.25 726 GLU A O 1
ATOM 5589 N N . GLU A 1 727 ? 34.824 4.945 -35.245 1.00 85.31 727 GLU A N 1
ATOM 5590 C CA . GLU A 1 727 ? 34.674 3.595 -34.694 1.00 85.31 727 GLU A CA 1
ATOM 5591 C C . GLU A 1 727 ? 33.217 3.103 -34.673 1.00 85.31 727 GLU A C 1
ATOM 5593 O O . GLU A 1 727 ? 32.955 1.921 -34.918 1.00 85.31 727 GLU A O 1
ATOM 5598 N N . TYR A 1 728 ? 32.255 4.011 -34.478 1.00 80.25 728 TYR A N 1
ATOM 5599 C CA . TYR A 1 728 ? 30.825 3.712 -34.336 1.00 80.25 728 TYR A CA 1
ATOM 5600 C C . TYR A 1 728 ? 29.944 4.536 -35.305 1.00 80.25 728 TYR A C 1
ATOM 5602 O O . TYR A 1 728 ? 29.134 5.355 -34.860 1.00 80.25 728 TYR A O 1
ATOM 5610 N N . PRO A 1 729 ? 30.041 4.303 -36.630 1.00 67.00 729 PRO A N 1
ATOM 5611 C CA . PRO A 1 729 ? 29.354 5.104 -37.651 1.00 67.00 729 PRO A CA 1
ATOM 5612 C C . PRO A 1 729 ? 27.814 4.990 -37.697 1.00 67.00 729 PRO A C 1
ATOM 5614 O O . PRO A 1 729 ? 27.202 4.038 -37.132 1.00 67.00 729 PRO A O 1
#

Sequence (729 aa):
AIDAARCASRIGADEVMVLYRRTQSEMPAYAEDVEHAESEGIEFNFLVNPVKFIGENGKITSIECVKMELGEPDESGRRRPIPIEGSEFIIDVDSAVLAIGQMIDRDSVPKDVEVSDRNTVVTDSLTKETSHPQIFACGDIELGPASVIEAIGGAKDAAESIHRYLREEDIRAGRDDPVIKAENIPTEGFDIDARQVMPLYRVSDISDDFSETELGFTEEMAVKEAERCLSCGGCSACEECLKVCPPECIDLNDQGKIVELNVGAIVLATGFELFDISTLPQYGYGVYPNVLTSMEMERVLDVNGPTGSQIIVPKTGKEVKSVSYVLCAGSRDTEVGCAHCSRVCCLYSLKQAQLLRDRGIDVTIHYIDIRAPGRRYEEFYRATQEKGAMFVKGKVTEIVPNGDQVLVRSEDMMLNRMVEYPADLVILAPPVIATEDSLKLAEALRVPSDEDKFVLEKHPKIDPVSTKREGIYACGMVIGPKDIQSTTAEAEAAAMKVVNFLNGDRIIDPDKAYLAYPDVCTSCEDCVKVCPENAITMMDGLPVINDIICSGCGACIPTCEENALEQQGLTEAQLKASIRGALEGSEAELKIIAFVEKAIAYTAVDLAGLARLSYPSSIRIIPLPSMARLKKEHLLYAFAHGADGVMALEAPSHEGPYGHAHVISEDRLDDYRWEIEDEDVDSSRLWFSRVYVPDWRKLKRVFTTFHDMVDGEGPLDDEVRETLIEEYP

Secondary structure (DSSP, 8-state):
-HHHHHHHHHTT-S--EEEESS-GGG--S-HHHHHHHHHTT-EEEETEEEEEEEEETTEEEEEEEEEEEEEEE-TTSPEEEEE-TT--EEEE-S-----PPP----TTS-TTS-B-TTSPBPB-TTT-BBSSTT-B--THHHHSS--HHHHHHHHHHHHHHHHHHHTT--SSTT-------GGGS--TTS--PPPPPPPBPPGGG--SS---SB----HHHHHHHHHTS----S-----HHHHH-TT----TT----------S-EEE----EE--GGG-GGG-TTT-TTEEEHHHHHHHH-TTSTTTT--B-TTT--B-SEEEEETTSSSSBTTTTB-S--SSHHHHHHHHHHHHHTTT-EEEEEES-----STTHHHHHHHHHHTT-EEEES-EEEEEEETTEEEEEEEETTTTEEEEEEESEEEE-PPEE--HHHHHHHHHTT--B-TTSSBPEEETTTEEEEESSTTEEE-GGGGS---HHHHHHHHHHHHHHHHHHHHS-----S--EEES-TTS-----HHHHT-TT--EEEETTEEEE-TTT-----THHHH-TT--EEETT--HHHHHHHHHHHHHT---SS-EEEEEETTTHHHHHHHHHHTT----TTEEEEEES-GGG--HHHHHHHHHTT-SEEEEEE--TTTSTTTTHHHHHHHHHHHHHHHHHTTT--GGGEEEEE--GGGGGGHHHHHHHHHHHHHHH-SPPHHHHHHHHHH--